Protein AF-0000000077084601 (afdb_homodimer)

Foldseek 3Di:
DPPPPPPDPPDDPVPPFDEFDAFPPLAAEAEEEEAEFAAPDPQFHGQVQCVLLSVLVVVLVVVLSYHYHYHYQFALVRVLVVLLCCLQPVTALNHQEYEYEYEAAFFLQAGGGSHRDGDALQSSLPSNPDPSNVSCVVHAYEYEYNHHHGPPPPDPDPVDPGRVRRVVNSPPHPPDARYKYKYQAFPVPDQPPPSHNHHLLSVLLSVCSHCVNLVPDFPVVSVVSSQDRQQDPPPVVVDPSPRRTGMDMDHRYRGTYGSHD/DPPPPPPDPPDDPVPPFDEFDAFPPLEAEAEEEEAEFAAPDPQFHGQVQCVLLSVLVVVLVVVLSYHYHYHYQDALVRVLVVLLCCLQPVTALNHQEYEYEYEAAFFLAAGGGSHRDGDALQSSLPSNPDPSNVSCVPHAYEYEYNHHHGPPPDDPDPVDPGRVRRVVNSPPHPPDARYKYKYQAQPVPPQPPPSHNHHLLSVLLSVCSHCVNLVPDFPVVSVVSSQDRQQDPVVPPPDPSPRRTGMDMDHRYRGTYGSHD

Structure (mmCIF, N/CA/C/O backbone):
data_AF-0000000077084601-model_v1
#
loop_
_entity.id
_entity.type
_entity.pdbx_description
1 polymer 'Caspase family p20 domain-containing protein'
#
loop_
_atom_site.group_PDB
_atom_site.id
_atom_site.type_symbol
_atom_site.label_atom_id
_atom_site.label_alt_id
_atom_site.label_comp_id
_atom_site.label_asym_id
_atom_site.label_entity_id
_atom_site.label_seq_id
_atom_site.pdbx_PDB_ins_code
_atom_site.Cartn_x
_atom_site.Cartn_y
_atom_site.Cartn_z
_atom_site.occupancy
_atom_site.B_iso_or_equiv
_atom_site.auth_seq_id
_atom_site.auth_comp_id
_atom_site.auth_asym_id
_atom_site.auth_atom_id
_atom_site.pdbx_PDB_model_num
ATOM 1 N N . MET A 1 1 ? 31.344 13.945 12.047 1 20.34 1 MET A N 1
ATOM 2 C CA . MET A 1 1 ? 31.266 12.672 12.766 1 20.34 1 MET A CA 1
ATOM 3 C C . MET A 1 1 ? 30.188 11.781 12.156 1 20.34 1 MET A C 1
ATOM 5 O O . MET A 1 1 ? 29 12.148 12.148 1 20.34 1 MET A O 1
ATOM 9 N N . THR A 1 2 ? 30.469 11.023 11.109 1 23.34 2 THR A N 1
ATOM 10 C CA . THR A 1 2 ? 29.703 10.297 10.102 1 23.34 2 THR A CA 1
ATOM 11 C C . THR A 1 2 ? 29 9.094 10.734 1 23.34 2 THR A C 1
ATOM 13 O O . THR A 1 2 ? 29.656 8.172 11.227 1 23.34 2 THR A O 1
ATOM 16 N N . GLY A 1 3 ? 28 9.281 11.562 1 23.94 3 GLY A N 1
ATOM 17 C CA . GLY A 1 3 ? 27.453 8.156 12.312 1 23.94 3 GLY A CA 1
ATOM 18 C C . GLY A 1 3 ? 27.203 6.934 11.445 1 23.94 3 GLY A C 1
ATOM 19 O O . GLY A 1 3 ? 26.422 6.992 10.5 1 23.94 3 GLY A O 1
ATOM 20 N N . THR A 1 4 ? 28.156 6.148 11.219 1 26.44 4 THR A N 1
ATOM 21 C CA . THR A 1 4 ? 28.109 4.789 10.695 1 26.44 4 THR A CA 1
ATOM 22 C C . THR A 1 4 ? 27.016 3.982 11.383 1 26.44 4 THR A C 1
ATOM 24 O O . THR A 1 4 ? 27.062 3.785 12.602 1 26.44 4 THR A O 1
ATOM 27 N N . LEU A 1 5 ? 25.797 4.043 10.906 1 28.33 5 LEU A N 1
ATOM 28 C CA . LEU A 1 5 ? 24.812 3.125 11.469 1 28.33 5 LEU A CA 1
ATOM 29 C C . LEU A 1 5 ? 25.375 1.708 11.539 1 28.33 5 LEU A C 1
ATOM 31 O O . LEU A 1 5 ? 25.547 1.054 10.508 1 28.33 5 LEU A O 1
ATOM 35 N N . GLU A 1 6 ? 26.281 1.531 12.43 1 28.08 6 GLU A N 1
ATOM 36 C CA . GLU A 1 6 ? 26.766 0.198 12.789 1 28.08 6 GLU A CA 1
ATOM 37 C C . GLU A 1 6 ? 25.594 -0.75 13.055 1 28.08 6 GLU A C 1
ATOM 39 O O . GLU A 1 6 ? 24.766 -0.495 13.93 1 28.08 6 GLU A O 1
ATOM 44 N N . PHE A 1 7 ? 25.156 -1.474 12.031 1 29.62 7 PHE A N 1
ATOM 45 C CA . PHE A 1 7 ? 24.359 -2.67 12.281 1 29.62 7 PHE A CA 1
ATOM 46 C C . PHE A 1 7 ? 24.953 -3.482 13.43 1 29.62 7 PHE A C 1
ATOM 48 O O . PHE A 1 7 ? 26.062 -3.992 13.32 1 29.62 7 PHE A O 1
ATOM 55 N N . SER A 1 8 ? 24.828 -3.107 14.594 1 28.55 8 SER A N 1
ATOM 56 C CA . SER A 1 8 ? 25.312 -3.924 15.695 1 28.55 8 SER A CA 1
ATOM 57 C C . SER A 1 8 ? 24.922 -5.387 15.523 1 28.55 8 SER A C 1
ATOM 59 O O . SER A 1 8 ? 23.781 -5.695 15.219 1 28.55 8 SER A O 1
ATOM 61 N N . LYS A 1 9 ? 25.781 -6.434 15.414 1 32.25 9 LYS A N 1
ATOM 62 C CA . LYS A 1 9 ? 25.812 -7.895 15.336 1 32.25 9 LYS A CA 1
ATOM 63 C C . LYS A 1 9 ? 24.891 -8.516 16.375 1 32.25 9 LYS A C 1
ATOM 65 O O . LYS A 1 9 ? 24.688 -9.734 16.391 1 32.25 9 LYS A O 1
ATOM 70 N N . LYS A 1 10 ? 24.859 -8.148 17.609 1 32.31 10 LYS A N 1
ATOM 71 C CA . LYS A 1 10 ? 24.344 -8.992 18.672 1 32.31 10 LYS A CA 1
ATOM 72 C C . LYS A 1 10 ? 22.812 -9.078 18.625 1 32.31 10 LYS A C 1
ATOM 74 O O . LYS A 1 10 ? 22.188 -9.555 19.578 1 32.31 10 LYS A O 1
ATOM 79 N N . LYS A 1 11 ? 22.047 -8.031 18.047 1 37.94 11 LYS A N 1
ATOM 80 C CA . LYS A 1 11 ? 20.656 -8.07 18.438 1 37.94 11 LYS A CA 1
ATOM 81 C C . LYS A 1 11 ? 19.938 -9.266 17.828 1 37.94 11 LYS A C 1
ATOM 83 O O . LYS A 1 11 ? 20.234 -9.656 16.688 1 37.94 11 LYS A O 1
ATOM 88 N N . GLY A 1 12 ? 19.172 -9.984 18.484 1 37.84 12 GLY A N 1
ATOM 89 C CA . GLY A 1 12 ? 18.391 -11.164 18.172 1 37.84 12 GLY A CA 1
ATOM 90 C C . GLY A 1 12 ? 17.656 -11.07 16.859 1 37.84 12 GLY A C 1
ATOM 91 O O . GLY A 1 12 ? 17.578 -9.992 16.25 1 37.84 12 GLY A O 1
ATOM 92 N N . THR A 1 13 ? 17.234 -12.156 16.047 1 42 13 THR A N 1
ATOM 93 C CA . THR A 1 13 ? 16.562 -12.312 14.766 1 42 13 THR A CA 1
ATOM 94 C C . THR A 1 13 ? 15.492 -11.234 14.586 1 42 13 THR A C 1
ATOM 96 O O . THR A 1 13 ? 15.07 -10.953 13.469 1 42 13 THR A O 1
ATOM 99 N N . GLU A 1 14 ? 14.797 -10.805 15.625 1 49.91 14 GLU A N 1
ATOM 100 C CA . GLU A 1 14 ? 13.648 -9.906 15.523 1 49.91 14 GLU A CA 1
ATOM 101 C C . GLU A 1 14 ? 14.078 -8.508 15.078 1 49.91 14 GLU A C 1
ATOM 103 O O . GLU A 1 14 ? 13.258 -7.723 14.602 1 49.91 14 GLU A O 1
ATOM 108 N N . ASP A 1 15 ? 15.336 -8.211 15.148 1 63.66 15 ASP A N 1
ATOM 109 C CA . ASP A 1 15 ? 15.891 -6.867 15.008 1 63.66 15 ASP A CA 1
ATOM 110 C C . ASP A 1 15 ? 16.359 -6.613 13.57 1 63.66 15 ASP A C 1
ATOM 112 O O . ASP A 1 15 ? 17.25 -5.797 13.336 1 63.66 15 ASP A O 1
ATOM 116 N N . VAL A 1 16 ? 15.625 -7.316 12.664 1 81.5 16 VAL A N 1
ATOM 117 C CA . VAL A 1 16 ? 16.219 -7.195 11.336 1 81.5 16 VAL A CA 1
ATOM 118 C C . VAL A 1 16 ? 15.5 -6.105 10.547 1 81.5 16 VAL A C 1
ATOM 120 O O . VAL A 1 16 ? 16.062 -5.535 9.609 1 81.5 16 VAL A O 1
ATOM 123 N N . VAL A 1 17 ? 14.297 -5.746 10.961 1 90 17 VAL A N 1
ATOM 124 C CA . VAL A 1 17 ? 13.555 -4.723 10.219 1 90 17 VAL A CA 1
ATOM 125 C C . VAL A 1 17 ? 13.938 -3.338 10.734 1 90 17 VAL A C 1
ATOM 127 O O . VAL A 1 17 ? 13.906 -3.086 11.945 1 90 17 VAL A O 1
ATOM 130 N N . TYR A 1 18 ? 14.297 -2.508 9.82 1 89.69 18 TYR A N 1
ATOM 131 C CA . TYR A 1 18 ? 14.625 -1.122 10.141 1 89.69 18 TYR A CA 1
ATOM 132 C C . TYR A 1 18 ? 13.453 -0.431 10.828 1 89.69 18 TYR A C 1
ATOM 134 O O . TYR A 1 18 ? 12.297 -0.629 10.453 1 89.69 18 TYR A O 1
ATOM 142 N N . LYS A 1 19 ? 13.836 0.298 11.906 1 92.38 19 LYS A N 1
ATOM 143 C CA . LYS A 1 19 ? 12.852 1.133 12.586 1 92.38 19 LYS A CA 1
ATOM 144 C C . LYS A 1 19 ? 13.203 2.613 12.461 1 92.38 19 LYS A C 1
ATOM 146 O O . LYS A 1 19 ? 14.352 3.006 12.68 1 92.38 19 LYS A O 1
ATOM 151 N N . TYR A 1 20 ? 12.18 3.385 12.023 1 93.81 20 TYR A N 1
ATOM 152 C CA . TYR A 1 20 ? 12.398 4.828 12 1 93.81 20 TYR A CA 1
ATOM 153 C C . TYR A 1 20 ? 12.688 5.355 13.398 1 93.81 20 TYR A C 1
ATOM 155 O O . TYR A 1 20 ? 12.117 4.879 14.383 1 93.81 20 TYR A O 1
ATOM 163 N N . ASP A 1 21 ? 13.477 6.398 13.422 1 87.62 21 ASP A N 1
ATOM 164 C CA . ASP A 1 21 ? 13.805 7.016 14.695 1 87.62 21 ASP A CA 1
ATOM 165 C C . ASP A 1 21 ? 12.609 7.773 15.266 1 87.62 21 ASP A C 1
ATOM 167 O O . ASP A 1 21 ? 11.844 8.383 14.523 1 87.62 21 ASP A O 1
ATOM 171 N N . ILE A 1 22 ? 12.477 7.648 16.547 1 86.06 22 ILE A N 1
ATOM 172 C CA . ILE A 1 22 ? 11.477 8.438 17.25 1 86.06 22 ILE A CA 1
ATOM 173 C C . ILE A 1 22 ? 12.156 9.297 18.312 1 86.06 22 ILE A C 1
ATOM 175 O O . ILE A 1 22 ? 12.906 8.773 19.156 1 86.06 22 ILE A O 1
ATOM 179 N N . ASN A 1 23 ? 11.898 10.523 18.219 1 81.81 23 ASN A N 1
ATOM 180 C CA . ASN A 1 23 ? 12.5 11.484 19.141 1 81.81 23 ASN A CA 1
ATOM 181 C C . ASN A 1 23 ? 11.945 11.312 20.547 1 81.81 23 ASN A C 1
ATOM 183 O O . ASN A 1 23 ? 10.781 10.969 20.734 1 81.81 23 ASN A O 1
ATOM 187 N N . GLU A 1 24 ? 12.82 11.633 21.438 1 76.44 24 GLU A N 1
ATOM 188 C CA . GLU A 1 24 ? 12.492 11.453 22.844 1 76.44 24 GLU A CA 1
ATOM 189 C C . GLU A 1 24 ? 11.734 12.656 23.391 1 76.44 24 GLU A C 1
ATOM 191 O O . GLU A 1 24 ? 11.055 12.562 24.406 1 76.44 24 GLU A O 1
ATOM 196 N N . THR A 1 25 ? 11.812 13.867 22.812 1 72.19 25 THR A N 1
ATOM 197 C CA . THR A 1 25 ? 11.289 15.133 23.312 1 72.19 25 THR A CA 1
ATOM 198 C C . THR A 1 25 ? 9.781 15.211 23.094 1 72.19 25 THR A C 1
ATOM 200 O O . THR A 1 25 ? 9.156 16.234 23.375 1 72.19 25 THR A O 1
ATOM 203 N N . ARG A 1 26 ? 9.07 14.258 22.922 1 78.31 26 ARG A N 1
ATOM 204 C CA . ARG A 1 26 ? 7.625 14.195 22.719 1 78.31 26 ARG A CA 1
ATOM 205 C C . ARG A 1 26 ? 7.188 15.188 21.641 1 78.31 26 ARG A C 1
ATOM 207 O O . ARG A 1 26 ? 6.141 15.828 21.766 1 78.31 26 ARG A O 1
ATOM 214 N N . GLU A 1 27 ? 7.883 15.68 20.844 1 88.88 27 GLU A N 1
ATOM 215 C CA . GLU A 1 27 ? 7.539 16.406 19.641 1 88.88 27 GLU A CA 1
ATOM 216 C C . GLU A 1 27 ? 7.758 15.555 18.391 1 88.88 27 GLU A C 1
ATOM 218 O O . GLU A 1 27 ? 8.75 15.727 17.688 1 88.88 27 GLU A O 1
ATOM 223 N N . HIS A 1 28 ? 6.785 14.828 18.141 1 93.25 28 HIS A N 1
ATOM 224 C CA . HIS A 1 28 ? 6.977 13.742 17.203 1 93.25 28 HIS A CA 1
ATOM 225 C C . HIS A 1 28 ? 6.82 14.219 15.758 1 93.25 28 HIS A C 1
ATOM 227 O O . HIS A 1 28 ? 7.395 13.633 14.836 1 93.25 28 HIS A O 1
ATOM 233 N N . GLY A 1 29 ? 6.039 15.281 15.562 1 96.12 29 GLY A N 1
ATOM 234 C CA . GLY A 1 29 ? 5.887 15.75 14.195 1 96.12 29 GLY A CA 1
ATOM 235 C C . GLY A 1 29 ? 4.762 16.75 14.039 1 96.12 29 GLY A C 1
ATOM 236 O O . GLY A 1 29 ? 4.281 17.328 15.023 1 96.12 29 GLY A O 1
ATOM 237 N N . VAL A 1 30 ? 4.523 17.047 12.859 1 98.06 30 VAL A N 1
ATOM 238 C CA . VAL A 1 30 ? 3.469 18 12.508 1 98.06 30 VAL A CA 1
ATOM 239 C C . VAL A 1 30 ? 2.375 17.281 11.719 1 98.06 30 VAL A C 1
ATOM 241 O O . VAL A 1 30 ? 2.668 16.453 10.844 1 98.06 30 VAL A O 1
ATOM 244 N N . VAL A 1 31 ? 1.119 17.562 12.133 1 98.69 31 VAL A N 1
ATOM 245 C CA . VAL A 1 31 ? -0.04 17.062 11.406 1 98.69 31 VAL A CA 1
ATOM 246 C C . VAL A 1 31 ? -0.812 18.234 10.797 1 98.69 31 VAL A C 1
ATOM 248 O O . VAL A 1 31 ? -1.187 19.172 11.5 1 98.69 31 VAL A O 1
ATOM 251 N N . LEU A 1 32 ? -0.976 18.172 9.508 1 98.88 32 LEU A N 1
ATOM 252 C CA . LEU A 1 32 ? -1.863 19.094 8.805 1 98.88 32 LEU A CA 1
ATOM 253 C C . LEU A 1 32 ? -3.197 18.438 8.484 1 98.88 32 LEU A C 1
ATOM 255 O O . LEU A 1 32 ? -3.232 17.391 7.816 1 98.88 32 LEU A O 1
ATOM 259 N N . ILE A 1 33 ? -4.266 18.984 9.023 1 98.81 33 ILE A N 1
ATOM 260 C CA . ILE A 1 33 ? -5.613 18.531 8.695 1 98.81 33 ILE A CA 1
ATOM 261 C C . ILE A 1 33 ? -6.305 19.562 7.805 1 98.81 33 ILE A C 1
ATOM 263 O O . ILE A 1 33 ? -6.438 20.734 8.188 1 98.81 33 ILE A O 1
ATOM 267 N N . ILE A 1 34 ? -6.648 19.172 6.633 1 98.69 34 ILE A N 1
ATOM 268 C CA . ILE A 1 34 ? -7.434 20 5.727 1 98.69 34 ILE A CA 1
ATOM 269 C C . ILE A 1 34 ? -8.859 19.469 5.637 1 98.69 34 ILE A C 1
ATOM 271 O O . ILE A 1 34 ? -9.086 18.359 5.141 1 98.69 34 ILE A O 1
ATOM 275 N N . ASN A 1 35 ? -9.844 20.203 6.121 1 98 35 ASN A N 1
ATOM 276 C CA . ASN A 1 35 ? -11.25 19.812 6.125 1 98 35 ASN A CA 1
ATOM 277 C C . ASN A 1 35 ? -12.078 20.703 5.195 1 98 35 ASN A C 1
ATOM 279 O O . ASN A 1 35 ? -12.492 21.797 5.582 1 98 35 ASN A O 1
ATOM 283 N N . ASN A 1 36 ? -12.32 20.188 3.996 1 96.88 36 ASN A N 1
ATOM 284 C CA . ASN A 1 36 ? -13.156 20.906 3.041 1 96.88 36 ASN A CA 1
ATOM 285 C C . ASN A 1 36 ? -14.633 20.531 3.201 1 96.88 36 ASN A C 1
ATOM 287 O O . ASN A 1 36 ? -15.023 19.406 2.912 1 96.88 36 ASN A O 1
ATOM 291 N N . VAL A 1 37 ? -15.469 21.469 3.604 1 94.75 37 VAL A N 1
ATOM 292 C CA . VAL A 1 37 ? -16.859 21.203 3.951 1 94.75 37 VAL A CA 1
ATOM 293 C C . VAL A 1 37 ? -17.781 21.875 2.936 1 94.75 37 VAL A C 1
ATOM 295 O O . VAL A 1 37 ? -18.719 21.234 2.428 1 94.75 37 VAL A O 1
ATOM 298 N N . TYR A 1 38 ? -17.531 23.109 2.643 1 95.31 38 TYR A N 1
ATOM 299 C CA . TYR A 1 38 ? -18.438 23.891 1.805 1 95.31 38 TYR A CA 1
ATOM 300 C C . TYR A 1 38 ? -17.812 24.172 0.44 1 95.31 38 TYR A C 1
ATOM 302 O O . TYR A 1 38 ? -16.969 25.047 0.302 1 95.31 38 TYR A O 1
ATOM 310 N N . PHE A 1 39 ? -18.328 23.484 -0.563 1 94.12 39 PHE A N 1
ATOM 311 C CA . PHE A 1 39 ? -17.812 23.609 -1.924 1 94.12 39 PHE A CA 1
ATOM 312 C C . PHE A 1 39 ? -18.562 24.703 -2.688 1 94.12 39 PHE A C 1
ATOM 314 O O . PHE A 1 39 ? -19.75 24.938 -2.434 1 94.12 39 PHE A O 1
ATOM 321 N N . THR A 1 40 ? -17.828 25.328 -3.607 1 92.75 40 THR A N 1
ATOM 322 C CA . THR A 1 40 ? -18.406 26.438 -4.355 1 92.75 40 THR A CA 1
ATOM 323 C C . THR A 1 40 ? -19.297 25.938 -5.477 1 92.75 40 THR A C 1
ATOM 325 O O . THR A 1 40 ? -20.219 26.641 -5.914 1 92.75 40 THR A O 1
ATOM 328 N N . GLU A 1 41 ? -18.953 24.781 -5.949 1 86.56 41 GLU A N 1
ATOM 329 C CA . GLU A 1 41 ? -19.781 24.203 -7 1 86.56 41 GLU A CA 1
ATOM 330 C C . GLU A 1 41 ? -21.125 23.734 -6.449 1 86.56 41 GLU A C 1
ATOM 332 O O . GLU A 1 41 ? -21.172 23 -5.457 1 86.56 41 GLU A O 1
ATOM 337 N N . LYS A 1 42 ? -22.156 24.078 -7.102 1 77.94 42 LYS A N 1
ATOM 338 C CA . LYS A 1 42 ? -23.516 23.812 -6.629 1 77.94 42 LYS A CA 1
ATOM 339 C C . LYS A 1 42 ? -23.812 22.328 -6.645 1 77.94 42 LYS A C 1
ATOM 341 O O . LYS A 1 42 ? -24.656 21.844 -5.883 1 77.94 42 LYS A O 1
ATOM 346 N N . ASP A 1 43 ? -23.109 21.594 -7.441 1 80.5 43 ASP A N 1
ATOM 347 C CA . ASP A 1 43 ? -23.453 20.188 -7.602 1 80.5 43 ASP A CA 1
ATOM 348 C C . ASP A 1 43 ? -22.719 19.328 -6.57 1 80.5 43 ASP A C 1
ATOM 350 O O . ASP A 1 43 ? -22.922 18.125 -6.504 1 80.5 43 ASP A O 1
ATOM 354 N N . LYS A 1 44 ? -22 20.016 -5.754 1 83.38 44 LYS A N 1
ATOM 355 C CA . LYS A 1 44 ? -21.297 19.25 -4.738 1 83.38 44 LYS A CA 1
ATOM 356 C C . LYS A 1 44 ? -21.953 19.391 -3.373 1 83.38 44 LYS A C 1
ATOM 358 O O . LYS A 1 44 ? -22.281 20.516 -2.951 1 83.38 44 LYS A O 1
ATOM 363 N N . ALA A 1 45 ? -22.188 18.25 -2.771 1 81.06 45 ALA A N 1
ATOM 364 C CA . ALA A 1 45 ? -22.844 18.234 -1.468 1 81.06 45 ALA A CA 1
ATOM 365 C C . ALA A 1 45 ? -21.906 18.75 -0.375 1 81.06 45 ALA A C 1
ATOM 367 O O . ALA A 1 45 ? -20.703 18.469 -0.399 1 81.06 45 ALA A O 1
ATOM 368 N N . ASP A 1 46 ? -22.547 19.484 0.55 1 87.06 46 ASP A N 1
ATOM 369 C CA . ASP A 1 46 ? -21.797 19.875 1.74 1 87.06 46 ASP A CA 1
ATOM 370 C C . ASP A 1 46 ? -21.391 18.641 2.562 1 87.06 46 ASP A C 1
ATOM 372 O O . ASP A 1 46 ? -22.109 17.641 2.578 1 87.06 46 ASP A O 1
ATOM 376 N N . ARG A 1 47 ? -20.266 18.797 3.236 1 88.69 47 ARG A N 1
ATOM 377 C CA . ARG A 1 47 ? -19.734 17.672 3.996 1 88.69 47 ARG A CA 1
ATOM 378 C C . ARG A 1 47 ? -19.656 18 5.484 1 88.69 47 ARG A C 1
ATOM 380 O O . ARG A 1 47 ? -18.609 17.812 6.109 1 88.69 47 ARG A O 1
ATOM 387 N N . GLU A 1 48 ? -20.719 18.391 6.086 1 88.38 48 GLU A N 1
ATOM 388 C CA . GLU A 1 48 ? -20.734 18.891 7.457 1 88.38 48 GLU A CA 1
ATOM 389 C C . GLU A 1 48 ? -20.312 17.797 8.445 1 88.38 48 GLU A C 1
ATOM 391 O O . GLU A 1 48 ? -19.703 18.078 9.477 1 88.38 48 GLU A O 1
ATOM 396 N N . SER A 1 49 ? -20.609 16.562 8.109 1 85.69 49 SER A N 1
ATOM 397 C CA . SER A 1 49 ? -20.25 15.461 8.992 1 85.69 49 SER A CA 1
ATOM 398 C C . SER A 1 49 ? -18.75 15.328 9.125 1 85.69 49 SER A C 1
ATOM 400 O O . SER A 1 49 ? -18.25 14.727 10.086 1 85.69 49 SER A O 1
ATOM 402 N N . SER A 1 50 ? -18.016 15.922 8.188 1 92.62 50 SER A N 1
ATOM 403 C CA . SER A 1 50 ? -16.562 15.836 8.203 1 92.62 50 SER A CA 1
ATOM 404 C C . SER A 1 50 ? -15.969 16.672 9.336 1 92.62 50 SER A C 1
ATOM 406 O O . SER A 1 50 ? -14.82 16.453 9.734 1 92.62 50 SER A O 1
ATOM 408 N N . ASN A 1 51 ? -16.75 17.578 9.852 1 94.75 51 ASN A N 1
ATOM 409 C CA . ASN A 1 51 ? -16.312 18.359 11 1 94.75 51 ASN A CA 1
ATOM 410 C C . ASN A 1 51 ? -16.031 17.469 12.211 1 94.75 51 ASN A C 1
ATOM 412 O O . ASN A 1 51 ? -15.07 17.719 12.953 1 94.75 51 ASN A O 1
ATOM 416 N N . GLU A 1 52 ? -16.859 16.516 12.352 1 93.94 52 GLU A N 1
ATOM 417 C CA . GLU A 1 52 ? -16.641 15.578 13.445 1 93.94 52 GLU A CA 1
ATOM 418 C C . GLU A 1 52 ? -15.359 14.773 13.227 1 93.94 52 GLU A C 1
ATOM 420 O O . GLU A 1 52 ? -14.633 14.492 14.18 1 93.94 52 GLU A O 1
ATOM 425 N N . ASP A 1 53 ? -15.125 14.43 12.023 1 94.5 53 ASP A N 1
ATOM 426 C CA . ASP A 1 53 ? -13.906 13.711 11.68 1 94.5 53 ASP A CA 1
ATOM 427 C C . ASP A 1 53 ? -12.672 14.547 11.984 1 94.5 53 ASP A C 1
ATOM 429 O O . ASP A 1 53 ? -11.703 14.055 12.57 1 94.5 53 ASP A O 1
ATOM 433 N N . ALA A 1 54 ? -12.727 15.797 11.586 1 97.56 54 ALA A N 1
ATOM 434 C CA . ALA A 1 54 ? -11.594 16.688 11.82 1 97.56 54 ALA A CA 1
ATOM 435 C C . ALA A 1 54 ? -11.312 16.844 13.312 1 97.56 54 ALA A C 1
ATOM 437 O O . ALA A 1 54 ? -10.156 16.828 13.734 1 97.56 54 ALA A O 1
ATOM 438 N N . LYS A 1 55 ? -12.336 16.953 14.062 1 97.5 55 LYS A N 1
ATOM 439 C CA . LYS A 1 55 ? -12.195 17.062 15.508 1 97.5 55 LYS A CA 1
ATOM 440 C C . LYS A 1 55 ? -11.562 15.82 16.109 1 97.5 55 LYS A C 1
ATOM 442 O O . LYS A 1 55 ? -10.68 15.906 16.969 1 97.5 55 LYS A O 1
ATOM 447 N N . ARG A 1 56 ? -12 14.695 15.648 1 96.75 56 ARG A N 1
ATOM 448 C CA . ARG A 1 56 ? -11.469 13.43 16.141 1 96.75 56 ARG A CA 1
ATOM 449 C C . ARG A 1 56 ? -9.984 13.305 15.812 1 96.75 56 ARG A C 1
ATOM 451 O O . ARG A 1 56 ? -9.188 12.898 16.656 1 96.75 56 ARG A O 1
ATOM 458 N N . LEU A 1 57 ? -9.688 13.656 14.609 1 98.19 57 LEU A N 1
ATOM 459 C CA . LEU A 1 57 ? -8.297 13.578 14.172 1 98.19 57 LEU A CA 1
ATOM 460 C C . LEU A 1 57 ? -7.414 14.508 15 1 98.19 57 LEU A C 1
ATOM 462 O O . LEU A 1 57 ? -6.328 14.117 15.438 1 98.19 57 LEU A O 1
ATOM 466 N N . LYS A 1 58 ? -7.914 15.695 15.172 1 98.62 58 LYS A N 1
ATOM 467 C CA . LYS A 1 58 ? -7.16 16.656 15.977 1 98.62 58 LYS A CA 1
ATOM 468 C C . LYS A 1 58 ? -6.883 16.109 17.375 1 98.62 58 LYS A C 1
ATOM 470 O O . LYS A 1 58 ? -5.742 16.141 17.844 1 98.62 58 LYS A O 1
ATOM 475 N N . LYS A 1 59 ? -7.855 15.578 17.953 1 98.12 59 LYS A N 1
ATOM 476 C CA . LYS A 1 59 ? -7.742 15.07 19.312 1 98.12 59 LYS A CA 1
ATOM 477 C C . LYS A 1 59 ? -6.734 13.922 19.391 1 98.12 59 LYS A C 1
ATOM 479 O O . LYS A 1 59 ? -5.859 13.922 20.266 1 98.12 59 LYS A O 1
ATOM 484 N N . VAL A 1 60 ? -6.852 12.977 18.516 1 97.88 60 VAL A N 1
ATOM 485 C CA . VAL A 1 60 ? -6.016 11.781 18.594 1 97.88 60 VAL A CA 1
ATOM 486 C C . VAL A 1 60 ? -4.555 12.148 18.344 1 97.88 60 VAL A C 1
ATOM 488 O O . VAL A 1 60 ? -3.66 11.68 19.062 1 97.88 60 VAL A O 1
ATOM 491 N N . PHE A 1 61 ? -4.25 13.031 17.406 1 97.88 61 PHE A N 1
ATOM 492 C CA . PHE A 1 61 ? -2.865 13.352 17.078 1 97.88 61 PHE A CA 1
ATOM 493 C C . PHE A 1 61 ? -2.25 14.25 18.141 1 97.88 61 PHE A C 1
ATOM 495 O O . PHE A 1 61 ? -1.051 14.172 18.406 1 97.88 61 PHE A O 1
ATOM 502 N N . GLU A 1 62 ? -3.045 15.117 18.703 1 97.12 62 GLU A N 1
ATOM 503 C CA . GLU A 1 62 ? -2.543 15.867 19.844 1 97.12 62 GLU A CA 1
ATOM 504 C C . GLU A 1 62 ? -2.154 14.938 20.984 1 97.12 62 GLU A C 1
ATOM 506 O O . GLU A 1 62 ? -1.133 15.148 21.656 1 97.12 62 GLU A O 1
ATOM 511 N N . GLY A 1 63 ? -2.971 13.906 21.156 1 94.75 63 GLY A N 1
ATOM 512 C CA . GLY A 1 63 ? -2.658 12.906 22.156 1 94.75 63 GLY A CA 1
ATOM 513 C C . GLY A 1 63 ? -1.378 12.148 21.859 1 94.75 63 GLY A C 1
ATOM 514 O O . GLY A 1 63 ? -0.743 11.609 22.781 1 94.75 63 GLY A O 1
ATOM 515 N N . LEU A 1 64 ? -1.011 12.117 20.672 1 95.5 64 LEU A N 1
ATOM 516 C CA . LEU A 1 64 ? 0.214 11.453 20.234 1 95.5 64 LEU A CA 1
ATOM 517 C C . LEU A 1 64 ? 1.384 12.43 20.203 1 95.5 64 LEU A C 1
ATOM 519 O O . LEU A 1 64 ? 2.443 12.117 19.656 1 95.5 64 LEU A O 1
ATOM 523 N N . HIS A 1 65 ? 1.152 13.633 20.672 1 94.75 65 HIS A N 1
ATOM 524 C CA . HIS A 1 65 ? 2.17 14.664 20.844 1 94.75 65 HIS A CA 1
ATOM 525 C C . HIS A 1 65 ? 2.611 15.227 19.5 1 94.75 65 HIS A C 1
ATOM 527 O O . HIS A 1 65 ? 3.801 15.477 19.281 1 94.75 65 HIS A O 1
ATOM 533 N N . TYR A 1 66 ? 1.702 15.367 18.594 1 96.88 66 TYR A N 1
ATOM 534 C CA . TYR A 1 66 ? 1.927 16.094 17.344 1 96.88 66 TYR A CA 1
ATOM 535 C C . TYR A 1 66 ? 1.425 17.531 17.453 1 96.88 66 TYR A C 1
ATOM 537 O O . TYR A 1 66 ? 0.461 17.797 18.172 1 96.88 66 TYR A O 1
ATOM 545 N N . GLN A 1 67 ? 2.186 18.391 16.812 1 97.81 67 GLN A N 1
ATOM 546 C CA . GLN A 1 67 ? 1.604 19.703 16.531 1 97.81 67 GLN A CA 1
ATOM 547 C C . GLN A 1 67 ? 0.561 19.625 15.422 1 97.81 67 GLN A C 1
ATOM 549 O O . GLN A 1 67 ? 0.879 19.25 14.289 1 97.81 67 GLN A O 1
ATOM 554 N N . VAL A 1 68 ? -0.692 20.016 15.805 1 98.62 68 VAL A N 1
ATOM 555 C CA . VAL A 1 68 ? -1.773 19.844 14.844 1 98.62 68 VAL A CA 1
ATOM 556 C C . VAL A 1 68 ? -2.195 21.203 14.289 1 98.62 68 VAL A C 1
ATOM 558 O O . VAL A 1 68 ? -2.484 22.125 15.047 1 98.62 68 VAL A O 1
ATOM 561 N N . ILE A 1 69 ? -2.174 21.312 12.961 1 98.75 69 ILE A N 1
ATOM 562 C CA . ILE A 1 69 ? -2.635 22.484 12.234 1 98.75 69 ILE A CA 1
ATOM 563 C C . ILE A 1 69 ? -3.867 22.125 11.398 1 98.75 69 ILE A C 1
ATOM 565 O O . ILE A 1 69 ? -3.842 21.188 10.617 1 98.75 69 ILE A O 1
ATOM 569 N N . VAL A 1 70 ? -4.969 22.906 11.641 1 98.75 70 VAL A N 1
ATOM 570 C CA . VAL A 1 70 ? -6.219 22.609 10.938 1 98.75 70 VAL A CA 1
ATOM 571 C C . VAL A 1 70 ? -6.566 23.781 10.016 1 98.75 70 VAL A C 1
ATOM 573 O O . VAL A 1 70 ? -6.551 24.938 10.43 1 98.75 70 VAL A O 1
ATOM 576 N N . HIS A 1 71 ? -6.777 23.516 8.75 1 98.75 71 HIS A N 1
ATOM 577 C CA . HIS A 1 71 ? -7.301 24.469 7.781 1 98.75 71 HIS A CA 1
ATOM 578 C C . HIS A 1 71 ? -8.633 23.984 7.207 1 98.75 71 HIS A C 1
ATOM 580 O O . HIS A 1 71 ? -8.852 22.781 7.043 1 98.75 71 HIS A O 1
ATOM 586 N N . GLU A 1 72 ? -9.523 24.922 6.926 1 98.38 72 GLU A N 1
ATOM 587 C CA . GLU A 1 72 ? -10.852 24.578 6.426 1 98.38 72 GLU A CA 1
ATOM 588 C C . GLU A 1 72 ? -11.117 25.25 5.078 1 98.38 72 GLU A C 1
ATOM 590 O O . GLU A 1 72 ? -10.711 26.391 4.855 1 98.38 72 GLU A O 1
ATOM 595 N N . ASP A 1 73 ? -11.773 24.5 4.242 1 98.19 73 ASP A N 1
ATOM 596 C CA . ASP A 1 73 ? -12.352 25 3 1 98.19 73 ASP A CA 1
ATOM 597 C C . ASP A 1 73 ? -11.297 25.703 2.15 1 98.19 73 ASP A C 1
ATOM 599 O O . ASP A 1 73 ? -11.453 26.875 1.786 1 98.19 73 ASP A O 1
ATOM 603 N N . LEU A 1 74 ? -10.297 24.906 1.791 1 98.62 74 LEU A N 1
ATOM 604 C CA . LEU A 1 74 ? -9.188 25.406 0.98 1 98.62 74 LEU A CA 1
ATOM 605 C C . LEU A 1 74 ? -9.453 25.172 -0.504 1 98.62 74 LEU A C 1
ATOM 607 O O . LEU A 1 74 ? -9.984 24.125 -0.888 1 98.62 74 LEU A O 1
ATOM 611 N N . LEU A 1 75 ? -9.102 26.156 -1.319 1 98.31 75 LEU A N 1
ATOM 612 C CA . LEU A 1 75 ? -9.008 25.953 -2.762 1 98.31 75 LEU A CA 1
ATOM 613 C C . LEU A 1 75 ? -7.887 24.984 -3.104 1 98.31 75 LEU A C 1
ATOM 615 O O . LEU A 1 75 ? -6.996 24.734 -2.285 1 98.31 75 LEU A O 1
ATOM 619 N N . ALA A 1 76 ? -7.934 24.422 -4.305 1 97.88 76 ALA A N 1
ATOM 620 C CA . ALA A 1 76 ? -6.891 23.484 -4.723 1 97.88 76 ALA A CA 1
ATOM 621 C C . ALA A 1 76 ? -5.504 24.109 -4.57 1 97.88 76 ALA A C 1
ATOM 623 O O . ALA A 1 76 ? -4.598 23.484 -4.02 1 97.88 76 ALA A O 1
ATOM 624 N N . GLU A 1 77 ? -5.379 25.344 -5.039 1 98.38 77 GLU A N 1
ATOM 625 C CA . GLU A 1 77 ? -4.09 26.016 -4.941 1 98.38 77 GLU A CA 1
ATOM 626 C C . GLU A 1 77 ? -3.689 26.234 -3.488 1 98.38 77 GLU A C 1
ATOM 628 O O . GLU A 1 77 ? -2.508 26.172 -3.146 1 98.38 77 GLU A O 1
ATOM 633 N N . GLU A 1 78 ? -4.621 26.5 -2.674 1 98.62 78 GLU A N 1
ATOM 634 C CA . GLU A 1 78 ? -4.336 26.703 -1.257 1 98.62 78 GLU A CA 1
ATOM 635 C C . GLU A 1 78 ? -3.904 25.406 -0.584 1 98.62 78 GLU A C 1
ATOM 637 O O . GLU A 1 78 ? -3.104 25.422 0.352 1 98.62 78 GLU A O 1
ATOM 642 N N . ILE A 1 79 ? -4.461 24.312 -1.021 1 98.5 79 ILE A N 1
ATOM 643 C CA . ILE A 1 79 ? -4.004 23.016 -0.514 1 98.5 79 ILE A CA 1
ATOM 644 C C . ILE A 1 79 ? -2.512 22.859 -0.793 1 98.5 79 ILE A C 1
ATOM 646 O O . ILE A 1 79 ? -1.73 22.578 0.118 1 98.5 79 ILE A O 1
ATOM 650 N N . ARG A 1 80 ? -2.121 23.125 -2.029 1 97.94 80 ARG A N 1
ATOM 651 C CA . ARG A 1 80 ? -0.725 23 -2.43 1 97.94 80 ARG A CA 1
ATOM 652 C C . ARG A 1 80 ? 0.168 23.906 -1.598 1 97.94 80 ARG A C 1
ATOM 654 O O . ARG A 1 80 ? 1.188 23.469 -1.062 1 97.94 80 ARG A O 1
ATOM 661 N N . THR A 1 81 ? -0.244 25.125 -1.461 1 98.19 81 THR A N 1
ATOM 662 C CA . THR A 1 81 ? 0.578 26.125 -0.8 1 98.19 81 THR A CA 1
ATOM 663 C C . THR A 1 81 ? 0.694 25.844 0.693 1 98.19 81 THR A C 1
ATOM 665 O O . THR A 1 81 ? 1.763 26.016 1.283 1 98.19 81 THR A O 1
ATOM 668 N N . ASN A 1 82 ? -0.387 25.438 1.287 1 98.38 82 ASN A N 1
ATOM 669 C CA . ASN A 1 82 ? -0.346 25.141 2.717 1 98.38 82 ASN A CA 1
ATOM 670 C C . ASN A 1 82 ? 0.479 23.891 3.018 1 98.38 82 ASN A C 1
ATOM 672 O O . ASN A 1 82 ? 1.236 23.859 3.988 1 98.38 82 ASN A O 1
ATOM 676 N N . VAL A 1 83 ? 0.323 22.844 2.195 1 98.38 83 VAL A N 1
ATOM 677 C CA . VAL A 1 83 ? 1.157 21.656 2.367 1 98.38 83 VAL A CA 1
ATOM 678 C C . VAL A 1 83 ? 2.631 22.047 2.268 1 98.38 83 VAL A C 1
ATOM 680 O O . VAL A 1 83 ? 3.441 21.656 3.107 1 98.38 83 VAL A O 1
ATOM 683 N N . SER A 1 84 ? 2.957 22.859 1.292 1 97.94 84 SER A N 1
ATOM 684 C CA . SER A 1 84 ? 4.332 23.297 1.093 1 97.94 84 SER A CA 1
ATOM 685 C C . SER A 1 84 ? 4.828 24.125 2.277 1 97.94 84 SER A C 1
ATOM 687 O O . SER A 1 84 ? 5.91 23.859 2.811 1 97.94 84 SER A O 1
ATOM 689 N N . ALA A 1 85 ? 4.043 25.094 2.686 1 98.12 85 ALA A N 1
ATOM 690 C CA . ALA A 1 85 ? 4.43 26.016 3.752 1 98.12 85 ALA A CA 1
ATOM 691 C C . ALA A 1 85 ? 4.66 25.266 5.062 1 98.12 85 ALA A C 1
ATOM 693 O O . ALA A 1 85 ? 5.625 25.547 5.781 1 98.12 85 ALA A O 1
ATOM 694 N N . ILE A 1 86 ? 3.854 24.328 5.336 1 98 86 ILE A N 1
ATOM 695 C CA . ILE A 1 86 ? 3.953 23.609 6.602 1 98 86 ILE A CA 1
ATOM 696 C C . ILE A 1 86 ? 5.102 22.609 6.543 1 98 86 ILE A C 1
ATOM 698 O O . ILE A 1 86 ? 5.914 22.531 7.465 1 98 86 ILE A O 1
ATOM 702 N N . ALA A 1 87 ? 5.168 21.828 5.453 1 97.31 87 ALA A N 1
ATOM 703 C CA . ALA A 1 87 ? 6.215 20.828 5.301 1 97.31 87 ALA A CA 1
ATOM 704 C C . ALA A 1 87 ? 7.598 21.484 5.277 1 97.31 87 ALA A C 1
ATOM 706 O O . ALA A 1 87 ? 8.562 20.922 5.805 1 97.31 87 ALA A O 1
ATOM 707 N N . ALA A 1 88 ? 7.715 22.672 4.711 1 96.44 88 ALA A N 1
ATOM 708 C CA . ALA A 1 88 ? 9.008 23.328 4.555 1 96.44 88 ALA A CA 1
ATOM 709 C C . ALA A 1 88 ? 9.289 24.266 5.727 1 96.44 88 ALA A C 1
ATOM 711 O O . ALA A 1 88 ? 10.445 24.469 6.105 1 96.44 88 ALA A O 1
ATOM 712 N N . GLY A 1 89 ? 8.281 24.828 6.25 1 96.38 89 GLY A N 1
ATOM 713 C CA . GLY A 1 89 ? 8.5 25.938 7.172 1 96.38 89 GLY A CA 1
ATOM 714 C C . GLY A 1 89 ? 8.297 25.562 8.625 1 96.38 89 GLY A C 1
ATOM 715 O O . GLY A 1 89 ? 8.906 26.141 9.516 1 96.38 89 GLY A O 1
ATOM 716 N N . VAL A 1 90 ? 7.453 24.656 8.891 1 96.69 90 VAL A N 1
ATOM 717 C CA . VAL A 1 90 ? 7.105 24.328 10.266 1 96.69 90 VAL A CA 1
ATOM 718 C C . VAL A 1 90 ? 7.844 23.062 10.695 1 96.69 90 VAL A C 1
ATOM 720 O O . VAL A 1 90 ? 8.328 22.969 11.828 1 96.69 90 VAL A O 1
ATOM 723 N N . VAL A 1 91 ? 7.926 22.109 9.812 1 96 91 VAL A N 1
ATOM 724 C CA . VAL A 1 91 ? 8.625 20.859 10.109 1 96 91 VAL A CA 1
ATOM 725 C C . VAL A 1 91 ? 10.117 21.141 10.25 1 96 91 VAL A C 1
ATOM 727 O O . VAL A 1 91 ? 10.711 21.859 9.445 1 96 91 VAL A O 1
ATOM 730 N N . THR A 1 92 ? 10.68 20.531 11.266 1 94.56 92 THR A N 1
ATOM 731 C CA . THR A 1 92 ? 12.117 20.641 11.484 1 94.56 92 THR A CA 1
ATOM 732 C C . THR A 1 92 ? 12.758 19.266 11.562 1 94.56 92 THR A C 1
ATOM 734 O O . THR A 1 92 ? 12.062 18.234 11.555 1 94.56 92 THR A O 1
ATOM 737 N N . LYS A 1 93 ? 14.078 19.25 11.656 1 91.81 93 LYS A N 1
ATOM 738 C CA . LYS A 1 93 ? 14.836 18.016 11.711 1 91.81 93 LYS A CA 1
ATOM 739 C C . LYS A 1 93 ? 14.547 17.234 12.992 1 91.81 93 LYS A C 1
ATOM 741 O O . LYS A 1 93 ? 14.82 16.047 13.078 1 91.81 93 LYS A O 1
ATOM 746 N N . LYS A 1 94 ? 14.016 17.938 13.922 1 92.69 94 LYS A N 1
ATOM 747 C CA . LYS A 1 94 ? 13.703 17.281 15.195 1 92.69 94 LYS A CA 1
ATOM 748 C C . LYS A 1 94 ? 12.438 16.453 15.094 1 92.69 94 LYS A C 1
ATOM 750 O O . LYS A 1 94 ? 12.164 15.617 15.969 1 92.69 94 LYS A O 1
ATOM 755 N N . HIS A 1 95 ? 11.672 16.688 14.141 1 94.94 95 HIS A N 1
ATOM 756 C CA . HIS A 1 95 ? 10.414 15.977 13.977 1 94.94 95 HIS A CA 1
ATOM 757 C C . HIS A 1 95 ? 10.641 14.586 13.383 1 94.94 95 HIS A C 1
ATOM 759 O O . HIS A 1 95 ? 11.523 14.406 12.547 1 94.94 95 HIS A O 1
ATOM 765 N N . ASP A 1 96 ? 9.781 13.664 13.781 1 94.94 96 ASP A N 1
ATOM 766 C CA . ASP A 1 96 ? 9.93 12.273 13.375 1 94.94 96 ASP A CA 1
ATOM 767 C C . ASP A 1 96 ? 9.172 11.992 12.078 1 94.94 96 ASP A C 1
ATOM 769 O O . ASP A 1 96 ? 9.508 11.062 11.344 1 94.94 96 ASP A O 1
ATOM 773 N N . SER A 1 97 ? 8.156 12.727 11.891 1 96.38 97 SER A N 1
ATOM 774 C CA . SER A 1 97 ? 7.289 12.438 10.75 1 96.38 97 SER A CA 1
ATOM 775 C C . SER A 1 97 ? 6.402 13.633 10.414 1 96.38 97 SER A C 1
ATOM 777 O O . SER A 1 97 ? 6.332 14.602 11.18 1 96.38 97 SER A O 1
ATOM 779 N N . PHE A 1 98 ? 5.902 13.656 9.25 1 97.75 98 PHE A N 1
ATOM 780 C CA . PHE A 1 98 ? 4.891 14.586 8.773 1 97.75 98 PHE A CA 1
ATOM 781 C C . PHE A 1 98 ? 3.633 13.844 8.336 1 97.75 98 PHE A C 1
ATOM 783 O O . PHE A 1 98 ? 3.713 12.867 7.586 1 97.75 98 PHE A O 1
ATOM 790 N N . ILE A 1 99 ? 2.459 14.297 8.844 1 98.5 99 ILE A N 1
ATOM 791 C CA . ILE A 1 99 ? 1.188 13.664 8.508 1 98.5 99 ILE A CA 1
ATOM 792 C C . ILE A 1 99 ? 0.229 14.703 7.938 1 98.5 99 ILE A C 1
ATOM 794 O O . ILE A 1 99 ? 0.097 15.805 8.484 1 98.5 99 ILE A O 1
ATOM 798 N N . CYS A 1 100 ? -0.347 14.406 6.824 1 98.5 100 CYS A N 1
ATOM 799 C CA . CYS A 1 100 ? -1.345 15.266 6.203 1 98.5 100 CYS A CA 1
ATOM 800 C C . CYS A 1 100 ? -2.654 14.523 5.984 1 98.5 100 CYS A C 1
ATOM 802 O O . CYS A 1 100 ? -2.691 13.523 5.262 1 98.5 100 CYS A O 1
ATOM 804 N N . CYS A 1 101 ? -3.727 14.953 6.641 1 98.06 101 CYS A N 1
ATOM 805 C CA . CYS A 1 101 ? -5.07 14.422 6.469 1 98.06 101 CYS A CA 1
ATOM 806 C C . CYS A 1 101 ? -5.938 15.367 5.645 1 98.06 101 CYS A C 1
ATOM 808 O O . CYS A 1 101 ? -6.094 16.531 5.996 1 98.06 101 CYS A O 1
ATOM 810 N N . ILE A 1 102 ? -6.469 14.836 4.586 1 96.88 102 ILE A N 1
ATOM 811 C CA . ILE A 1 102 ? -7.316 15.672 3.742 1 96.88 102 ILE A CA 1
ATOM 812 C C . ILE A 1 102 ? -8.711 15.062 3.65 1 96.88 102 ILE A C 1
ATOM 814 O O . ILE A 1 102 ? -8.883 13.961 3.129 1 96.88 102 ILE A O 1
ATOM 818 N N . LEU A 1 103 ? -9.68 15.727 4.191 1 95.12 103 LEU A N 1
ATOM 819 C CA . LEU A 1 103 ? -11.102 15.398 4.121 1 95.12 103 LEU A CA 1
ATOM 820 C C . LEU A 1 103 ? -11.812 16.266 3.09 1 95.12 103 LEU A C 1
ATOM 822 O O . LEU A 1 103 ? -11.961 17.484 3.285 1 95.12 103 LEU A O 1
ATOM 826 N N . SER A 1 104 ? -12.156 15.711 1.953 1 93.62 104 SER A N 1
ATOM 827 C CA . SER A 1 104 ? -12.719 16.484 0.851 1 93.62 104 SER A CA 1
ATOM 828 C C . SER A 1 104 ? -13.484 15.586 -0.121 1 93.62 104 SER A C 1
ATOM 830 O O . SER A 1 104 ? -13.727 14.414 0.168 1 93.62 104 SER A O 1
ATOM 832 N N . HIS A 1 105 ? -14.07 16.188 -1.144 1 88.75 105 HIS A N 1
ATOM 833 C CA . HIS A 1 105 ? -14.477 15.414 -2.309 1 88.75 105 HIS A CA 1
ATOM 834 C C . HIS A 1 105 ? -13.266 15.008 -3.145 1 88.75 105 HIS A C 1
ATOM 836 O O . HIS A 1 105 ? -12.188 15.594 -3.004 1 88.75 105 HIS A O 1
ATOM 842 N N . GLY A 1 106 ? -13.477 13.984 -3.842 1 85.38 106 GLY A N 1
ATOM 843 C CA . GLY A 1 106 ? -12.414 13.5 -4.707 1 85.38 106 GLY A CA 1
ATOM 844 C C . GLY A 1 106 ? -12.922 12.961 -6.035 1 85.38 106 GLY A C 1
ATOM 845 O O . GLY A 1 106 ? -14.133 12.867 -6.246 1 85.38 106 GLY A O 1
ATOM 846 N N . ASN A 1 107 ? -12 12.812 -6.855 1 77.44 107 ASN A N 1
ATOM 847 C CA . ASN A 1 107 ? -12.242 12.172 -8.141 1 77.44 107 ASN A CA 1
ATOM 848 C C . ASN A 1 107 ? -11.156 11.148 -8.477 1 77.44 107 ASN A C 1
ATOM 850 O O . ASN A 1 107 ? -10.234 10.938 -7.684 1 77.44 107 ASN A O 1
ATOM 854 N N . PRO A 1 108 ? -11.258 10.523 -9.539 1 67.81 108 PRO A N 1
ATOM 855 C CA . PRO A 1 108 ? -10.328 9.43 -9.82 1 67.81 108 PRO A CA 1
ATOM 856 C C . PRO A 1 108 ? -8.875 9.898 -9.883 1 67.81 108 PRO A C 1
ATOM 858 O O . PRO A 1 108 ? -7.957 9.094 -9.695 1 67.81 108 PRO A O 1
ATOM 861 N N . VAL A 1 109 ? -8.672 11.172 -10.062 1 71 109 VAL A N 1
ATOM 862 C CA . VAL A 1 109 ? -7.305 11.617 -10.328 1 71 109 VAL A CA 1
ATOM 863 C C . VAL A 1 109 ? -6.73 12.281 -9.078 1 71 109 VAL A C 1
ATOM 865 O O . VAL A 1 109 ? -5.52 12.5 -8.984 1 71 109 VAL A O 1
ATOM 868 N N . GLY A 1 110 ? -7.629 12.562 -8.172 1 84.31 110 GLY A N 1
ATOM 869 C CA . GLY A 1 110 ? -7.094 13.219 -6.988 1 84.31 110 GLY A CA 1
ATOM 870 C C . GLY A 1 110 ? -8.172 13.805 -6.09 1 84.31 110 GLY A C 1
ATOM 871 O O . GLY A 1 110 ? -9.336 13.414 -6.176 1 84.31 110 GLY A O 1
ATOM 872 N N . ILE A 1 111 ? -7.691 14.688 -5.203 1 90.56 111 ILE A N 1
ATOM 873 C CA . ILE A 1 111 ? -8.547 15.344 -4.219 1 90.56 111 ILE A CA 1
ATOM 874 C C . ILE A 1 111 ? -8.93 16.734 -4.711 1 90.56 111 ILE A C 1
ATOM 876 O O . ILE A 1 111 ? -8.125 17.422 -5.344 1 90.56 111 ILE A O 1
ATOM 880 N N . GLU A 1 112 ? -10.125 17.109 -4.348 1 92.62 112 GLU A N 1
ATOM 881 C CA . GLU A 1 112 ? -10.617 18.391 -4.855 1 92.62 112 GLU A CA 1
ATOM 882 C C . GLU A 1 112 ? -10.57 19.469 -3.777 1 92.62 112 GLU A C 1
ATOM 884 O O . GLU A 1 112 ? -10.883 19.203 -2.613 1 92.62 112 GLU A O 1
ATOM 889 N N . GLY A 1 113 ? -10.125 20.672 -4.23 1 96.44 113 GLY A N 1
ATOM 890 C CA . GLY A 1 113 ? -10.406 21.844 -3.41 1 96.44 113 GLY A CA 1
ATOM 891 C C . GLY A 1 113 ? -11.867 22.25 -3.445 1 96.44 113 GLY A C 1
ATOM 892 O O . GLY A 1 113 ? -12.656 21.703 -4.219 1 96.44 113 GLY A O 1
ATOM 893 N N . VAL A 1 114 ? -12.219 23.219 -2.596 1 97.12 114 VAL A N 1
ATOM 894 C CA . VAL A 1 114 ? -13.625 23.625 -2.529 1 97.12 114 VAL A CA 1
ATOM 895 C C . VAL A 1 114 ? -14.039 24.266 -3.848 1 97.12 114 VAL A C 1
ATOM 897 O O . VAL A 1 114 ? -15.234 24.438 -4.113 1 97.12 114 VAL A O 1
ATOM 900 N N . ASP A 1 115 ? -13.102 24.641 -4.695 1 96.38 115 ASP A N 1
ATOM 901 C CA . ASP A 1 115 ? -13.383 25.203 -6.016 1 96.38 115 ASP A CA 1
ATOM 902 C C . ASP A 1 115 ? -13.602 24.094 -7.047 1 96.38 115 ASP A C 1
ATOM 904 O O . ASP A 1 115 ? -13.781 24.375 -8.234 1 96.38 115 ASP A O 1
ATOM 908 N N . GLY A 1 116 ? -13.453 22.906 -6.703 1 92.25 116 GLY A N 1
ATOM 909 C CA . GLY A 1 116 ? -13.68 21.781 -7.605 1 92.25 116 GLY A CA 1
ATOM 910 C C . GLY A 1 116 ? -12.445 21.406 -8.406 1 92.25 116 GLY A C 1
ATOM 911 O O . GLY A 1 116 ? -12.461 20.406 -9.148 1 92.25 116 GLY A O 1
ATOM 912 N N . LYS A 1 117 ? -11.453 22.156 -8.219 1 94.94 117 LYS A N 1
ATOM 913 C CA . LYS A 1 117 ? -10.211 21.828 -8.914 1 94.94 117 LYS A CA 1
ATOM 914 C C . LYS A 1 117 ? -9.453 20.719 -8.18 1 94.94 117 LYS A C 1
ATOM 916 O O . LYS A 1 117 ? -9.57 20.578 -6.961 1 94.94 117 LYS A O 1
ATOM 921 N N . THR A 1 118 ? -8.664 19.969 -8.938 1 92.38 118 THR A N 1
ATOM 922 C CA . THR A 1 118 ? -8.102 18.734 -8.422 1 92.38 118 THR A CA 1
ATOM 923 C C . THR A 1 118 ? -6.641 18.922 -8.031 1 92.38 118 THR A C 1
ATOM 925 O O . THR A 1 118 ? -5.891 19.609 -8.727 1 92.38 118 THR A O 1
ATOM 928 N N . VAL A 1 119 ? -6.219 18.375 -6.926 1 93.5 119 VAL A N 1
ATOM 929 C CA . VAL A 1 119 ? -4.836 18.172 -6.5 1 93.5 119 VAL A CA 1
ATOM 930 C C . VAL A 1 119 ? -4.512 16.672 -6.496 1 93.5 119 VAL A C 1
ATOM 932 O O . VAL A 1 119 ? -5.207 15.883 -5.859 1 93.5 119 VAL A O 1
ATOM 935 N N . THR A 1 120 ? -3.443 16.297 -7.172 1 87.5 120 THR A N 1
ATOM 936 C CA . THR A 1 120 ? -3.117 14.883 -7.258 1 87.5 120 THR A CA 1
ATOM 937 C C . THR A 1 120 ? -2.209 14.469 -6.105 1 87.5 120 THR A C 1
ATOM 939 O O . THR A 1 120 ? -1.518 15.305 -5.52 1 87.5 120 THR A O 1
ATOM 942 N N . VAL A 1 121 ? -2.24 13.219 -5.836 1 86.5 121 VAL A N 1
ATOM 943 C CA . VAL A 1 121 ? -1.373 12.648 -4.809 1 86.5 121 VAL A CA 1
ATOM 944 C C . VAL A 1 121 ? 0.09 12.859 -5.195 1 86.5 121 VAL A C 1
ATOM 946 O O . VAL A 1 121 ? 0.925 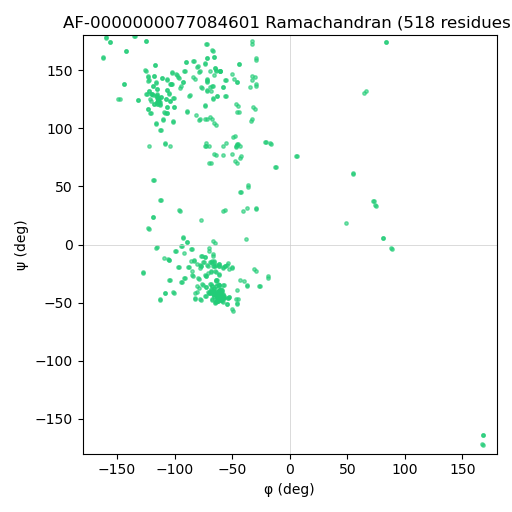13.172 -4.34 1 86.5 121 VAL A O 1
ATOM 949 N N . ALA A 1 122 ? 0.353 12.695 -6.465 1 84.25 122 ALA A N 1
ATOM 950 C CA . ALA A 1 122 ? 1.711 12.867 -6.977 1 84.25 122 ALA A CA 1
ATOM 951 C C . ALA A 1 122 ? 2.215 14.281 -6.719 1 84.25 122 ALA A C 1
ATOM 953 O O . ALA A 1 122 ? 3.375 14.477 -6.348 1 84.25 122 ALA A O 1
ATOM 954 N N . GLU A 1 123 ? 1.376 15.266 -6.895 1 88.81 123 GLU A N 1
ATOM 955 C CA . GLU A 1 123 ? 1.756 16.656 -6.637 1 88.81 123 GLU A CA 1
ATOM 956 C C . GLU A 1 123 ? 2.105 16.859 -5.164 1 88.81 123 GLU A C 1
ATOM 958 O O . GLU A 1 123 ? 3.086 17.531 -4.844 1 88.81 123 GLU A O 1
ATOM 963 N N . LEU A 1 124 ? 1.304 16.297 -4.348 1 92.62 124 LEU A N 1
ATOM 964 C CA . LEU A 1 124 ? 1.531 16.453 -2.916 1 92.62 124 LEU A CA 1
ATOM 965 C C . LEU A 1 124 ? 2.836 15.789 -2.498 1 92.62 124 LEU A C 1
ATOM 967 O O . LEU A 1 124 ? 3.602 16.344 -1.711 1 92.62 124 LEU A O 1
ATOM 971 N N . ALA A 1 125 ? 3.072 14.609 -3.037 1 89.38 125 ALA A N 1
ATOM 972 C CA . ALA A 1 125 ? 4.32 13.898 -2.762 1 89.38 125 ALA A CA 1
ATOM 973 C C . ALA A 1 125 ? 5.523 14.711 -3.229 1 89.38 125 ALA A C 1
ATOM 975 O O . ALA A 1 125 ? 6.527 14.82 -2.516 1 89.38 125 ALA A O 1
ATOM 976 N N . ASP A 1 126 ? 5.379 15.297 -4.387 1 88.38 126 ASP A N 1
ATOM 977 C CA . ASP A 1 126 ? 6.457 16.109 -4.938 1 88.38 126 ASP A CA 1
ATOM 978 C C . ASP A 1 126 ? 6.754 17.312 -4.047 1 88.38 126 ASP A C 1
ATOM 980 O O . ASP A 1 126 ? 7.918 17.656 -3.84 1 88.38 126 ASP A O 1
ATOM 984 N N . ILE A 1 127 ? 5.77 17.859 -3.588 1 93.75 127 ILE A N 1
ATOM 985 C CA . ILE A 1 127 ? 5.918 19.047 -2.74 1 93.75 127 ILE A CA 1
ATOM 986 C C . ILE A 1 127 ? 6.723 18.688 -1.493 1 93.75 127 ILE A C 1
ATOM 988 O O . ILE A 1 127 ? 7.695 19.359 -1.157 1 93.75 127 ILE A O 1
ATOM 992 N N . VAL A 1 128 ? 6.414 17.594 -0.851 1 94.88 128 VAL A N 1
ATOM 993 C CA . VAL A 1 128 ? 7.008 17.281 0.447 1 94.88 128 VAL A CA 1
ATOM 994 C C . VAL A 1 128 ? 8.367 16.625 0.25 1 94.88 128 VAL A C 1
ATOM 996 O O . VAL A 1 128 ? 9.156 16.516 1.196 1 94.88 128 VAL A O 1
ATOM 999 N N . ASN A 1 129 ? 8.609 16.219 -0.958 1 88.38 129 ASN A N 1
ATOM 1000 C CA . ASN A 1 129 ? 9.898 15.617 -1.267 1 88.38 129 ASN A CA 1
ATOM 1001 C C . ASN A 1 129 ? 10.891 16.641 -1.811 1 88.38 129 ASN A C 1
ATOM 1003 O O . ASN A 1 129 ? 12.039 16.312 -2.109 1 88.38 129 ASN A O 1
ATOM 1007 N N . SER A 1 130 ? 10.5 17.844 -1.962 1 86.5 130 SER A N 1
ATOM 1008 C CA . SER A 1 130 ? 11.336 18.891 -2.535 1 86.5 130 SER A CA 1
ATOM 1009 C C . SER A 1 130 ? 12.508 19.219 -1.616 1 86.5 130 SER A C 1
ATOM 1011 O O . SER A 1 130 ? 12.523 18.828 -0.45 1 86.5 130 SER A O 1
ATOM 1013 N N . LYS A 1 131 ? 13.398 19.938 -2.191 1 88.12 131 LYS A N 1
ATOM 1014 C CA . LYS A 1 131 ? 14.594 20.344 -1.451 1 88.12 131 LYS A CA 1
ATOM 1015 C C . LYS A 1 131 ? 14.227 21.25 -0.284 1 88.12 131 LYS A C 1
ATOM 1017 O O . LYS A 1 131 ? 14.898 21.25 0.749 1 88.12 131 LYS A O 1
ATOM 1022 N N . GLU A 1 132 ? 13.188 21.969 -0.464 1 91.69 132 GLU A N 1
ATOM 1023 C CA . GLU A 1 132 ? 12.75 22.891 0.577 1 91.69 132 GLU A CA 1
ATOM 1024 C C . GLU A 1 132 ? 12.25 22.125 1.809 1 91.69 132 GLU A C 1
ATOM 1026 O O . GLU A 1 132 ? 12.133 22.719 2.891 1 91.69 132 GLU A O 1
ATOM 1031 N N . CYS A 1 133 ? 12 20.828 1.668 1 94.19 133 CYS A N 1
ATOM 1032 C CA . CYS A 1 133 ? 11.492 20 2.758 1 94.19 133 CYS A CA 1
ATOM 1033 C C . CYS A 1 133 ? 12.539 18.969 3.191 1 94.19 133 CYS A C 1
ATOM 1035 O O . CYS A 1 133 ? 12.203 17.812 3.449 1 94.19 133 CYS A O 1
ATOM 1037 N N . SER A 1 134 ? 13.766 19.344 3.217 1 91.88 134 SER A N 1
ATOM 1038 C CA . SER A 1 134 ? 14.883 18.438 3.484 1 91.88 134 SER A CA 1
ATOM 1039 C C . SER A 1 134 ? 14.773 17.812 4.871 1 91.88 134 SER A C 1
ATOM 1041 O O . SER A 1 134 ? 15.297 16.734 5.113 1 91.88 134 SER A O 1
ATOM 1043 N N . ALA A 1 135 ? 14.078 18.516 5.793 1 93.69 135 ALA A N 1
ATOM 1044 C CA . ALA A 1 135 ? 13.891 18 7.145 1 93.69 135 ALA A CA 1
ATOM 1045 C C . ALA A 1 135 ? 13.117 16.672 7.117 1 93.69 135 ALA A C 1
ATOM 1047 O O . ALA A 1 135 ? 13.141 15.914 8.086 1 93.69 135 ALA A O 1
ATOM 1048 N N . LEU A 1 136 ? 12.469 16.406 6 1 93.5 136 LEU A N 1
ATOM 1049 C CA . LEU A 1 136 ? 11.609 15.227 5.891 1 93.5 136 LEU A CA 1
ATOM 1050 C C . LEU A 1 136 ? 12.336 14.102 5.164 1 93.5 136 LEU A C 1
ATOM 1052 O O . LEU A 1 136 ? 11.812 12.984 5.062 1 93.5 136 LEU A O 1
ATOM 1056 N N . HIS A 1 137 ? 13.492 14.375 4.676 1 88.19 137 HIS A N 1
ATOM 1057 C CA . HIS A 1 137 ? 14.227 13.328 3.971 1 88.19 137 HIS A CA 1
ATOM 1058 C C . HIS A 1 137 ? 14.57 12.172 4.902 1 88.19 137 HIS A C 1
ATOM 1060 O O . HIS A 1 137 ? 15.117 12.375 5.984 1 88.19 137 HIS A O 1
ATOM 1066 N N . GLY A 1 138 ? 14.203 10.961 4.465 1 88.38 138 GLY A N 1
ATOM 1067 C CA . GLY A 1 138 ? 14.477 9.773 5.254 1 88.38 138 GLY A CA 1
ATOM 1068 C C . GLY A 1 138 ? 13.477 9.547 6.371 1 88.38 138 GLY A C 1
ATOM 1069 O O . GLY A 1 138 ? 13.648 8.656 7.199 1 88.38 138 GLY A O 1
ATOM 1070 N N . LYS A 1 139 ? 12.469 10.406 6.344 1 93.44 139 LYS A N 1
ATOM 1071 C CA . LYS A 1 139 ? 11.445 10.305 7.379 1 93.44 139 LYS A CA 1
ATOM 1072 C C . LYS A 1 139 ? 10.086 9.969 6.777 1 93.44 139 LYS A C 1
ATOM 1074 O O . LYS A 1 139 ? 9.805 10.32 5.629 1 93.44 139 LYS A O 1
ATOM 1079 N N . PRO A 1 140 ? 9.219 9.336 7.621 1 96.06 140 PRO A N 1
ATOM 1080 C CA . PRO A 1 140 ? 7.895 8.977 7.109 1 96.06 140 PRO A CA 1
ATOM 1081 C C . PRO A 1 140 ? 7.035 10.203 6.793 1 96.06 140 PRO A C 1
ATOM 1083 O O . PRO A 1 140 ? 6.914 11.109 7.621 1 96.06 140 PRO A O 1
ATOM 1086 N N . LYS A 1 141 ? 6.59 10.234 5.625 1 96.81 141 LYS A N 1
ATOM 1087 C CA . LYS A 1 141 ? 5.562 11.172 5.172 1 96.81 141 LYS A CA 1
ATOM 1088 C C . LYS A 1 141 ? 4.238 10.453 4.926 1 96.81 141 LYS A C 1
ATOM 1090 O O . LYS A 1 141 ? 4.121 9.664 3.986 1 96.81 141 LYS A O 1
ATOM 1095 N N . ILE A 1 142 ? 3.215 10.75 5.734 1 97.38 142 ILE A N 1
ATOM 1096 C CA . ILE A 1 142 ? 1.966 9.992 5.742 1 97.38 142 ILE A CA 1
ATOM 1097 C C . ILE A 1 142 ? 0.82 10.883 5.273 1 97.38 142 ILE A C 1
ATOM 1099 O O . ILE A 1 142 ? 0.605 11.969 5.82 1 97.38 142 ILE A O 1
ATOM 1103 N N . PHE A 1 143 ? 0.161 10.438 4.23 1 95.69 143 PHE A N 1
ATOM 1104 C CA . PHE A 1 143 ? -1.034 11.109 3.74 1 95.69 143 PHE A CA 1
ATOM 1105 C C . PHE A 1 143 ? -2.266 10.227 3.916 1 95.69 143 PHE A C 1
ATOM 1107 O O . PHE A 1 143 ? -2.273 9.07 3.492 1 95.69 143 PHE A O 1
ATOM 1114 N N . LEU A 1 144 ? -3.289 10.742 4.57 1 95.69 144 LEU A N 1
ATOM 1115 C CA . LEU A 1 144 ? -4.555 10.039 4.773 1 95.69 144 LEU A CA 1
ATOM 1116 C C . LEU A 1 144 ? -5.703 10.797 4.109 1 95.69 144 LEU A C 1
ATOM 1118 O O . LEU A 1 144 ? -5.945 11.961 4.414 1 95.69 144 LEU A O 1
ATOM 1122 N N . PHE A 1 145 ? -6.348 10.109 3.213 1 92.12 145 PHE A N 1
ATOM 1123 C CA . PHE A 1 145 ? -7.383 10.773 2.426 1 92.12 145 PHE A CA 1
ATOM 1124 C C . PHE A 1 145 ? -8.758 10.203 2.758 1 92.12 145 PHE A C 1
ATOM 1126 O O . PHE A 1 145 ? -8.9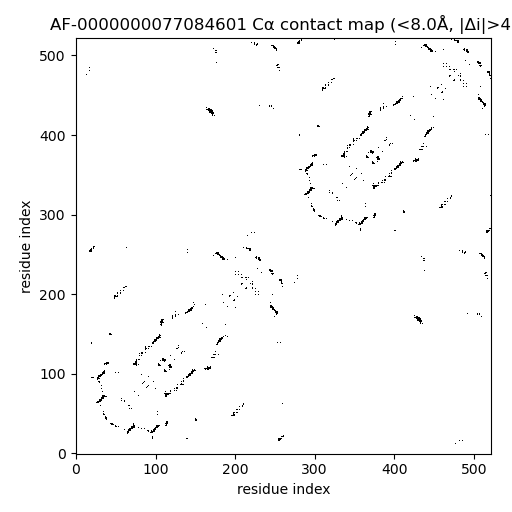69 8.992 2.689 1 92.12 145 PHE A O 1
ATOM 1133 N N . GLN A 1 146 ? -9.633 11.016 3.152 1 88.62 146 GLN A N 1
ATOM 1134 C CA . GLN A 1 146 ? -11.062 10.75 3.184 1 88.62 146 GLN A CA 1
ATOM 1135 C C . GLN A 1 146 ? -11.797 11.547 2.111 1 88.62 146 GLN A C 1
ATOM 1137 O O . GLN A 1 146 ? -12.172 12.703 2.336 1 88.62 146 GLN A O 1
ATOM 1142 N N . ALA A 1 147 ? -11.852 10.961 0.954 1 81.75 147 ALA A N 1
ATOM 1143 C CA . ALA A 1 147 ? -12.453 11.664 -0.179 1 81.75 147 ALA A CA 1
ATOM 1144 C C . ALA A 1 147 ? -13.727 10.953 -0.651 1 81.75 147 ALA A C 1
ATOM 1146 O O . ALA A 1 147 ? -13.719 9.742 -0.886 1 81.75 147 ALA A O 1
ATOM 1147 N N . THR A 1 148 ? -14.812 11.617 -0.638 1 67.25 148 THR A N 1
ATOM 1148 C CA . THR A 1 148 ? -16.078 11.07 -1.121 1 67.25 148 THR A CA 1
ATOM 1149 C C . THR A 1 148 ? -16.312 11.469 -2.574 1 67.25 148 THR A C 1
ATOM 1151 O O . THR A 1 148 ? -15.953 12.57 -2.99 1 67.25 148 THR A O 1
ATOM 1154 N N . ARG A 1 149 ? -16.75 10.445 -3.4 1 58.22 149 ARG A N 1
ATOM 1155 C CA . ARG A 1 149 ? -17.094 10.781 -4.781 1 58.22 149 ARG A CA 1
ATOM 1156 C C . ARG A 1 149 ? -18.406 11.57 -4.848 1 58.22 149 ARG A C 1
ATOM 1158 O O . ARG A 1 149 ? -19.297 11.367 -4.02 1 58.22 149 ARG A O 1
ATOM 1165 N N . GLY A 1 150 ? -18.453 12.758 -5.105 1 46.94 150 GLY A N 1
ATOM 1166 C CA . GLY A 1 150 ? -19.641 13.586 -5.184 1 46.94 150 GLY A CA 1
ATOM 1167 C C . GLY A 1 150 ? -20.875 12.812 -5.613 1 46.94 150 GLY A C 1
ATOM 1168 O O . GLY A 1 150 ? -20.766 11.75 -6.227 1 46.94 150 GLY A O 1
ATOM 1169 N N . SER A 1 151 ? -22.016 13.062 -4.98 1 40.56 151 SER A N 1
ATOM 1170 C CA . SER A 1 151 ? -23.344 12.484 -5.031 1 40.56 151 SER A CA 1
ATOM 1171 C C . SER A 1 151 ? -23.812 12.289 -6.469 1 40.56 151 SER A C 1
ATOM 1173 O O . SER A 1 151 ? -24.688 11.461 -6.742 1 40.56 151 SER A O 1
ATOM 1175 N N . ASN A 1 152 ? -23.75 13.336 -7.422 1 37.97 152 ASN A N 1
ATOM 1176 C CA . ASN A 1 152 ? -24.688 13.273 -8.547 1 37.97 152 ASN A CA 1
ATOM 1177 C C . ASN A 1 152 ? -24.375 12.094 -9.461 1 37.97 152 ASN A C 1
ATOM 1179 O O . ASN A 1 152 ? -24.734 12.109 -10.641 1 37.97 152 ASN A O 1
ATOM 1183 N N . ILE A 1 153 ? -23.516 11.344 -9.211 1 34.91 153 ILE A N 1
ATOM 1184 C CA . ILE A 1 153 ? -23.469 10.227 -10.148 1 34.91 153 ILE A CA 1
ATOM 1185 C C . ILE A 1 153 ? -24.547 9.219 -9.797 1 34.91 153 ILE A C 1
ATOM 1187 O O . ILE A 1 153 ? -24.625 8.742 -8.656 1 34.91 153 ILE A O 1
ATOM 1191 N N . PRO A 1 154 ? -25.641 9.133 -10.617 1 34.69 154 PRO A N 1
ATOM 1192 C CA . PRO A 1 154 ? -26.719 8.164 -10.422 1 34.69 154 PRO A CA 1
ATOM 1193 C C . PRO A 1 154 ? -26.25 6.875 -9.758 1 34.69 154 PRO A C 1
ATOM 1195 O O . PRO A 1 154 ? -25.062 6.551 -9.812 1 34.69 154 PRO A O 1
ATOM 1198 N N . GLU A 1 155 ? -27.219 6.141 -9.156 1 32.56 155 GLU A N 1
ATOM 1199 C CA . GLU A 1 155 ? -27.141 4.824 -8.531 1 32.56 155 GLU A CA 1
ATOM 1200 C C . GLU A 1 155 ? -26.062 3.959 -9.195 1 32.56 155 GLU A C 1
ATOM 1202 O O . GLU A 1 155 ? -25.781 4.117 -10.383 1 32.56 155 GLU A O 1
ATOM 1207 N N . PRO A 1 156 ? -25.391 3.166 -8.43 1 32.62 156 PRO A N 1
ATOM 1208 C CA . PRO A 1 156 ? -24.469 2.209 -9.047 1 32.62 156 PRO A CA 1
ATOM 1209 C C . PRO A 1 156 ? -25.062 1.539 -10.289 1 32.62 156 PRO A C 1
ATOM 1211 O O . PRO A 1 156 ? -25.969 0.711 -10.172 1 32.62 156 PRO A O 1
ATOM 1214 N N . ALA A 1 157 ? -25.766 2.221 -11.328 1 28.91 157 ALA A N 1
ATOM 1215 C CA . ALA A 1 157 ? -25.797 1.332 -12.492 1 28.91 157 ALA A CA 1
ATOM 1216 C C . ALA A 1 157 ? -24.531 0.475 -12.547 1 28.91 157 ALA A C 1
ATOM 1218 O O . ALA A 1 157 ? -23.516 0.806 -11.93 1 28.91 157 ALA A O 1
ATOM 1219 N N . VAL A 1 158 ? -24.391 -0.49 -13.484 1 30.52 158 VAL A N 1
ATOM 1220 C CA . VAL A 1 158 ? -23.234 -1.314 -13.789 1 30.52 158 VAL A CA 1
ATOM 1221 C C . VAL A 1 158 ? -21.953 -0.505 -13.562 1 30.52 158 VAL A C 1
ATOM 1223 O O . VAL A 1 158 ? -21.875 0.667 -13.945 1 30.52 158 VAL A O 1
ATOM 1226 N N . ALA A 1 159 ? -21.219 -0.762 -12.523 1 33.69 159 ALA A N 1
ATOM 1227 C CA . ALA A 1 159 ? -19.906 -0.195 -12.219 1 33.69 159 ALA A CA 1
ATOM 1228 C C . ALA A 1 159 ? -19.328 0.533 -13.43 1 33.69 159 ALA A C 1
ATOM 1230 O O . ALA A 1 159 ? -18.969 -0.098 -14.422 1 33.69 159 ALA A O 1
ATOM 1231 N N . ASP A 1 160 ? -19.922 1.626 -13.859 1 31.09 160 ASP A N 1
ATOM 1232 C CA . ASP A 1 160 ? -19.422 2.336 -15.039 1 31.09 160 ASP A CA 1
ATOM 1233 C C . ASP A 1 160 ? -17.922 2.549 -14.961 1 31.09 160 ASP A C 1
ATOM 1235 O O . ASP A 1 160 ? -17.359 2.67 -13.875 1 31.09 160 ASP A O 1
ATOM 1239 N N . GLU A 1 161 ? -17.188 2.449 -16.094 1 33.75 161 GLU A N 1
ATOM 1240 C CA . GLU A 1 161 ? -15.797 2.545 -16.516 1 33.75 161 GLU A CA 1
ATOM 1241 C C . GLU A 1 161 ? -15.078 3.68 -15.797 1 33.75 161 GLU A C 1
ATOM 1243 O O . GLU A 1 161 ? -13.875 3.592 -15.539 1 33.75 161 GLU A O 1
ATOM 1248 N N . GLU A 1 162 ? -15.867 4.715 -15.484 1 33.06 162 GLU A N 1
ATOM 1249 C CA . GLU A 1 162 ? -15.195 5.953 -15.094 1 33.06 162 GLU A CA 1
ATOM 1250 C C . GLU A 1 162 ? -14.781 5.918 -13.625 1 33.06 162 GLU A C 1
ATOM 1252 O O . GLU A 1 162 ? -13.719 6.434 -13.266 1 33.06 162 GLU A O 1
ATOM 1257 N N . GLU A 1 163 ? -15.633 5.512 -12.773 1 36.12 163 GLU A N 1
ATOM 1258 C CA . GLU A 1 163 ? -15.32 5.539 -11.344 1 36.12 163 GLU A CA 1
ATOM 1259 C C . GLU A 1 163 ? -14.141 4.625 -11.023 1 36.12 163 GLU A C 1
ATOM 1261 O O . GLU A 1 163 ? -13.312 4.953 -10.172 1 36.12 163 GLU A O 1
ATOM 1266 N N . GLN A 1 164 ? -14.148 3.473 -11.594 1 37.78 164 GLN A N 1
ATOM 1267 C CA . GLN A 1 164 ? -13.016 2.561 -11.508 1 37.78 164 GLN A CA 1
ATOM 1268 C C . GLN A 1 164 ? -11.727 3.238 -11.969 1 37.78 164 GLN A C 1
ATOM 1270 O O . GLN A 1 164 ? -10.633 2.85 -11.562 1 37.78 164 GLN A O 1
ATOM 1275 N N . ARG A 1 165 ? -11.961 4.348 -12.688 1 35.94 165 ARG A N 1
ATOM 1276 C CA . ARG A 1 165 ? -10.859 5.121 -13.258 1 35.94 165 ARG A CA 1
ATOM 1277 C C . ARG A 1 165 ? -10.227 6.023 -12.203 1 35.94 165 ARG A C 1
ATOM 1279 O O . ARG A 1 165 ? -9.07 6.434 -12.344 1 35.94 165 ARG A O 1
ATOM 1286 N N . VAL A 1 166 ? -11.133 6.617 -11.398 1 35.88 166 VAL A N 1
ATOM 1287 C CA . VAL A 1 166 ? -10.578 7.617 -10.484 1 35.88 166 VAL A CA 1
ATOM 1288 C C . VAL A 1 166 ? -9.508 6.977 -9.609 1 35.88 166 VAL A C 1
ATOM 1290 O O . VAL A 1 166 ? -8.477 7.594 -9.328 1 35.88 166 VAL A O 1
ATOM 1293 N N . SER A 1 167 ? -9.781 5.777 -9.055 1 39.34 167 SER A N 1
ATOM 1294 C CA . SER A 1 167 ? -8.773 5.145 -8.211 1 39.34 167 SER A CA 1
ATOM 1295 C C . SER A 1 167 ? -7.473 4.934 -8.977 1 39.34 167 SER A C 1
ATOM 1297 O O . SER A 1 167 ? -6.398 4.852 -8.375 1 39.34 167 SER A O 1
ATOM 1299 N N . ALA A 1 168 ? -7.645 4.965 -10.273 1 37.09 168 ALA A N 1
ATOM 1300 C CA . ALA A 1 168 ? -6.531 4.602 -11.148 1 37.09 168 ALA A CA 1
ATOM 1301 C C . ALA A 1 168 ? -5.465 5.691 -11.156 1 37.09 168 ALA A C 1
ATOM 1303 O O . ALA A 1 168 ? -4.266 5.398 -11.18 1 37.09 168 ALA A O 1
ATOM 1304 N N . SER A 1 169 ? -5.941 6.898 -11.258 1 36.47 169 SER A N 1
ATOM 1305 C CA . SER A 1 169 ? -4.957 7.938 -11.531 1 36.47 169 SER A CA 1
ATOM 1306 C C . SER A 1 169 ? -4.199 8.336 -10.273 1 36.47 169 SER A C 1
ATOM 1308 O O . SER A 1 169 ? -3.213 9.07 -10.336 1 36.47 169 SER A O 1
ATOM 1310 N N . LEU A 1 170 ? -4.879 8.375 -9.102 1 38.31 170 LEU A N 1
ATOM 1311 C CA . LEU A 1 170 ? -4.148 8.836 -7.93 1 38.31 170 LEU A CA 1
ATOM 1312 C C . LEU A 1 170 ? -2.822 8.102 -7.785 1 38.31 170 LEU A C 1
ATOM 1314 O O . LEU A 1 170 ? -2.049 8.383 -6.867 1 38.31 170 LEU A O 1
ATOM 1318 N N . ARG A 1 171 ? -2.664 6.984 -8.375 1 43.12 171 ARG A N 1
ATOM 1319 C CA . ARG A 1 171 ? -1.867 5.859 -7.895 1 43.12 171 ARG A CA 1
ATOM 1320 C C . ARG A 1 171 ? -0.407 6.004 -8.312 1 43.12 171 ARG A C 1
ATOM 1322 O O . ARG A 1 171 ? 0.399 5.098 -8.094 1 43.12 171 ARG A O 1
ATOM 1329 N N . ALA A 1 172 ? -0.019 6.906 -9.273 1 42.97 172 ALA A N 1
ATOM 1330 C CA . ALA A 1 172 ? 1.414 6.727 -9.492 1 42.97 172 ALA A CA 1
ATOM 1331 C C . ALA A 1 172 ? 2.219 7.297 -8.328 1 42.97 172 ALA A C 1
ATOM 1333 O O . ALA A 1 172 ? 2.127 8.492 -8.023 1 42.97 172 ALA A O 1
ATOM 1334 N N . LEU A 1 173 ? 2.43 6.535 -7.25 1 49.88 173 LEU A N 1
ATOM 1335 C CA . LEU A 1 173 ? 3.281 7.137 -6.23 1 49.88 173 LEU A CA 1
ATOM 1336 C C . LEU A 1 173 ? 4.617 7.566 -6.824 1 49.88 173 LEU A C 1
ATOM 1338 O O . LEU A 1 173 ? 5.117 6.941 -7.762 1 49.88 173 LEU A O 1
ATOM 1342 N N . PRO A 1 174 ? 4.977 8.82 -6.586 1 51.59 174 PRO A N 1
ATOM 1343 C CA . PRO A 1 174 ? 6.352 9.227 -6.898 1 51.59 174 PRO A CA 1
ATOM 1344 C C . PRO A 1 174 ? 7.387 8.219 -6.414 1 51.59 174 PRO A C 1
ATOM 1346 O O . PRO A 1 174 ? 7.152 7.508 -5.434 1 51.59 174 PRO A O 1
ATOM 1349 N N . PRO A 1 175 ? 8.391 7.996 -7.234 1 60.41 175 PRO A N 1
ATOM 1350 C CA . PRO A 1 175 ? 9.516 7.109 -6.934 1 60.41 175 PRO A CA 1
ATOM 1351 C C . PRO A 1 175 ? 10.242 7.492 -5.648 1 60.41 175 PRO A C 1
ATOM 1353 O O . PRO A 1 175 ? 11.398 7.117 -5.457 1 60.41 175 PRO A O 1
ATOM 1356 N N . GLU A 1 176 ? 9.43 8.086 -4.734 1 74.81 176 GLU A N 1
ATOM 1357 C CA . GLU A 1 176 ? 10.133 8.547 -3.535 1 74.81 176 GLU A CA 1
ATOM 1358 C C . GLU A 1 176 ? 9.914 7.59 -2.367 1 74.81 176 GLU A C 1
ATOM 1360 O O . GLU A 1 176 ? 8.883 6.922 -2.289 1 74.81 176 GLU A O 1
ATOM 1365 N N . ALA A 1 177 ? 10.914 7.574 -1.609 1 87.62 177 ALA A N 1
ATOM 1366 C CA . ALA A 1 177 ? 10.922 6.664 -0.468 1 87.62 177 ALA A CA 1
ATOM 1367 C C . ALA A 1 177 ? 10.203 7.277 0.728 1 87.62 177 ALA A C 1
ATOM 1369 O O . ALA A 1 177 ? 10.016 8.492 0.791 1 87.62 177 ALA A O 1
ATOM 1370 N N . ASP A 1 178 ? 9.719 6.484 1.682 1 93.31 178 ASP A N 1
ATOM 1371 C CA . ASP A 1 178 ? 9.266 6.836 3.023 1 93.31 178 ASP A CA 1
ATOM 1372 C C . ASP A 1 178 ? 7.902 7.523 2.98 1 93.31 178 ASP A C 1
ATOM 1374 O O . ASP A 1 178 ? 7.648 8.453 3.746 1 93.31 178 ASP A O 1
ATOM 1378 N N . PHE A 1 179 ? 7.109 7.094 2.014 1 93.81 179 PHE A N 1
ATOM 1379 C CA . PHE A 1 179 ? 5.742 7.598 1.919 1 93.81 179 PHE A CA 1
ATOM 1380 C C . PHE A 1 179 ? 4.738 6.508 2.264 1 93.81 179 PHE A C 1
ATOM 1382 O O . PHE A 1 179 ? 4.949 5.336 1.944 1 93.81 179 PHE A O 1
ATOM 1389 N N . LEU A 1 180 ? 3.672 6.906 2.932 1 95.44 180 LEU A N 1
ATOM 1390 C CA . LEU A 1 180 ? 2.477 6.082 3.076 1 95.44 180 LEU A CA 1
ATOM 1391 C C . LEU A 1 180 ? 1.22 6.887 2.762 1 95.44 180 LEU A C 1
ATOM 1393 O O . LEU A 1 180 ? 1.006 7.961 3.33 1 95.44 180 LEU A O 1
ATOM 1397 N N . PHE A 1 181 ? 0.472 6.363 1.833 1 92.56 181 PHE A N 1
ATOM 1398 C CA . PHE A 1 181 ? -0.813 6.949 1.473 1 92.56 181 PHE A CA 1
ATOM 1399 C C . PHE A 1 181 ? -1.96 6.027 1.87 1 92.56 181 PHE A C 1
ATOM 1401 O O . PHE A 1 181 ? -1.986 4.859 1.481 1 92.56 181 PHE A O 1
ATOM 1408 N N . GLY A 1 182 ? -2.82 6.504 2.695 1 92.19 182 GLY A N 1
ATOM 1409 C CA . GLY A 1 182 ? -4.035 5.789 3.053 1 92.19 182 GLY A CA 1
ATOM 1410 C C . GLY A 1 182 ? -5.285 6.391 2.432 1 92.19 182 GLY A C 1
ATOM 1411 O O . GLY A 1 182 ? -5.492 7.602 2.492 1 92.19 182 GLY A O 1
ATOM 1412 N N . PHE A 1 183 ? -6.098 5.492 1.868 1 88 183 PHE A N 1
ATOM 1413 C CA . PHE A 1 183 ? -7.312 5.922 1.188 1 88 183 PHE A CA 1
ATOM 1414 C C . PHE A 1 183 ? -8.539 5.258 1.802 1 88 183 PHE A C 1
ATOM 1416 O O . PHE A 1 183 ? -8.547 4.043 2.018 1 88 183 PHE A O 1
ATOM 1423 N N . SER A 1 184 ? -9.562 5.965 2.104 1 82.12 184 SER A N 1
ATOM 1424 C CA . SER A 1 184 ? -10.805 5.422 2.643 1 82.12 184 SER A CA 1
ATOM 1425 C C . SER A 1 184 ? -11.562 4.613 1.591 1 82.12 184 SER A C 1
ATOM 1427 O O . SER A 1 184 ? -12.289 3.676 1.926 1 82.12 184 SER A O 1
ATOM 1429 N N . THR A 1 185 ? -11.148 4.539 0.305 1 63.34 185 THR A N 1
ATOM 1430 C CA . THR A 1 185 ? -11.758 4.035 -0.92 1 63.34 185 THR A CA 1
ATOM 1431 C C . THR A 1 185 ? -13.203 3.617 -0.671 1 63.34 185 THR A C 1
ATOM 1433 O O . THR A 1 185 ? -13.5 2.939 0.314 1 63.34 185 THR A O 1
ATOM 1436 N N . SER A 1 186 ? -14.25 4.516 -0.539 1 47.66 186 SER A N 1
ATOM 1437 C CA . SER A 1 186 ? -15.672 4.176 -0.496 1 47.66 186 SER A CA 1
ATOM 1438 C C . SER A 1 186 ? -16.141 3.588 -1.823 1 47.66 186 SER A C 1
ATOM 1440 O O . SER A 1 186 ? -15.648 3.975 -2.887 1 47.66 186 SER A O 1
ATOM 1442 N N . ASP A 1 187 ? -16.344 2.213 -1.846 1 42.16 187 ASP A N 1
ATOM 1443 C CA . ASP A 1 187 ? -17.172 1.825 -2.986 1 42.16 187 ASP A CA 1
ATOM 1444 C C . ASP A 1 187 ? -18.188 2.908 -3.316 1 42.16 187 ASP A C 1
ATOM 1446 O O . ASP A 1 187 ? -18.5 3.754 -2.475 1 42.16 187 ASP A O 1
ATOM 1450 N N . GLY A 1 188 ? -18.406 3.098 -4.66 1 36.91 188 GLY A N 1
ATOM 1451 C CA . GLY A 1 188 ? -19.641 3.691 -5.168 1 36.91 188 GLY A CA 1
ATOM 1452 C C . GLY A 1 188 ? -20.781 3.652 -4.168 1 36.91 188 GLY A C 1
ATOM 1453 O O . GLY A 1 188 ? -21.906 4.039 -4.484 1 36.91 188 GLY A O 1
ATOM 1454 N N . ASN A 1 189 ? -20.672 2.721 -3.389 1 35.06 189 ASN A N 1
ATOM 1455 C CA . ASN A 1 189 ? -21.875 2.691 -2.566 1 35.06 189 ASN A CA 1
ATOM 1456 C C . ASN A 1 189 ? -21.938 3.877 -1.605 1 35.06 189 ASN A C 1
ATOM 1458 O O . ASN A 1 189 ? -20.906 4.32 -1.104 1 35.06 189 ASN A O 1
ATOM 1462 N N . VAL A 1 190 ? -22.797 4.691 -1.888 1 33.28 190 VAL A N 1
ATOM 1463 C CA . VAL A 1 190 ? -23.125 5.832 -1.032 1 33.28 190 VAL A CA 1
ATOM 1464 C C . VAL A 1 190 ? -22.656 5.551 0.396 1 33.28 190 VAL A C 1
ATOM 1466 O O . VAL A 1 190 ? -23 4.52 0.975 1 33.28 190 VAL A O 1
ATOM 1469 N N . ALA A 1 191 ? -21.422 5.926 0.6 1 36 191 ALA A N 1
ATOM 1470 C CA . ALA A 1 191 ? -21.016 5.977 2.006 1 36 191 ALA A CA 1
ATOM 1471 C C . ALA A 1 191 ? -22.25 5.965 2.918 1 36 191 ALA A C 1
ATOM 1473 O O . ALA A 1 191 ? -23.141 6.805 2.781 1 36 191 ALA A O 1
ATOM 1474 N N . ALA A 1 192 ? -22.766 4.812 3.277 1 35.12 192 ALA A N 1
ATOM 1475 C CA . ALA A 1 192 ? -23.781 4.93 4.312 1 35.12 192 ALA A CA 1
ATOM 1476 C C . ALA A 1 192 ? -23.438 6.031 5.309 1 35.12 192 ALA A C 1
ATOM 1478 O O . ALA A 1 192 ? -22.609 5.828 6.203 1 35.12 192 ALA A O 1
ATOM 1479 N N . ARG A 1 193 ? -23.125 7.164 4.809 1 35.72 193 ARG A N 1
ATOM 1480 C CA . ARG A 1 193 ? -22.906 8.312 5.684 1 35.72 193 ARG A CA 1
ATOM 1481 C C . ARG A 1 193 ? -24 8.422 6.734 1 35.72 193 ARG A C 1
ATOM 1483 O O . ARG A 1 193 ? -25.188 8.469 6.398 1 35.72 193 ARG A O 1
ATOM 1490 N N . ASP A 1 194 ? -23.797 7.766 7.715 1 39.59 194 ASP A N 1
ATOM 1491 C CA . ASP A 1 194 ? -24.578 8.383 8.773 1 39.59 194 ASP A CA 1
ATOM 1492 C C . ASP A 1 194 ? -24.234 9.859 8.93 1 39.59 194 ASP A C 1
ATOM 1494 O O . ASP A 1 194 ? -23.109 10.203 9.281 1 39.59 194 ASP A O 1
ATOM 1498 N N . VAL A 1 195 ? -24.812 10.773 8.242 1 43.84 195 VAL A N 1
ATOM 1499 C CA . VAL A 1 195 ? -24.672 12.227 8.125 1 43.84 195 VAL A CA 1
ATOM 1500 C C . VAL A 1 195 ? -24.219 12.812 9.453 1 43.84 195 VAL A C 1
ATOM 1502 O O . VAL A 1 195 ? -23.625 13.898 9.492 1 43.84 195 VAL A O 1
ATOM 1505 N N . TYR A 1 196 ? -24.438 12.062 10.617 1 46.97 196 TYR A N 1
ATOM 1506 C CA . TYR A 1 196 ? -24.234 12.766 11.875 1 46.97 196 TYR A CA 1
ATOM 1507 C C . TYR A 1 196 ? -22.969 12.258 12.578 1 46.97 196 TYR A C 1
ATOM 1509 O O . TYR A 1 196 ? -22.422 12.953 13.43 1 46.97 196 TYR A O 1
ATOM 1517 N N . THR A 1 197 ? -22.375 11.125 12.102 1 59.31 197 THR A N 1
ATOM 1518 C CA . THR A 1 197 ? -21.406 10.633 13.07 1 59.31 197 THR A CA 1
ATOM 1519 C C . THR A 1 197 ? -20.016 10.508 12.438 1 59.31 197 THR A C 1
ATOM 1521 O O . THR A 1 197 ? -19.062 10.109 13.102 1 59.31 197 THR A O 1
ATOM 1524 N N . GLY A 1 198 ? -19.828 11.117 11.258 1 65.81 198 GLY A N 1
ATOM 1525 C CA . GLY A 1 198 ? -18.5 11.031 10.664 1 65.81 198 GLY A CA 1
ATOM 1526 C C . GLY A 1 198 ? -18.281 9.75 9.883 1 65.81 198 GLY A C 1
ATOM 1527 O O . GLY A 1 198 ? -19.188 8.914 9.789 1 65.81 198 GLY A O 1
ATOM 1528 N N . SER A 1 199 ? -17.156 9.656 9.234 1 83.5 199 SER A N 1
ATOM 1529 C CA . SER A 1 199 ? -16.844 8.531 8.352 1 83.5 199 SER A CA 1
ATOM 1530 C C . SER A 1 199 ? -16.297 7.348 9.141 1 83.5 199 SER A C 1
ATOM 1532 O O . SER A 1 199 ? -15.594 7.527 10.141 1 83.5 199 SER A O 1
ATOM 1534 N N . GLN A 1 200 ? -16.641 6.172 8.727 1 84.81 200 GLN A N 1
ATOM 1535 C CA . GLN A 1 200 ? -16.172 4.945 9.367 1 84.81 200 GLN A CA 1
ATOM 1536 C C . GLN A 1 200 ? -14.656 4.832 9.297 1 84.81 200 GLN A C 1
ATOM 1538 O O . GLN A 1 200 ? -14.023 4.344 10.234 1 84.81 200 GLN A O 1
ATOM 1543 N N . TYR A 1 201 ? -14.117 5.289 8.266 1 89.94 201 TYR A N 1
ATOM 1544 C CA . TYR A 1 201 ? -12.672 5.215 8.07 1 89.94 201 TYR A CA 1
ATOM 1545 C C . TYR A 1 201 ? -11.945 6.059 9.109 1 89.94 201 TYR A C 1
ATOM 1547 O O . TYR A 1 201 ? -11.039 5.57 9.789 1 89.94 201 TYR A O 1
ATOM 1555 N N . ILE A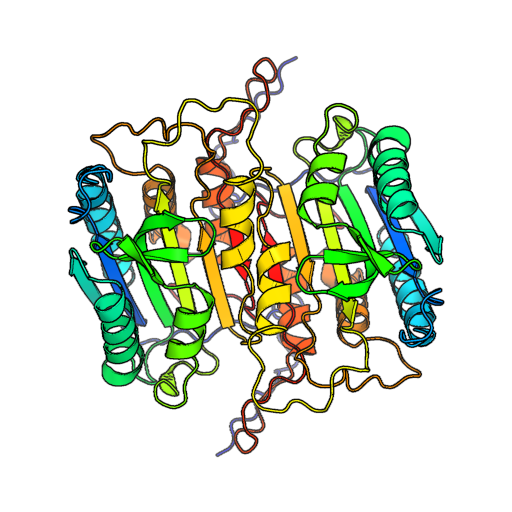 1 202 ? -12.344 7.312 9.297 1 93.38 202 ILE A N 1
ATOM 1556 C CA . ILE A 1 202 ? -11.688 8.211 10.234 1 93.38 202 ILE A CA 1
ATOM 1557 C C . ILE A 1 202 ? -11.93 7.738 11.664 1 93.38 202 ILE A C 1
ATOM 1559 O O . ILE A 1 202 ? -11.031 7.801 12.508 1 93.38 202 ILE A O 1
ATOM 1563 N N . LYS A 1 203 ? -13.148 7.25 11.922 1 92.25 203 LYS A N 1
ATOM 1564 C CA . LYS A 1 203 ? -13.422 6.707 13.25 1 92.25 203 LYS A CA 1
ATOM 1565 C C . LYS A 1 203 ? -12.492 5.543 13.57 1 92.25 203 LYS A C 1
ATOM 1567 O O . LYS A 1 203 ? -11.938 5.473 14.672 1 92.25 203 LYS A O 1
ATOM 1572 N N . ALA A 1 204 ? -12.312 4.688 12.625 1 92.94 204 ALA A N 1
ATOM 1573 C CA . ALA A 1 204 ? -11.438 3.537 12.828 1 92.94 204 ALA A CA 1
ATOM 1574 C C . ALA A 1 204 ? -9.984 3.977 13.008 1 92.94 204 ALA A C 1
ATOM 1576 O O . ALA A 1 204 ? -9.289 3.482 13.898 1 92.94 204 ALA A O 1
ATOM 1577 N N . LEU A 1 205 ? -9.531 4.902 12.18 1 96.31 205 LEU A N 1
ATOM 1578 C CA . LEU A 1 205 ? -8.18 5.434 12.32 1 96.31 205 LEU A CA 1
ATOM 1579 C C . LEU A 1 205 ? -7.945 5.973 13.727 1 96.31 205 LEU A C 1
ATOM 1581 O O . LEU A 1 205 ? -6.965 5.613 14.383 1 96.31 205 LEU A O 1
ATOM 1585 N N . CYS A 1 206 ? -8.852 6.801 14.156 1 96.94 206 CYS A N 1
ATOM 1586 C CA . CYS A 1 206 ? -8.68 7.469 15.445 1 96.94 206 CYS A CA 1
ATOM 1587 C C . CYS A 1 206 ? -8.758 6.465 16.594 1 96.94 206 CYS A C 1
ATOM 1589 O O . CYS A 1 206 ? -8.055 6.609 17.594 1 96.94 206 CYS A O 1
ATOM 1591 N N . GLU A 1 207 ? -9.609 5.473 16.422 1 95.38 207 GLU A N 1
ATOM 1592 C CA . GLU A 1 207 ? -9.688 4.418 17.422 1 95.38 207 GLU A CA 1
ATOM 1593 C C . GLU A 1 207 ? -8.344 3.703 17.578 1 95.38 207 GLU A C 1
ATOM 1595 O O . GLU A 1 207 ? -7.836 3.564 18.688 1 95.38 207 GLU A O 1
ATOM 1600 N N . TYR A 1 208 ? -7.766 3.338 16.516 1 96.38 208 TYR A N 1
ATOM 1601 C CA . TYR A 1 208 ? -6.59 2.48 16.609 1 96.38 208 TYR A CA 1
ATOM 1602 C C . TYR A 1 208 ? -5.32 3.311 16.75 1 96.38 208 TYR A C 1
ATOM 1604 O O . TYR A 1 208 ? -4.281 2.799 17.172 1 96.38 208 TYR A O 1
ATOM 1612 N N . PHE A 1 209 ? -5.371 4.605 16.375 1 97.62 209 PHE A N 1
ATOM 1613 C CA . PHE A 1 209 ? -4.23 5.484 16.625 1 97.62 209 PHE A CA 1
ATOM 1614 C C . PHE A 1 209 ? -4.172 5.891 18.094 1 97.62 209 PHE A C 1
ATOM 1616 O O . PHE A 1 209 ? -3.164 6.43 18.547 1 97.62 209 PHE A O 1
ATOM 1623 N N . ASP A 1 210 ? -5.223 5.57 18.797 1 95.94 210 ASP A N 1
ATOM 1624 C CA . ASP A 1 210 ? -5.199 5.812 20.234 1 95.94 210 ASP A CA 1
ATOM 1625 C C . ASP A 1 210 ? -4.012 5.109 20.891 1 95.94 210 ASP A C 1
ATOM 1627 O O . ASP A 1 210 ? -3.689 3.971 20.547 1 95.94 210 ASP A O 1
ATOM 1631 N N . PRO A 1 211 ? -3.393 5.742 21.859 1 93.31 211 PRO A N 1
ATOM 1632 C CA . PRO A 1 211 ? -2.201 5.191 22.516 1 93.31 211 PRO A CA 1
ATOM 1633 C C . PRO A 1 211 ? -2.441 3.801 23.094 1 93.31 211 PRO A C 1
ATOM 1635 O O . PRO A 1 211 ? -1.489 3.047 23.312 1 93.31 211 PRO A O 1
ATOM 1638 N N . LYS A 1 212 ? -3.711 3.467 23.266 1 92.81 212 LYS A N 1
ATOM 1639 C CA . LYS A 1 212 ? -4.039 2.115 23.703 1 92.81 212 LYS A CA 1
ATOM 1640 C C . LYS A 1 212 ? -3.484 1.071 22.734 1 92.81 212 LYS A C 1
ATOM 1642 O O . LYS A 1 212 ? -3.055 -0.005 23.156 1 92.81 212 LYS A O 1
ATOM 1647 N N . TYR A 1 213 ? -3.486 1.404 21.516 1 93.88 213 TYR A N 1
ATOM 1648 C CA . TYR A 1 213 ? -2.98 0.493 20.5 1 93.88 213 TYR A CA 1
ATOM 1649 C C . TYR A 1 213 ? -1.645 0.979 19.953 1 93.88 213 TYR A C 1
ATOM 1651 O O . TYR A 1 213 ? -0.701 0.198 19.812 1 93.88 213 TYR A O 1
ATOM 1659 N N . SER A 1 214 ? -1.519 2.262 19.719 1 93.25 214 SER A N 1
ATOM 1660 C CA . SER A 1 214 ? -0.391 2.83 18.984 1 93.25 214 SER A CA 1
ATOM 1661 C C . SER A 1 214 ? 0.876 2.83 19.828 1 93.25 214 SER A C 1
ATOM 1663 O O . SER A 1 214 ? 1.974 3.055 19.312 1 93.25 214 SER A O 1
ATOM 1665 N N . SER A 1 215 ? 0.829 2.564 21.125 1 90.56 215 SER A N 1
ATOM 1666 C CA . SER A 1 215 ? 2.006 2.463 21.984 1 90.56 215 SER A CA 1
ATOM 1667 C C . SER A 1 215 ? 2.754 1.155 21.734 1 90.56 215 SER A C 1
ATOM 1669 O O . SER A 1 215 ? 3.922 1.025 22.109 1 90.56 215 SER A O 1
ATOM 1671 N N . ARG A 1 216 ? 2.082 0.228 21.062 1 92.06 216 ARG A N 1
ATOM 1672 C CA . ARG A 1 216 ? 2.689 -1.094 20.938 1 92.06 216 ARG A CA 1
ATOM 1673 C C . ARG A 1 216 ? 2.75 -1.538 19.484 1 92.06 216 ARG A C 1
ATOM 1675 O O . ARG A 1 216 ? 3.529 -2.426 19.125 1 92.06 216 ARG A O 1
ATOM 1682 N N . LEU A 1 217 ? 1.906 -0.979 18.734 1 94.5 217 LEU A N 1
ATOM 1683 C CA . LEU A 1 217 ? 1.8 -1.438 17.359 1 94.5 217 LEU A CA 1
ATOM 1684 C C . LEU A 1 217 ? 2.408 -0.421 16.391 1 94.5 217 LEU A C 1
ATOM 1686 O O . LEU A 1 217 ? 2.287 0.788 16.609 1 94.5 217 LEU A O 1
ATOM 1690 N N . SER A 1 218 ? 3.07 -0.935 15.391 1 94.88 218 SER A N 1
ATOM 1691 C CA . SER A 1 218 ? 3.584 -0.088 14.32 1 94.88 218 SER A CA 1
ATOM 1692 C C . SER A 1 218 ? 2.453 0.436 13.438 1 94.88 218 SER A C 1
ATOM 1694 O O . SER A 1 218 ? 1.339 -0.09 13.469 1 94.88 218 SER A O 1
ATOM 1696 N N . LEU A 1 219 ? 2.697 1.497 12.695 1 96.62 219 LEU A N 1
ATOM 1697 C CA . LEU A 1 219 ? 1.705 2.107 11.82 1 96.62 219 LEU A CA 1
ATOM 1698 C C . LEU A 1 219 ? 1.091 1.069 10.883 1 96.62 219 LEU A C 1
ATOM 1700 O O . LEU A 1 219 ? -0.127 1.046 10.695 1 96.62 219 LEU A O 1
ATOM 1704 N N . ASP A 1 220 ? 1.944 0.224 10.281 1 94.88 220 ASP A N 1
ATOM 1705 C CA . ASP A 1 220 ? 1.437 -0.786 9.359 1 94.88 220 ASP A CA 1
ATOM 1706 C C . ASP A 1 220 ? 0.45 -1.721 10.055 1 94.88 220 ASP A C 1
ATOM 1708 O O . ASP A 1 220 ? -0.583 -2.078 9.484 1 94.88 220 ASP A O 1
ATOM 1712 N N . GLU A 1 221 ? 0.735 -2.105 11.242 1 95.5 221 GLU A N 1
ATOM 1713 C CA . GLU A 1 221 ? -0.154 -2.973 12.008 1 95.5 221 GLU A CA 1
ATOM 1714 C C . GLU A 1 221 ? -1.459 -2.262 12.352 1 95.5 221 GLU A C 1
ATOM 1716 O O . GLU A 1 221 ? -2.535 -2.861 12.297 1 95.5 221 GLU A O 1
ATOM 1721 N N . LEU A 1 222 ? -1.329 -1.035 12.734 1 97 222 LEU A N 1
ATOM 1722 C CA . LEU A 1 222 ? -2.518 -0.245 13.039 1 97 222 LEU A CA 1
ATOM 1723 C C . LEU A 1 222 ? -3.438 -0.159 11.828 1 97 222 LEU A C 1
ATOM 1725 O O . LEU A 1 222 ? -4.66 -0.247 11.969 1 97 222 LEU A O 1
ATOM 1729 N N . LEU A 1 223 ? -2.848 -0.012 10.695 1 96.31 223 LEU A N 1
ATOM 1730 C CA . LEU A 1 223 ? -3.643 0.137 9.477 1 96.31 223 LEU A CA 1
ATOM 1731 C C . LEU A 1 223 ? -4.289 -1.187 9.086 1 96.31 223 LEU A C 1
ATOM 1733 O O . LEU A 1 223 ? -5.348 -1.202 8.453 1 96.31 223 LEU A O 1
ATOM 1737 N N . LEU A 1 224 ? -3.695 -2.32 9.445 1 95.31 224 LEU A N 1
ATOM 1738 C CA . LEU A 1 224 ? -4.363 -3.605 9.273 1 95.31 224 LEU A CA 1
ATOM 1739 C C . LEU A 1 224 ? -5.645 -3.668 10.102 1 95.31 224 LEU A C 1
ATOM 1741 O O . LEU A 1 224 ? -6.672 -4.156 9.625 1 95.31 224 LEU A O 1
ATOM 1745 N N . LEU A 1 225 ? -5.527 -3.162 11.328 1 94.56 225 LEU A N 1
ATOM 1746 C CA . LEU A 1 225 ? -6.695 -3.119 12.195 1 94.56 225 LEU A CA 1
ATOM 1747 C C . LEU A 1 225 ? -7.789 -2.238 11.594 1 94.56 225 LEU A C 1
ATOM 1749 O O . LEU A 1 225 ? -8.969 -2.592 11.633 1 94.56 225 LEU A O 1
ATOM 1753 N N . VAL A 1 226 ? -7.395 -1.156 11.062 1 93.81 226 VAL A N 1
ATOM 1754 C CA . VAL A 1 226 ? -8.336 -0.236 10.438 1 93.81 226 VAL A CA 1
ATOM 1755 C C . VAL A 1 226 ? -9.023 -0.921 9.258 1 93.81 226 VAL A C 1
ATOM 1757 O O . VAL A 1 226 ? -10.25 -0.887 9.141 1 93.81 226 VAL A O 1
ATOM 1760 N N . ASN A 1 227 ? -8.266 -1.562 8.375 1 91.38 227 ASN A N 1
ATOM 1761 C CA . ASN A 1 227 ? -8.82 -2.277 7.234 1 91.38 227 ASN A CA 1
ATOM 1762 C C . ASN A 1 227 ? -9.805 -3.361 7.672 1 91.38 227 ASN A C 1
ATOM 1764 O O . ASN A 1 227 ? -10.859 -3.525 7.066 1 91.38 227 ASN A O 1
ATOM 1768 N N . TYR A 1 228 ? -9.422 -4.047 8.664 1 91.06 228 TYR A N 1
ATOM 1769 C CA . TYR A 1 228 ? -10.258 -5.121 9.172 1 91.06 228 TYR A CA 1
ATOM 1770 C C . TYR A 1 228 ? -11.586 -4.578 9.688 1 91.06 228 TYR A C 1
ATOM 1772 O O . TYR A 1 228 ? -12.656 -5.094 9.336 1 91.06 228 TYR A O 1
ATOM 1780 N N . LYS A 1 229 ? -11.523 -3.539 10.438 1 88.38 229 LYS A N 1
ATOM 1781 C CA . LYS A 1 229 ? -12.719 -2.963 11.055 1 88.38 229 LYS A CA 1
ATOM 1782 C C . LYS A 1 229 ? -13.641 -2.355 9.992 1 88.38 229 LYS A C 1
ATOM 1784 O O . LYS A 1 229 ? -14.844 -2.602 10 1 88.38 229 LYS A O 1
ATOM 1789 N N . VAL A 1 230 ? -13.109 -1.592 9.102 1 87.5 230 VAL A N 1
ATOM 1790 C CA . VAL A 1 230 ? -13.898 -0.841 8.133 1 87.5 230 VAL A CA 1
ATOM 1791 C C . VAL A 1 230 ? -14.523 -1.801 7.121 1 87.5 230 VAL A C 1
ATOM 1793 O O . VAL A 1 230 ? -15.648 -1.591 6.668 1 87.5 230 VAL A O 1
ATOM 1796 N N . SER A 1 231 ? -13.773 -2.789 6.68 1 81.06 231 SER A N 1
ATOM 1797 C CA . SER A 1 231 ? -14.273 -3.717 5.672 1 81.06 231 SER A CA 1
ATOM 1798 C C . SER A 1 231 ? -15.414 -4.57 6.215 1 81.06 231 SER A C 1
ATOM 1800 O O . SER A 1 231 ? -16.234 -5.078 5.453 1 81.06 231 SER A O 1
ATOM 1802 N N . GLY A 1 232 ? -15.695 -4.52 7.402 1 70.5 232 GLY A N 1
ATOM 1803 C CA . GLY A 1 232 ? -16.75 -5.297 8.031 1 70.5 232 GLY A CA 1
ATOM 1804 C C . GLY A 1 232 ? -16.5 -6.789 7.992 1 70.5 232 GLY A C 1
ATOM 1805 O O . GLY A 1 232 ? -15.633 -7.258 7.254 1 70.5 232 GLY A O 1
ATOM 1806 N N . ASN A 1 233 ? -16.609 -7.531 9.125 1 51.78 233 ASN A N 1
ATOM 1807 C CA . ASN A 1 233 ? -16.625 -8.992 9.156 1 51.78 233 ASN A CA 1
ATOM 1808 C C . ASN A 1 233 ? -17.625 -9.57 8.172 1 51.78 233 ASN A C 1
ATOM 1810 O O . ASN A 1 233 ? -18.844 -9.352 8.32 1 51.78 233 ASN A O 1
ATOM 1814 N N . PRO A 1 234 ? -17.219 -9.57 6.941 1 45.91 234 PRO A N 1
ATOM 1815 C CA . PRO A 1 234 ? -18.25 -10.211 6.125 1 45.91 234 PRO A CA 1
ATOM 1816 C C . PRO A 1 234 ? -18.906 -11.391 6.828 1 45.91 234 PRO A C 1
ATOM 1818 O O . PRO A 1 234 ? -19.578 -12.203 6.184 1 45.91 234 PRO A O 1
ATOM 1821 N N . ILE A 1 235 ? -18.625 -11.711 8.062 1 38.22 235 ILE A N 1
ATOM 1822 C CA . ILE A 1 235 ? -18.906 -13.117 8.289 1 38.22 235 ILE A CA 1
ATOM 1823 C C . ILE A 1 235 ? -20.344 -13.43 7.859 1 38.22 235 ILE A C 1
ATOM 1825 O O . ILE A 1 235 ? -20.828 -14.539 8.07 1 38.22 235 ILE A O 1
ATOM 1829 N N . ASP A 1 236 ? -21.188 -12.469 7.785 1 37.12 236 ASP A N 1
ATOM 1830 C CA . ASP A 1 236 ? -22.406 -13.219 7.492 1 37.12 236 ASP A CA 1
ATOM 1831 C C . ASP A 1 236 ? -22.359 -13.797 6.078 1 37.12 236 ASP A C 1
ATOM 1833 O O . ASP A 1 236 ? -22.375 -13.055 5.098 1 37.12 236 ASP A O 1
ATOM 1837 N N . TYR A 1 237 ? -21.75 -14.945 5.965 1 37.69 237 TYR A N 1
ATOM 1838 C CA . TYR A 1 237 ? -21.641 -15.836 4.816 1 37.69 237 TYR A CA 1
ATOM 1839 C C . TYR A 1 237 ? -22.812 -15.664 3.863 1 37.69 237 TYR A C 1
ATOM 1841 O O . TYR A 1 237 ? -22.75 -16.078 2.701 1 37.69 237 TYR A O 1
ATOM 1849 N N . ASN A 1 238 ? -23.922 -15.422 4.414 1 38.34 238 ASN A N 1
ATOM 1850 C CA . ASN A 1 238 ? -25.125 -15.484 3.596 1 38.34 238 ASN A CA 1
ATOM 1851 C C . ASN A 1 238 ? -25.281 -14.227 2.742 1 38.34 238 ASN A C 1
ATOM 1853 O O . ASN A 1 238 ? -26.203 -14.148 1.914 1 38.34 238 ASN A O 1
ATOM 1857 N N . LEU A 1 239 ? -24.625 -13.172 3.125 1 39.31 239 LEU A N 1
ATOM 1858 C CA . LEU A 1 239 ? -24.828 -11.984 2.303 1 39.31 239 LEU A CA 1
ATOM 1859 C C . LEU A 1 239 ? -23.656 -11.766 1.359 1 39.31 239 LEU A C 1
ATOM 1861 O O . LEU A 1 239 ? -22.531 -12.156 1.665 1 39.31 239 LEU A O 1
ATOM 1865 N N . PRO A 1 240 ? -23.969 -11.641 0.086 1 40.81 240 PRO A N 1
ATOM 1866 C CA . PRO A 1 240 ? -22.891 -11.305 -0.849 1 40.81 240 PRO A CA 1
ATOM 1867 C C . PRO A 1 240 ? -21.812 -10.438 -0.212 1 40.81 240 PRO A C 1
ATOM 1869 O O . PRO A 1 240 ? -22.094 -9.648 0.694 1 40.81 240 PRO A O 1
ATOM 1872 N N . TYR A 1 241 ? -20.609 -10.883 -0.126 1 42.41 241 TYR A N 1
ATOM 1873 C CA . TYR A 1 241 ? -19.375 -10.242 0.294 1 42.41 241 TYR A CA 1
ATOM 1874 C C . TYR A 1 241 ? -19.406 -8.742 0.003 1 42.41 241 TYR A C 1
ATOM 1876 O O . TYR A 1 241 ? -19.016 -8.312 -1.086 1 42.41 241 TYR A O 1
ATOM 1884 N N . LYS A 1 242 ? -20.562 -8.086 0.035 1 45.81 242 LYS A N 1
ATOM 1885 C CA . LYS A 1 242 ? -20.5 -6.66 -0.273 1 45.81 242 LYS A CA 1
ATOM 1886 C C . LYS A 1 242 ? -19.688 -5.902 0.766 1 45.81 242 LYS A C 1
ATOM 1888 O O . LYS A 1 242 ? -20.078 -5.809 1.929 1 45.81 242 LYS A O 1
ATOM 1893 N N . TYR A 1 243 ? -18.391 -6.035 0.635 1 48.12 243 TYR A N 1
ATOM 1894 C CA . TYR A 1 243 ? -17.641 -5.113 1.48 1 48.12 243 TYR A CA 1
ATOM 1895 C C . TYR A 1 243 ? -18.219 -3.705 1.401 1 48.12 243 TYR A C 1
ATOM 1897 O O . TYR A 1 243 ? -18.562 -3.232 0.319 1 48.12 243 TYR A O 1
ATOM 1905 N N . HIS A 1 244 ? -18.797 -3.16 2.523 1 56.06 244 HIS A N 1
ATOM 1906 C CA . HIS A 1 244 ? -19.281 -1.786 2.555 1 56.06 244 HIS A CA 1
ATOM 1907 C C . HIS A 1 244 ? -18.234 -0.817 2.029 1 56.06 244 HIS A C 1
ATOM 1909 O O . HIS A 1 244 ? -18.484 -0.054 1.096 1 56.06 244 HIS A O 1
ATOM 1915 N N . GLN A 1 245 ? -16.969 -0.789 2.656 1 70.31 245 GLN A N 1
ATOM 1916 C CA . GLN A 1 245 ? -15.836 0.079 2.35 1 70.31 245 GLN A CA 1
ATOM 1917 C C . GLN A 1 245 ? -14.516 -0.633 2.605 1 70.31 245 GLN A C 1
ATOM 1919 O O . GLN A 1 245 ? -14.383 -1.374 3.582 1 70.31 245 GLN A O 1
ATOM 1924 N N . MET A 1 246 ? -13.664 -0.669 1.593 1 82.56 246 MET A N 1
ATOM 1925 C CA . MET A 1 246 ? -12.352 -1.267 1.779 1 82.56 246 MET A CA 1
ATOM 1926 C C . MET A 1 246 ? -11.25 -0.223 1.607 1 82.56 246 MET A C 1
ATOM 1928 O O . MET A 1 246 ? -10.914 0.155 0.483 1 82.56 246 MET A O 1
ATOM 1932 N N . PRO A 1 247 ? -10.688 0.207 2.793 1 88.56 247 PRO A N 1
ATOM 1933 C CA . PRO A 1 247 ? -9.578 1.147 2.658 1 88.56 247 PRO A CA 1
ATOM 1934 C C . PRO A 1 247 ? -8.359 0.531 1.965 1 88.56 247 PRO A C 1
ATOM 1936 O O . PRO A 1 247 ? -8.195 -0.691 1.98 1 88.56 247 PRO A O 1
ATOM 1939 N N . GLU A 1 248 ? -7.609 1.371 1.32 1 88.88 248 GLU A N 1
ATOM 1940 C CA . GLU A 1 248 ? -6.395 0.95 0.632 1 88.88 248 GLU A CA 1
ATOM 1941 C C . GLU A 1 248 ? -5.18 1.726 1.133 1 88.88 248 GLU A C 1
ATOM 1943 O O . GLU A 1 248 ? -5.277 2.918 1.433 1 88.88 248 GLU A O 1
ATOM 1948 N N . ILE A 1 249 ? -4.039 1 1.172 1 92.19 249 ILE A N 1
ATOM 1949 C CA . ILE A 1 249 ? -2.777 1.636 1.538 1 92.19 249 ILE A CA 1
ATOM 1950 C C . ILE A 1 249 ? -1.788 1.525 0.381 1 92.19 249 ILE A C 1
ATOM 1952 O O . ILE A 1 249 ? -1.688 0.476 -0.259 1 92.19 249 ILE A O 1
ATOM 1956 N N . ARG A 1 250 ? -1.121 2.59 0.136 1 90.94 250 ARG A N 1
ATOM 1957 C CA . ARG A 1 250 ? 0.037 2.615 -0.752 1 90.94 250 ARG A CA 1
ATOM 1958 C C . ARG A 1 250 ? 1.289 3.066 -0.007 1 90.94 250 ARG A C 1
ATOM 1960 O O . ARG A 1 250 ? 1.285 4.113 0.646 1 90.94 250 ARG A O 1
ATOM 1967 N N . SER A 1 251 ? 2.373 2.266 -0.144 1 93.38 251 SER A N 1
ATOM 1968 C CA . SER A 1 251 ? 3.484 2.562 0.754 1 93.38 251 SER A CA 1
ATOM 1969 C C . SER A 1 251 ? 4.828 2.336 0.067 1 93.38 251 SER A C 1
ATOM 1971 O O . SER A 1 251 ? 4.992 1.365 -0.675 1 93.38 251 SER A O 1
ATOM 1973 N N . THR A 1 252 ? 5.754 3.25 0.299 1 92.62 252 THR A N 1
ATOM 1974 C CA . THR A 1 252 ? 7.168 3.094 -0.027 1 92.62 252 THR A CA 1
ATOM 1975 C C . THR A 1 252 ? 8.023 3.168 1.233 1 92.62 252 THR A C 1
ATOM 1977 O O . THR A 1 252 ? 9.195 3.553 1.174 1 92.62 252 THR A O 1
ATOM 1980 N N . LEU A 1 253 ? 7.402 2.869 2.375 1 94.38 253 LEU A N 1
ATOM 1981 C CA . LEU A 1 253 ? 8.148 2.852 3.627 1 94.38 253 LEU A CA 1
ATOM 1982 C C . LEU A 1 253 ? 9.266 1.813 3.58 1 94.38 253 LEU A C 1
ATOM 1984 O O . LEU A 1 253 ? 9.102 0.747 2.984 1 94.38 253 LEU A O 1
ATOM 1988 N N . ARG A 1 254 ? 10.273 2.133 4.293 1 93 254 ARG A N 1
ATOM 1989 C CA . ARG A 1 254 ? 11.438 1.246 4.285 1 93 254 ARG A CA 1
ATOM 1990 C C . ARG A 1 254 ? 11.672 0.645 5.668 1 93 254 ARG A C 1
ATOM 1992 O O . ARG A 1 254 ? 12.578 -0.168 5.852 1 93 254 ARG A O 1
ATOM 1999 N N . GLY A 1 255 ? 10.867 1.045 6.605 1 94.25 255 GLY A N 1
ATOM 2000 C CA . GLY A 1 255 ? 10.977 0.57 7.977 1 94.25 255 GLY A CA 1
ATOM 2001 C C . GLY A 1 255 ? 9.68 0.68 8.75 1 94.25 255 GLY A C 1
ATOM 2002 O O . GLY A 1 255 ? 8.688 1.211 8.242 1 94.25 255 GLY A O 1
ATOM 2003 N N . LYS A 1 256 ? 9.758 0.139 9.961 1 94.88 256 LYS A N 1
ATOM 2004 C CA . LYS A 1 256 ? 8.625 0.252 10.867 1 94.88 256 LYS A CA 1
ATOM 2005 C C . LYS A 1 256 ? 8.539 1.648 11.477 1 94.88 256 LYS A C 1
ATOM 2007 O O . LYS A 1 256 ? 9.555 2.211 11.883 1 94.88 256 LYS A O 1
ATOM 2012 N N . PHE A 1 257 ? 7.359 2.141 11.477 1 96.06 257 PHE A N 1
ATOM 2013 C CA . PHE A 1 257 ? 7.113 3.43 12.109 1 96.06 257 PHE A CA 1
ATOM 2014 C C . PHE A 1 257 ? 6.176 3.275 13.297 1 96.06 257 PHE A C 1
ATOM 2016 O O . PHE A 1 257 ? 5.105 2.68 13.18 1 96.06 257 PHE A O 1
ATOM 2023 N N . TYR A 1 258 ? 6.645 3.818 14.391 1 94.25 258 TYR A N 1
ATOM 2024 C CA . TYR A 1 258 ? 5.855 3.873 15.617 1 94.25 258 TYR A CA 1
ATOM 2025 C C . TYR A 1 258 ? 5.555 5.316 16 1 94.25 258 TYR A C 1
ATOM 2027 O O . TYR A 1 258 ? 6.426 6.184 15.922 1 94.25 258 TYR A O 1
ATOM 2035 N N . PHE A 1 259 ? 4.324 5.527 16.469 1 94.06 259 PHE A N 1
ATOM 2036 C CA . PHE A 1 259 ? 3.965 6.879 16.891 1 94.06 259 PHE A CA 1
ATOM 2037 C C . PHE A 1 259 ? 4.641 7.234 18.203 1 94.06 259 PHE A C 1
ATOM 2039 O O . PHE A 1 259 ? 4.934 8.406 18.453 1 94.06 259 PHE A O 1
ATOM 2046 N N . LEU A 1 260 ? 4.73 6.246 19 1 86.62 260 LEU A N 1
ATOM 2047 C CA . LEU A 1 260 ? 5.281 6.469 20.344 1 86.62 260 LEU A CA 1
ATOM 2048 C C . LEU A 1 260 ? 6.441 5.516 20.609 1 86.62 260 LEU A C 1
ATOM 2050 O O . LEU A 1 260 ? 6.527 4.445 20 1 86.62 260 LEU A O 1
ATOM 2054 N N . LYS A 1 261 ? 7.438 5.898 21.438 1 75.12 261 LYS A N 1
ATOM 2055 C CA . LYS A 1 261 ? 8.578 5.074 21.812 1 75.12 261 LYS A CA 1
ATOM 2056 C C . LYS A 1 261 ? 8.156 3.949 22.75 1 75.12 261 LYS A C 1
ATOM 2058 O O . LYS A 1 261 ? 7.297 4.145 23.609 1 75.12 261 LYS A O 1
ATOM 2063 N N . MET B 1 1 ? -22.641 -25.594 11.5 1 20.19 1 MET B N 1
ATOM 2064 C CA . MET B 1 1 ? -21.875 -25.25 12.695 1 20.19 1 MET B CA 1
ATOM 2065 C C . MET B 1 1 ? -21.047 -24 12.469 1 20.19 1 MET B C 1
ATOM 2067 O O . MET B 1 1 ? -20.172 -23.969 11.602 1 20.19 1 MET B O 1
ATOM 2071 N N . THR B 1 2 ? -21.609 -22.812 12.602 1 23.44 2 THR B N 1
ATOM 2072 C CA . THR B 1 2 ? -21.266 -21.438 12.242 1 23.44 2 THR B CA 1
ATOM 2073 C C . THR B 1 2 ? -20.078 -20.938 13.062 1 23.44 2 THR B C 1
ATOM 2075 O O . THR B 1 2 ? -20.156 -20.844 14.281 1 23.44 2 THR B O 1
ATOM 2078 N N . GLY B 1 3 ? -18.875 -21.438 12.836 1 24.23 3 GLY B N 1
ATOM 2079 C CA . GLY B 1 3 ? -17.781 -21.109 13.734 1 24.23 3 GLY B CA 1
ATOM 2080 C C . GLY B 1 3 ? -17.688 -19.641 14.047 1 24.23 3 GLY B C 1
ATOM 2081 O O . GLY B 1 3 ? -17.516 -18.812 13.148 1 24.23 3 GLY B O 1
ATOM 2082 N N . THR B 1 4 ? -18.406 -19.203 14.977 1 27.08 4 THR B N 1
ATOM 2083 C CA . THR B 1 4 ? -18.281 -17.922 15.664 1 27.08 4 THR B CA 1
ATOM 2084 C C . THR B 1 4 ? -16.828 -17.641 16.031 1 27.08 4 THR B C 1
ATOM 2086 O O . THR B 1 4 ? -16.219 -18.391 16.781 1 27.08 4 THR B O 1
ATOM 2089 N N . LEU B 1 5 ? -16.062 -17.062 15.148 1 28.56 5 LEU B N 1
ATOM 2090 C CA . LEU B 1 5 ? -14.734 -16.641 15.578 1 28.56 5 LEU B CA 1
ATOM 2091 C C . LEU B 1 5 ? -14.797 -15.914 16.922 1 28.56 5 LEU B C 1
ATOM 2093 O O . LEU B 1 5 ? -15.305 -14.789 16.984 1 28.56 5 LEU B O 1
ATOM 2097 N N . GLU B 1 6 ? -15.07 -16.656 17.938 1 28.36 6 GLU B N 1
ATOM 2098 C CA . GLU B 1 6 ? -14.93 -16.172 19.297 1 28.36 6 GLU B CA 1
ATOM 2099 C C . GLU B 1 6 ? -13.594 -15.477 19.5 1 28.36 6 GLU B C 1
ATOM 2101 O O . GLU B 1 6 ? -12.531 -16.078 19.297 1 28.36 6 GLU B O 1
ATOM 2106 N N . PHE B 1 7 ? -13.57 -14.164 19.328 1 30.25 7 PHE B N 1
ATOM 2107 C CA . PHE B 1 7 ? -12.484 -13.383 19.922 1 30.25 7 PHE B CA 1
ATOM 2108 C C . PHE B 1 7 ? -12.18 -13.852 21.328 1 30.25 7 PHE B C 1
ATOM 2110 O O . PHE B 1 7 ? -13.023 -13.75 22.219 1 30.25 7 PHE B O 1
ATOM 2117 N N . SER B 1 8 ? -11.555 -14.875 21.562 1 28.83 8 SER B N 1
ATOM 2118 C CA . SER B 1 8 ? -11.18 -15.281 22.906 1 28.83 8 SER B CA 1
ATOM 2119 C C . SER B 1 8 ? -10.586 -14.117 23.703 1 28.83 8 SER B C 1
ATOM 2121 O O . SER B 1 8 ? -9.734 -13.391 23.188 1 28.83 8 SER B O 1
ATOM 2123 N N . LYS B 1 9 ? -11.055 -13.602 24.875 1 32.94 9 LYS B N 1
ATOM 2124 C CA . LYS B 1 9 ? -10.734 -12.617 25.906 1 32.94 9 LYS B CA 1
ATOM 2125 C C . LYS B 1 9 ? -9.273 -12.734 26.344 1 32.94 9 LYS B C 1
ATOM 2127 O O . LYS B 1 9 ? -8.789 -11.914 27.125 1 32.94 9 LYS B O 1
ATOM 2132 N N . LYS B 1 10 ? -8.727 -13.844 26.625 1 33.59 10 LYS B N 1
ATOM 2133 C CA . LYS B 1 10 ? -7.516 -13.945 27.438 1 33.59 10 LYS B CA 1
ATOM 2134 C C . LYS B 1 10 ? -6.297 -13.438 26.672 1 33.59 10 LYS B C 1
ATOM 2136 O O . LYS B 1 10 ? -5.156 -13.672 27.078 1 33.59 10 LYS B O 1
ATOM 2141 N N . LYS B 1 11 ? -6.305 -13.445 25.25 1 38.59 11 LYS B N 1
ATOM 2142 C CA . LYS B 1 11 ? -4.965 -13.32 24.688 1 38.59 11 LYS B CA 1
ATOM 2143 C C . LYS B 1 11 ? -4.387 -11.93 24.953 1 38.59 11 LYS B C 1
ATOM 2145 O O . LYS B 1 11 ? -5.105 -10.93 24.891 1 38.59 11 LYS B O 1
ATOM 2150 N N . GLY B 1 12 ? -3.295 -11.781 25.375 1 38.16 12 GLY B N 1
ATOM 2151 C CA . GLY B 1 12 ? -2.498 -10.609 25.703 1 38.16 12 GLY B CA 1
ATOM 2152 C C . GLY B 1 12 ? -2.576 -9.523 24.656 1 38.16 12 GLY B C 1
ATOM 2153 O O . GLY B 1 12 ? -3.084 -9.742 23.547 1 38.16 12 GLY B O 1
ATOM 2154 N N . THR B 1 13 ? -2.359 -8.141 24.859 1 42.12 13 THR B N 1
ATOM 2155 C CA . THR B 1 13 ? -2.41 -6.941 24.031 1 42.12 13 THR B CA 1
ATOM 2156 C C . THR B 1 13 ? -1.884 -7.227 22.625 1 42.12 13 THR B C 1
ATOM 2158 O O . THR B 1 13 ? -2.201 -6.504 21.688 1 42.12 13 THR B O 1
ATOM 2161 N N . GLU B 1 14 ? -0.877 -8.07 22.438 1 49.81 14 GLU B N 1
ATOM 2162 C CA . GLU B 1 14 ? -0.195 -8.289 21.156 1 49.81 14 GLU B CA 1
ATOM 2163 C C . GLU B 1 14 ? -1.102 -9 20.172 1 49.81 14 GLU B C 1
ATOM 2165 O O . GLU B 1 14 ? -0.863 -8.953 18.953 1 49.81 14 GLU B O 1
ATOM 2170 N N . ASP B 1 15 ? -2.16 -9.57 20.625 1 63.53 15 ASP B N 1
ATOM 2171 C CA . ASP B 1 15 ? -3.025 -10.484 19.891 1 63.53 15 ASP B CA 1
ATOM 2172 C C . ASP B 1 15 ? -4.211 -9.75 19.266 1 63.53 15 ASP B C 1
ATOM 2174 O O . ASP B 1 15 ? -5.262 -10.344 19.031 1 63.53 15 ASP B O 1
ATOM 2178 N N . VAL B 1 16 ? -3.906 -8.461 18.984 1 81.75 16 VAL B N 1
ATOM 2179 C CA . VAL B 1 16 ? -5.105 -7.734 18.578 1 81.75 16 VAL B CA 1
ATOM 2180 C C . VAL B 1 16 ? -5.199 -7.699 17.047 1 81.75 16 VAL B C 1
ATOM 2182 O O . VAL B 1 16 ? -6.289 -7.551 16.484 1 81.75 16 VAL B O 1
ATOM 2185 N N . VAL B 1 17 ? -4.09 -7.922 16.359 1 90.12 17 VAL B N 1
ATOM 2186 C CA . VAL B 1 17 ? -4.121 -7.875 14.898 1 90.12 17 VAL B CA 1
ATOM 2187 C C . VAL B 1 17 ? -4.52 -9.242 14.344 1 90.12 17 VAL B C 1
ATOM 2189 O O . VAL B 1 17 ? -3.938 -10.266 14.719 1 90.12 17 VAL B O 1
ATOM 2192 N N . TYR B 1 18 ? -5.484 -9.211 13.508 1 89.75 18 TYR B N 1
ATOM 2193 C CA . TYR B 1 18 ? -5.938 -10.422 12.836 1 89.75 18 TYR B CA 1
ATOM 2194 C C . TYR B 1 18 ? -4.801 -11.07 12.062 1 89.75 18 TYR B C 1
ATOM 2196 O O . TYR B 1 18 ? -3.998 -10.383 11.422 1 89.75 18 TYR B O 1
ATOM 2204 N N . LYS B 1 19 ? -4.734 -12.422 12.234 1 92.56 19 LYS B N 1
ATOM 2205 C CA . LYS B 1 19 ? -3.787 -13.203 11.453 1 92.56 19 LYS B CA 1
ATOM 2206 C C . LYS B 1 19 ? -4.512 -14.172 10.516 1 92.56 19 LYS B C 1
ATOM 2208 O O . LYS B 1 19 ? -5.434 -14.875 10.938 1 92.56 19 LYS B O 1
ATOM 2213 N N . TYR B 1 20 ? -4.105 -14.094 9.234 1 93.94 20 TYR B N 1
ATOM 2214 C CA . TYR B 1 20 ? -4.664 -15.07 8.305 1 93.94 20 TYR B CA 1
ATOM 2215 C C . TYR B 1 20 ? -4.316 -16.484 8.734 1 93.94 20 TYR B C 1
ATOM 2217 O O . TYR B 1 20 ? -3.221 -16.734 9.25 1 93.94 20 TYR B O 1
ATOM 2225 N N . ASP B 1 21 ? -5.203 -17.391 8.406 1 87.81 21 ASP B N 1
ATOM 2226 C CA . ASP B 1 21 ? -4.969 -18.797 8.734 1 87.81 21 ASP B CA 1
ATOM 2227 C C . ASP B 1 21 ? -3.883 -19.391 7.844 1 87.81 21 ASP B C 1
ATOM 2229 O O . ASP B 1 21 ? -3.801 -19.062 6.656 1 87.81 21 ASP B O 1
ATOM 2233 N N . ILE B 1 22 ? -3.094 -20.172 8.469 1 86.25 22 ILE B N 1
ATOM 2234 C CA . ILE B 1 22 ? -2.111 -20.953 7.715 1 86.25 22 ILE B CA 1
ATOM 2235 C C . ILE B 1 22 ? -2.334 -22.438 7.957 1 86.25 22 ILE B C 1
ATOM 2237 O O . ILE B 1 22 ? -2.377 -22.891 9.109 1 86.25 22 ILE B O 1
ATOM 2241 N N . ASN B 1 23 ? -2.52 -23.078 6.895 1 82.19 23 ASN B N 1
ATOM 2242 C CA . ASN B 1 23 ? -2.775 -24.516 6.957 1 82.19 23 ASN B CA 1
ATOM 2243 C C . ASN B 1 23 ? -1.56 -25.266 7.469 1 82.19 23 ASN B C 1
ATOM 2245 O O . ASN B 1 23 ? -0.42 -24.891 7.207 1 82.19 23 ASN B O 1
ATOM 2249 N N . GLU B 1 24 ? -1.962 -26.25 8.148 1 76.69 24 GLU B N 1
ATOM 2250 C CA . GLU B 1 24 ? -0.918 -27.062 8.766 1 76.69 24 GLU B CA 1
ATOM 2251 C C . GLU B 1 24 ? -0.319 -28.031 7.754 1 76.69 24 GLU B C 1
ATOM 2253 O O . GLU B 1 24 ? 0.789 -28.531 7.953 1 76.69 24 GLU B O 1
ATOM 2258 N N . THR B 1 25 ? -1.117 -28.188 6.648 1 73.12 25 THR B N 1
ATOM 2259 C CA . THR B 1 25 ? -0.623 -29.078 5.602 1 73.12 25 THR B CA 1
ATOM 2260 C C . THR B 1 25 ? 0.381 -28.359 4.707 1 73.12 25 THR B C 1
ATOM 2262 O O . THR B 1 25 ? 0.331 -27.125 4.574 1 73.12 25 THR B O 1
ATOM 2265 N N . ARG B 1 26 ? 1.636 -28.688 4.727 1 79 26 ARG B N 1
ATOM 2266 C CA . ARG B 1 26 ? 2.719 -28.141 3.918 1 79 26 ARG B CA 1
ATOM 2267 C C . ARG B 1 26 ? 2.24 -27.828 2.504 1 79 26 ARG B C 1
ATOM 2269 O O . ARG B 1 26 ? 2.949 -28.094 1.53 1 79 26 ARG B O 1
ATOM 2276 N N . GLU B 1 27 ? 0.952 -27.438 2.285 1 88.81 27 GLU B N 1
ATOM 2277 C CA . GLU B 1 27 ? 0.409 -26.938 1.023 1 88.81 27 GLU B CA 1
ATOM 2278 C C . GLU B 1 27 ? -0.201 -25.547 1.19 1 88.81 27 GLU B C 1
ATOM 2280 O O . GLU B 1 27 ? -1.424 -25.406 1.26 1 88.81 27 GLU B O 1
ATOM 2285 N N . HIS B 1 28 ? 0.611 -24.625 1.094 1 93.5 28 HIS B N 1
ATOM 2286 C CA . HIS B 1 28 ? 0.237 -23.281 1.538 1 93.5 28 HIS B CA 1
ATOM 2287 C C . HIS B 1 28 ? -0.498 -22.516 0.439 1 93.5 28 HIS B C 1
ATOM 2289 O O . HIS B 1 28 ? -1.285 -21.609 0.725 1 93.5 28 HIS B O 1
ATOM 2295 N N . GLY B 1 29 ? -0.253 -22.859 -0.818 1 96.19 29 GLY B N 1
ATOM 2296 C CA . GLY B 1 29 ? -0.949 -22.141 -1.875 1 96.19 29 GLY B CA 1
ATOM 2297 C C . GLY B 1 29 ? -0.368 -22.406 -3.252 1 96.19 29 GLY B C 1
ATOM 2298 O O . GLY B 1 29 ? 0.389 -23.359 -3.445 1 96.19 29 GLY B O 1
ATOM 2299 N N . VAL B 1 30 ? -0.841 -21.688 -4.141 1 98.06 30 VAL B N 1
ATOM 2300 C CA . VAL B 1 30 ? -0.394 -21.781 -5.527 1 98.06 30 VAL B CA 1
ATOM 2301 C C . VAL B 1 30 ? 0.278 -20.469 -5.941 1 98.06 30 VAL B C 1
ATOM 2303 O O . VAL B 1 30 ? -0.206 -19.391 -5.613 1 98.06 30 VAL B O 1
ATOM 2306 N N . VAL B 1 31 ? 1.451 -20.641 -6.594 1 98.69 31 VAL B N 1
ATOM 2307 C CA . VAL B 1 31 ? 2.15 -19.5 -7.172 1 98.69 31 VAL B CA 1
ATOM 2308 C C . VAL B 1 31 ? 2.174 -19.625 -8.695 1 98.69 31 VAL B C 1
ATOM 2310 O O . VAL B 1 31 ? 2.604 -20.656 -9.234 1 98.69 31 VAL B O 1
ATOM 2313 N N . LEU B 1 32 ? 1.651 -18.625 -9.344 1 98.88 32 LEU B N 1
ATOM 2314 C CA . LEU B 1 32 ? 1.785 -18.5 -10.789 1 98.88 32 LEU B CA 1
ATOM 2315 C C . LEU B 1 32 ? 2.879 -17.5 -11.156 1 98.88 32 LEU B C 1
ATOM 2317 O O . LEU B 1 32 ? 2.826 -16.344 -10.742 1 98.88 32 LEU B O 1
ATOM 2321 N N . ILE B 1 33 ? 3.893 -17.969 -11.844 1 98.81 33 ILE B N 1
ATOM 2322 C CA . ILE B 1 33 ? 4.941 -17.109 -12.375 1 98.81 33 ILE B CA 1
ATOM 2323 C C . ILE B 1 33 ? 4.785 -16.969 -13.883 1 98.81 33 ILE B C 1
ATOM 2325 O O . ILE B 1 33 ? 4.801 -17.969 -14.609 1 98.81 33 ILE B O 1
ATOM 2329 N N . ILE B 1 34 ? 4.562 -15.781 -14.328 1 98.69 34 ILE B N 1
ATOM 2330 C CA . ILE B 1 34 ? 4.527 -15.477 -15.758 1 98.69 34 ILE B CA 1
ATOM 2331 C C . ILE B 1 34 ? 5.785 -14.711 -16.156 1 98.69 34 ILE B C 1
ATOM 2333 O O . ILE B 1 34 ? 5.988 -13.578 -15.703 1 98.69 34 ILE B O 1
ATOM 2337 N N . ASN B 1 35 ? 6.652 -15.289 -16.953 1 98 35 ASN B N 1
ATOM 2338 C CA . ASN B 1 35 ? 7.906 -14.68 -17.406 1 98 35 ASN B CA 1
ATOM 2339 C C . ASN B 1 35 ? 7.879 -1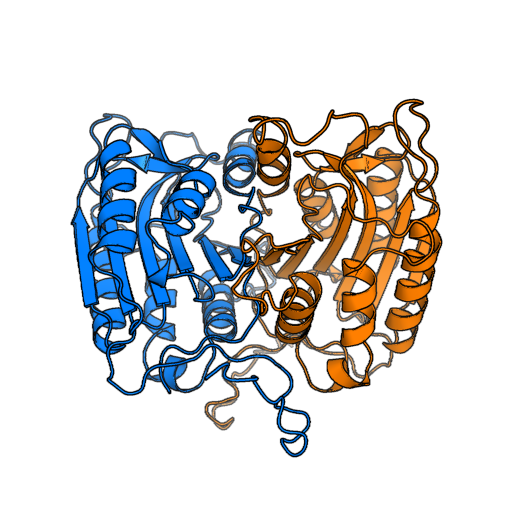4.383 -18.906 1 98 35 ASN B C 1
ATOM 2341 O O . ASN B 1 35 ? 8.133 -15.266 -19.719 1 98 35 ASN B O 1
ATOM 2345 N N . ASN B 1 36 ? 7.59 -13.125 -19.219 1 96.88 36 ASN B N 1
ATOM 2346 C CA . ASN B 1 36 ? 7.602 -12.695 -20.625 1 96.88 36 ASN B CA 1
ATOM 2347 C C . ASN B 1 36 ? 8.984 -12.203 -21.047 1 96.88 36 ASN B C 1
ATOM 2349 O O . ASN B 1 36 ? 9.445 -11.164 -20.562 1 96.88 36 ASN B O 1
ATOM 2353 N N . VAL B 1 37 ? 9.633 -12.891 -21.953 1 94.81 37 VAL B N 1
ATOM 2354 C CA . VAL B 1 37 ? 11.023 -12.609 -22.312 1 94.81 37 VAL B CA 1
ATOM 2355 C C . VAL B 1 37 ? 11.086 -12.086 -23.75 1 94.81 37 VAL B C 1
ATOM 2357 O O . VAL B 1 37 ? 11.742 -11.078 -24.016 1 94.81 37 VAL B O 1
ATOM 2360 N N . TYR B 1 38 ? 10.398 -12.75 -24.641 1 95.31 38 TYR B N 1
ATOM 2361 C CA . TYR B 1 38 ? 10.516 -12.43 -26.062 1 95.31 38 TYR B CA 1
ATOM 2362 C C . TYR B 1 38 ? 9.234 -11.789 -26.578 1 95.31 38 TYR B C 1
ATOM 2364 O O . TYR B 1 38 ? 8.25 -12.477 -26.859 1 95.31 38 TYR B O 1
ATOM 2372 N N . PHE B 1 39 ? 9.305 -10.5 -26.844 1 94.19 39 PHE B N 1
ATOM 2373 C CA . PHE B 1 39 ? 8.156 -9.734 -27.297 1 94.19 39 PHE B CA 1
ATOM 2374 C C . PHE B 1 39 ? 8.094 -9.711 -28.828 1 94.19 39 PHE B C 1
ATOM 2376 O O . PHE B 1 39 ? 9.133 -9.75 -29.484 1 94.19 39 PHE B O 1
ATOM 2383 N N . THR B 1 40 ? 6.859 -9.641 -29.312 1 92.75 40 THR B N 1
ATOM 2384 C CA . THR B 1 40 ? 6.652 -9.688 -30.766 1 92.75 40 THR B CA 1
ATOM 2385 C C . THR B 1 40 ? 6.945 -8.328 -31.391 1 92.75 40 THR B C 1
ATOM 2387 O O . THR B 1 40 ? 7.281 -8.25 -32.562 1 92.75 40 THR B O 1
ATOM 2390 N N . GLU B 1 41 ? 6.715 -7.332 -30.609 1 86.44 41 GLU B N 1
ATOM 2391 C CA . GLU B 1 41 ? 7 -5.992 -31.109 1 86.44 41 GLU B CA 1
ATOM 2392 C C . GLU B 1 41 ? 8.5 -5.746 -31.203 1 86.44 41 GLU B C 1
ATOM 2394 O O . GLU B 1 41 ? 9.242 -5.973 -30.234 1 86.44 41 GLU B O 1
ATOM 2399 N N . LYS B 1 42 ? 8.922 -5.25 -32.281 1 77.75 42 LYS B N 1
ATOM 2400 C CA . LYS B 1 42 ? 10.344 -5.082 -32.594 1 77.75 42 LYS B CA 1
ATOM 2401 C C . LYS B 1 42 ? 10.969 -4.02 -31.688 1 77.75 42 LYS B C 1
ATOM 2403 O O . LYS B 1 42 ? 12.172 -4.047 -31.438 1 77.75 42 LYS B O 1
ATOM 2408 N N . ASP B 1 43 ? 10.164 -3.145 -31.172 1 8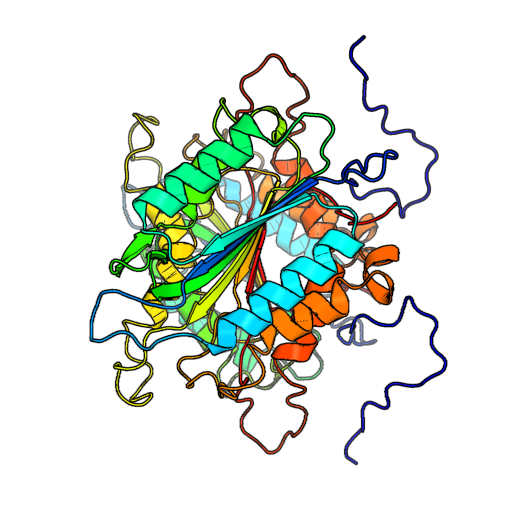0.31 43 ASP B N 1
ATOM 2409 C CA . ASP B 1 43 ? 10.719 -2.027 -30.422 1 80.31 43 ASP B CA 1
ATOM 2410 C C . ASP B 1 43 ? 10.875 -2.393 -28.938 1 80.31 43 ASP B C 1
ATOM 2412 O O . ASP B 1 43 ? 11.391 -1.601 -28.156 1 80.31 43 ASP B O 1
ATOM 2416 N N . LYS B 1 44 ? 10.531 -3.609 -28.688 1 83.25 44 LYS B N 1
ATOM 2417 C CA . LYS B 1 44 ? 10.664 -4.016 -27.297 1 83.25 44 LYS B CA 1
ATOM 2418 C C . LYS B 1 44 ? 11.883 -4.926 -27.094 1 83.25 44 LYS B C 1
ATOM 2420 O O . LYS B 1 44 ? 12.086 -5.863 -27.859 1 83.25 44 LYS B O 1
ATOM 2425 N N . ALA B 1 45 ? 12.656 -4.555 -26.109 1 81 45 ALA B N 1
ATOM 2426 C CA . ALA B 1 45 ? 13.875 -5.309 -25.812 1 81 45 ALA B CA 1
ATOM 2427 C C . ALA B 1 45 ? 13.547 -6.664 -25.188 1 81 45 ALA B C 1
ATOM 2429 O O . ALA B 1 45 ? 12.617 -6.773 -24.391 1 81 45 ALA B O 1
ATOM 2430 N N . ASP B 1 46 ? 14.359 -7.652 -25.609 1 87 46 ASP B N 1
ATOM 2431 C CA . ASP B 1 46 ? 14.258 -8.945 -24.953 1 87 46 ASP B CA 1
ATOM 2432 C C . ASP B 1 46 ? 14.664 -8.836 -23.484 1 87 46 ASP B C 1
ATOM 2434 O O . ASP B 1 46 ? 15.531 -8.039 -23.125 1 87 46 ASP B O 1
ATOM 2438 N N . ARG B 1 47 ? 14.047 -9.688 -22.688 1 88.75 47 ARG B N 1
ATOM 2439 C CA . ARG B 1 47 ? 14.281 -9.633 -21.25 1 88.75 47 ARG B CA 1
ATOM 2440 C C . ARG B 1 47 ? 14.898 -10.938 -20.75 1 88.75 47 ARG B C 1
ATOM 2442 O O . ARG B 1 47 ? 14.414 -11.531 -19.781 1 88.75 47 ARG B O 1
ATOM 2449 N N . GLU B 1 48 ? 15.984 -11.344 -21.297 1 88.25 48 GLU B N 1
ATOM 2450 C CA . GLU B 1 48 ? 16.578 -12.648 -21.016 1 88.25 48 GLU B CA 1
ATOM 2451 C C . GLU B 1 48 ? 17.016 -12.75 -19.562 1 88.25 48 GLU B C 1
ATOM 2453 O O . GLU B 1 48 ? 16.984 -13.836 -18.969 1 88.25 48 GLU B O 1
ATOM 2458 N N . SER B 1 49 ? 17.406 -11.633 -18.984 1 85.62 49 SER B N 1
ATOM 2459 C CA . SER B 1 49 ? 17.844 -11.641 -17.594 1 85.62 49 SER B CA 1
ATOM 2460 C C . SER B 1 49 ? 16.703 -12.031 -16.656 1 85.62 49 SER B C 1
ATOM 2462 O O . SER B 1 49 ? 16.938 -12.453 -15.523 1 85.62 49 SER B O 1
ATOM 2464 N N . SER B 1 50 ? 15.484 -11.93 -17.156 1 92.56 50 SER B N 1
ATOM 2465 C CA . SER B 1 50 ? 14.32 -12.25 -16.344 1 92.56 50 SER B CA 1
ATOM 2466 C C . SER B 1 50 ? 14.211 -13.75 -16.094 1 92.56 50 SER B C 1
ATOM 2468 O O . SER B 1 50 ? 13.523 -14.188 -15.164 1 92.56 50 SER B O 1
ATOM 2470 N N . ASN B 1 51 ? 14.891 -14.523 -16.906 1 94.75 51 ASN B N 1
ATOM 2471 C CA . ASN B 1 51 ? 14.922 -15.969 -16.703 1 94.75 51 ASN B CA 1
ATOM 2472 C C . ASN B 1 51 ? 15.531 -16.328 -15.344 1 94.75 51 ASN B C 1
ATOM 2474 O O . ASN B 1 51 ? 15.07 -17.25 -14.68 1 94.75 51 ASN B O 1
ATOM 2478 N N . GLU B 1 52 ? 16.531 -15.602 -15.016 1 93.88 52 GLU B N 1
ATOM 2479 C CA . GLU B 1 52 ? 17.156 -15.836 -13.711 1 93.88 52 GLU B CA 1
ATOM 2480 C C . GLU B 1 52 ? 16.188 -15.477 -12.578 1 93.88 52 GLU B C 1
ATOM 2482 O O . GLU B 1 52 ? 16.156 -16.156 -11.555 1 93.88 52 GLU B O 1
ATOM 2487 N N . ASP B 1 53 ? 15.469 -14.438 -12.789 1 94.44 53 ASP B N 1
ATOM 2488 C CA . ASP B 1 53 ? 14.469 -14.031 -11.805 1 94.44 53 ASP B CA 1
ATOM 2489 C C . ASP B 1 53 ? 13.406 -15.102 -11.625 1 94.44 53 ASP B C 1
ATOM 2491 O O . ASP B 1 53 ? 13.047 -15.445 -10.492 1 94.44 53 ASP B O 1
ATOM 2495 N N . ALA B 1 54 ? 12.938 -15.617 -12.727 1 97.56 54 ALA B N 1
ATOM 2496 C CA . ALA B 1 54 ? 11.906 -16.656 -12.68 1 97.56 54 ALA B CA 1
ATOM 2497 C C . ALA B 1 54 ? 12.406 -17.891 -11.938 1 97.56 54 ALA B C 1
ATOM 2499 O O . ALA B 1 54 ? 11.68 -18.469 -11.125 1 97.56 54 ALA B O 1
ATOM 2500 N N . LYS B 1 55 ? 13.602 -18.25 -12.195 1 97.5 55 LYS B N 1
ATOM 2501 C CA . LYS B 1 55 ? 14.203 -19.391 -11.531 1 97.5 55 LYS B CA 1
ATOM 2502 C C . LYS B 1 55 ? 14.305 -19.172 -10.023 1 97.5 55 LYS B C 1
ATOM 2504 O O . LYS B 1 55 ? 14.008 -20.062 -9.234 1 97.5 55 LYS B O 1
ATOM 2509 N N . ARG B 1 56 ? 14.711 -18 -9.664 1 96.69 56 ARG B N 1
ATOM 2510 C CA . ARG B 1 56 ? 14.852 -17.656 -8.25 1 96.69 56 ARG B CA 1
ATOM 2511 C C . ARG B 1 56 ? 13.5 -17.703 -7.543 1 96.69 56 ARG B C 1
ATOM 2513 O O . ARG B 1 56 ? 13.391 -18.266 -6.445 1 96.69 56 ARG B O 1
ATOM 2520 N N . LEU B 1 57 ? 12.547 -17.156 -8.203 1 98.19 57 LEU B N 1
ATOM 2521 C CA . LEU B 1 57 ? 11.203 -17.141 -7.641 1 98.19 57 LEU B CA 1
ATOM 2522 C C . LEU B 1 57 ? 10.68 -18.562 -7.461 1 98.19 57 LEU B C 1
ATOM 2524 O O . LEU B 1 57 ? 10.117 -18.891 -6.414 1 98.19 57 LEU B O 1
ATOM 2528 N N . LYS B 1 58 ? 10.875 -19.344 -8.484 1 98.62 58 LYS B N 1
ATOM 2529 C CA . LYS B 1 58 ? 10.43 -20.734 -8.406 1 98.62 58 LYS B CA 1
ATOM 2530 C C . LYS B 1 58 ? 11.062 -21.453 -7.215 1 98.62 58 LYS B C 1
ATOM 2532 O O . LYS B 1 58 ? 10.367 -22.094 -6.43 1 98.62 58 LYS B O 1
ATOM 2537 N N . LYS B 1 59 ? 12.297 -21.266 -7.07 1 98.12 59 LYS B N 1
ATOM 2538 C CA . LYS B 1 59 ? 13.031 -21.938 -6.008 1 98.12 59 LYS B CA 1
ATOM 2539 C C . LYS B 1 59 ? 12.531 -21.516 -4.629 1 98.12 59 LYS B C 1
ATOM 2541 O O . LYS B 1 59 ? 12.273 -22.359 -3.768 1 98.12 59 LYS B O 1
ATOM 2546 N N . VAL B 1 60 ? 12.414 -20.234 -4.426 1 97.88 60 VAL B N 1
ATOM 2547 C CA . VAL B 1 60 ? 12.07 -19.734 -3.098 1 97.88 60 VAL B CA 1
ATOM 2548 C C . VAL B 1 60 ? 10.656 -20.156 -2.729 1 97.88 60 VAL B C 1
ATOM 2550 O O . VAL B 1 60 ? 10.406 -20.578 -1.598 1 97.88 60 VAL B O 1
ATOM 2553 N N . PHE B 1 61 ? 9.703 -20.125 -3.643 1 97.88 61 PHE B N 1
ATOM 2554 C CA . PHE B 1 61 ? 8.32 -20.438 -3.309 1 97.88 61 PHE B CA 1
ATOM 2555 C C . PHE B 1 61 ? 8.133 -21.953 -3.143 1 97.88 61 PHE B C 1
ATOM 2557 O O . PHE B 1 61 ? 7.309 -22.391 -2.34 1 97.88 61 PHE B O 1
ATOM 2564 N N . GLU B 1 62 ? 8.859 -22.719 -3.912 1 97.12 62 GLU B N 1
ATOM 2565 C CA . GLU B 1 62 ? 8.852 -24.156 -3.654 1 97.12 62 GLU B CA 1
ATOM 2566 C C . GLU B 1 62 ? 9.352 -24.469 -2.248 1 97.12 62 GLU B C 1
ATOM 2568 O O . GLU B 1 62 ? 8.805 -25.328 -1.563 1 97.12 62 GLU B O 1
ATOM 2573 N N . GLY B 1 63 ? 10.359 -23.703 -1.857 1 94.75 63 GLY B N 1
ATOM 2574 C CA . GLY B 1 63 ? 10.875 -23.859 -0.506 1 94.75 63 GLY B CA 1
ATOM 2575 C C . GLY B 1 63 ? 9.867 -23.469 0.563 1 94.75 63 GLY B C 1
ATOM 2576 O O . GLY B 1 63 ? 9.953 -23.938 1.7 1 94.75 63 GLY B O 1
ATOM 2577 N N . LEU B 1 64 ? 8.953 -22.672 0.209 1 95.56 64 LEU B N 1
ATOM 2578 C CA . LEU B 1 64 ? 7.902 -22.25 1.121 1 95.56 64 LEU B CA 1
ATOM 2579 C C . LEU B 1 64 ? 6.684 -23.156 1.011 1 95.56 64 LEU B C 1
ATOM 2581 O O . LEU B 1 64 ? 5.609 -22.812 1.523 1 95.56 64 LEU B O 1
ATOM 2585 N N . HIS B 1 65 ? 6.809 -24.219 0.241 1 94.81 65 HIS B N 1
ATOM 2586 C CA . HIS B 1 65 ? 5.805 -25.266 0.109 1 94.81 65 HIS B CA 1
ATOM 2587 C C . HIS B 1 65 ? 4.605 -24.781 -0.698 1 94.81 65 HIS B C 1
ATOM 2589 O O . HIS B 1 65 ? 3.461 -25.078 -0.358 1 94.81 65 HIS B O 1
ATOM 2595 N N . TYR B 1 66 ? 4.844 -24 -1.688 1 96.88 66 TYR B N 1
ATOM 2596 C CA . TYR B 1 66 ? 3.832 -23.641 -2.674 1 96.88 66 TYR B CA 1
ATOM 2597 C C . TYR B 1 66 ? 3.936 -24.516 -3.91 1 96.88 66 TYR B C 1
ATOM 2599 O O . TYR B 1 66 ? 5.027 -24.969 -4.27 1 96.88 66 TYR B O 1
ATOM 2607 N N . GLN B 1 67 ? 2.77 -24.812 -4.457 1 97.81 67 GLN B N 1
ATOM 2608 C CA . GLN B 1 67 ? 2.771 -25.328 -5.824 1 97.81 67 GLN B CA 1
ATOM 2609 C C . GLN B 1 67 ? 3.074 -24.203 -6.824 1 97.81 67 GLN B C 1
ATOM 2611 O O . GLN B 1 67 ? 2.322 -23.234 -6.93 1 97.81 67 GLN B O 1
ATOM 2616 N N . VAL B 1 68 ? 4.195 -24.422 -7.566 1 98.62 68 VAL B N 1
ATOM 2617 C CA . VAL B 1 68 ? 4.633 -23.344 -8.453 1 98.62 68 VAL B CA 1
ATOM 2618 C C . VAL B 1 68 ? 4.348 -23.719 -9.898 1 98.62 68 VAL B C 1
ATOM 2620 O O . VAL B 1 68 ? 4.738 -24.797 -10.359 1 98.62 68 VAL B O 1
ATOM 2623 N N . ILE B 1 69 ? 3.621 -22.844 -10.594 1 98.75 69 ILE B N 1
ATOM 2624 C CA . ILE B 1 69 ? 3.326 -22.969 -12.016 1 98.75 69 ILE B CA 1
ATOM 2625 C C . ILE B 1 69 ? 3.998 -21.844 -12.789 1 98.75 69 ILE B C 1
ATOM 2627 O O . ILE B 1 69 ? 3.811 -20.672 -12.461 1 98.75 69 ILE B O 1
ATOM 2631 N N . VAL B 1 70 ? 4.824 -22.234 -13.797 1 98.75 70 VAL B N 1
ATOM 2632 C CA . VAL B 1 70 ? 5.555 -21.234 -14.562 1 98.75 70 VAL B CA 1
ATOM 2633 C C . VAL B 1 70 ? 5.07 -21.234 -16.016 1 98.75 70 VAL B C 1
ATOM 2635 O O . VAL B 1 70 ? 4.973 -22.297 -16.641 1 98.75 70 VAL B O 1
ATOM 2638 N N . HIS B 1 71 ? 4.66 -20.094 -16.516 1 98.75 71 HIS B N 1
ATOM 2639 C CA . HIS B 1 71 ? 4.348 -19.891 -17.922 1 98.75 71 HIS B CA 1
ATOM 2640 C C . HIS B 1 71 ? 5.262 -18.844 -18.547 1 98.75 71 HIS B C 1
ATOM 2642 O O . HIS B 1 71 ? 5.656 -17.875 -17.875 1 98.75 71 HIS B O 1
ATOM 2648 N N . GLU B 1 72 ? 5.609 -19.016 -19.797 1 98.38 72 GLU B N 1
ATOM 2649 C CA . GLU B 1 72 ? 6.523 -18.109 -20.469 1 98.38 72 GLU B CA 1
ATOM 2650 C C . GLU B 1 72 ? 5.883 -17.516 -21.719 1 98.38 72 GLU B C 1
ATOM 2652 O O . GLU B 1 72 ? 5.148 -18.203 -22.438 1 98.38 72 GLU B O 1
ATOM 2657 N N . ASP B 1 73 ? 6.172 -16.25 -21.906 1 98.19 73 ASP B N 1
ATOM 2658 C CA . ASP B 1 73 ? 5.871 -15.547 -23.141 1 98.19 73 ASP B CA 1
ATOM 2659 C C . ASP B 1 73 ? 4.391 -15.664 -23.5 1 98.19 73 ASP B C 1
ATOM 2661 O O . ASP B 1 73 ? 4.043 -16.125 -24.594 1 98.19 73 ASP B O 1
ATOM 2665 N N . LEU B 1 74 ? 3.592 -15.133 -22.578 1 98.62 74 LEU B N 1
ATOM 2666 C CA . LEU B 1 74 ? 2.143 -15.156 -22.75 1 98.62 74 LEU B CA 1
ATOM 2667 C C . LEU B 1 74 ? 1.654 -13.875 -23.422 1 98.62 74 LEU B C 1
ATOM 2669 O O . LEU B 1 74 ? 2.154 -12.781 -23.125 1 98.62 74 LEU B O 1
ATOM 2673 N N . LEU B 1 75 ? 0.693 -14.023 -24.328 1 98.31 75 LEU B N 1
ATOM 2674 C CA . LEU B 1 75 ? -0.075 -12.883 -24.812 1 98.31 75 LEU B CA 1
ATOM 2675 C C . LEU B 1 75 ? -0.923 -12.289 -23.703 1 98.31 75 LEU B C 1
ATOM 2677 O O . LEU B 1 75 ? -1.168 -12.938 -22.688 1 98.31 75 LEU B O 1
ATOM 2681 N N . ALA B 1 76 ? -1.362 -11.039 -23.891 1 97.88 76 ALA B N 1
ATOM 2682 C CA . ALA B 1 76 ? -2.193 -10.398 -22.875 1 97.88 76 ALA B CA 1
ATOM 2683 C C . ALA B 1 76 ? -3.406 -11.258 -22.531 1 97.88 76 ALA B C 1
ATOM 2685 O O . ALA B 1 76 ? -3.703 -11.477 -21.359 1 97.88 76 ALA B O 1
ATOM 2686 N N . GLU B 1 77 ? -4.055 -11.758 -23.562 1 98.38 77 GLU B N 1
ATOM 2687 C CA . GLU B 1 77 ? -5.23 -12.586 -23.344 1 98.38 77 GLU B CA 1
ATOM 2688 C C . GLU B 1 77 ? -4.863 -13.875 -22.609 1 98.38 77 GLU B C 1
ATOM 2690 O O . GLU B 1 77 ? -5.637 -14.375 -21.781 1 98.38 77 GLU B O 1
ATOM 2695 N N . GLU B 1 78 ? -3.754 -14.398 -22.891 1 98.62 78 GLU B N 1
ATOM 2696 C CA . GLU B 1 78 ? -3.309 -15.617 -22.234 1 98.62 78 GLU B CA 1
ATOM 2697 C C . GLU B 1 78 ? -2.986 -15.367 -20.766 1 98.62 78 GLU B C 1
ATOM 2699 O O . GLU B 1 78 ? -3.162 -16.25 -19.922 1 98.62 78 GLU B O 1
ATOM 2704 N N . ILE B 1 79 ? -2.479 -14.188 -20.469 1 98.5 79 ILE B N 1
ATOM 2705 C CA . ILE B 1 79 ? -2.268 -13.828 -19.078 1 98.5 79 ILE B CA 1
ATOM 2706 C C . ILE B 1 79 ? -3.592 -13.891 -18.312 1 98.5 79 ILE B C 1
ATOM 2708 O O . ILE B 1 79 ? -3.693 -14.562 -17.281 1 98.5 79 ILE B O 1
ATOM 2712 N N . ARG B 1 80 ? -4.609 -13.281 -18.891 1 97.94 80 ARG B N 1
ATOM 2713 C CA . ARG B 1 80 ? -5.93 -13.266 -18.266 1 97.94 80 ARG B CA 1
ATOM 2714 C C . ARG B 1 80 ? -6.469 -14.68 -18.062 1 97.94 80 ARG B C 1
ATOM 2716 O O . ARG B 1 80 ? -6.918 -15.031 -16.984 1 97.94 80 ARG B O 1
ATOM 2723 N N . THR B 1 81 ? -6.363 -15.453 -19.078 1 98.19 81 THR B N 1
ATOM 2724 C CA . THR B 1 81 ? -6.953 -16.781 -19.078 1 98.19 81 THR B CA 1
ATOM 2725 C C . THR B 1 81 ? -6.207 -17.703 -18.109 1 98.19 81 THR B C 1
ATOM 2727 O O . THR B 1 81 ? -6.824 -18.5 -17.391 1 98.19 81 THR B O 1
ATOM 2730 N N . ASN B 1 82 ? -4.91 -17.594 -18.094 1 98.38 82 ASN B N 1
ATOM 2731 C CA . ASN B 1 82 ? -4.133 -18.453 -17.203 1 98.38 82 ASN B CA 1
ATOM 2732 C C . ASN B 1 82 ? -4.34 -18.062 -15.734 1 98.38 82 ASN B C 1
ATOM 2734 O O . ASN B 1 82 ? -4.449 -18.922 -14.867 1 98.38 82 ASN B O 1
ATOM 2738 N N . VAL B 1 83 ? -4.367 -16.75 -15.445 1 98.38 83 VAL B N 1
ATOM 2739 C CA . VAL B 1 83 ? -4.66 -16.312 -14.086 1 98.38 83 VAL B CA 1
ATOM 2740 C C . VAL B 1 83 ? -6.016 -16.859 -13.648 1 98.38 83 VAL B C 1
ATOM 2742 O O . VAL B 1 83 ? -6.148 -17.406 -12.547 1 98.38 83 VAL B O 1
ATOM 2745 N N . SER B 1 84 ? -6.988 -16.766 -14.523 1 97.94 84 SER B N 1
ATOM 2746 C CA . SER B 1 84 ? -8.328 -17.25 -14.219 1 97.94 84 SER B CA 1
ATOM 2747 C C . SER B 1 84 ? -8.336 -18.766 -14 1 97.94 84 SER B C 1
ATOM 2749 O O . SER B 1 84 ? -8.875 -19.25 -13.008 1 97.94 84 SER B O 1
ATOM 2751 N N . ALA B 1 85 ? -7.734 -19.5 -14.906 1 98.12 85 ALA B N 1
ATOM 2752 C CA . ALA B 1 85 ? -7.734 -20.953 -14.867 1 98.12 85 ALA B CA 1
ATOM 2753 C C . ALA B 1 85 ? -7.062 -21.469 -13.594 1 98.12 85 ALA B C 1
ATOM 2755 O O . ALA B 1 85 ? -7.555 -22.406 -12.961 1 98.12 85 ALA B O 1
ATOM 2756 N N . ILE B 1 86 ? -6.016 -20.859 -13.211 1 98 86 ILE B N 1
ATOM 2757 C CA . ILE B 1 86 ? -5.262 -21.328 -12.055 1 98 86 ILE B CA 1
ATOM 2758 C C . ILE B 1 86 ? -5.98 -20.906 -10.773 1 98 86 ILE B C 1
ATOM 2760 O O . ILE B 1 86 ? -6.152 -21.734 -9.859 1 98 86 ILE B O 1
ATOM 2764 N N . ALA B 1 87 ? -6.398 -19.641 -10.695 1 97.25 87 ALA B N 1
ATOM 2765 C CA . ALA B 1 87 ? -7.086 -19.141 -9.5 1 97.25 87 ALA B CA 1
ATOM 2766 C C . ALA B 1 87 ? -8.391 -19.891 -9.266 1 97.25 87 ALA B C 1
ATOM 2768 O O . ALA B 1 87 ? -8.766 -20.156 -8.117 1 97.25 87 ALA B O 1
ATOM 2769 N N . ALA B 1 88 ? -9.078 -20.297 -10.336 1 96.44 88 ALA B N 1
ATOM 2770 C CA . ALA B 1 88 ? -10.383 -20.938 -10.211 1 96.44 88 ALA B CA 1
ATOM 2771 C C . ALA B 1 88 ? -10.242 -22.453 -10.188 1 96.44 88 ALA B C 1
ATOM 2773 O O . ALA B 1 88 ? -11.039 -23.156 -9.547 1 96.44 88 ALA B O 1
ATOM 2774 N N . GLY B 1 89 ? -9.297 -22.953 -10.867 1 96.31 89 GLY B N 1
ATOM 2775 C CA . GLY B 1 89 ? -9.281 -24.391 -11.109 1 96.31 89 GLY B CA 1
ATOM 2776 C C . GLY B 1 89 ? -8.266 -25.125 -10.258 1 96.31 89 GLY B C 1
ATOM 2777 O O . GLY B 1 89 ? -8.461 -26.312 -9.938 1 96.31 89 GLY B O 1
ATOM 2778 N N . VAL B 1 90 ? -7.211 -24.531 -9.922 1 96.62 90 VAL B N 1
ATOM 2779 C CA . VAL B 1 90 ? -6.129 -25.203 -9.219 1 96.62 90 VAL B CA 1
ATOM 2780 C C . VAL B 1 90 ? -6.199 -24.875 -7.727 1 96.62 90 VAL B C 1
ATOM 2782 O O . VAL B 1 90 ? -5.984 -25.75 -6.879 1 96.62 90 VAL B O 1
ATOM 2785 N N . VAL B 1 91 ? -6.473 -23.641 -7.418 1 96 91 VAL B N 1
ATOM 2786 C CA . VAL B 1 91 ? -6.578 -23.219 -6.027 1 96 91 VAL B CA 1
ATOM 2787 C C . VAL B 1 91 ? -7.793 -23.875 -5.375 1 96 91 VAL B C 1
ATOM 2789 O O . VAL B 1 91 ? -8.875 -23.906 -5.965 1 96 91 VAL B O 1
ATOM 2792 N N . THR B 1 92 ? -7.582 -24.344 -4.184 1 94.56 92 THR B N 1
ATOM 2793 C CA . THR B 1 92 ? -8.672 -24.938 -3.416 1 94.56 92 THR B CA 1
ATOM 2794 C C . THR B 1 92 ? -8.812 -24.25 -2.059 1 94.56 92 THR B C 1
ATOM 2796 O O . THR B 1 92 ? -7.984 -23.406 -1.692 1 94.56 92 THR B O 1
ATOM 2799 N N . LYS B 1 93 ? -9.836 -24.656 -1.336 1 91.88 93 LYS B N 1
ATOM 2800 C CA . LYS B 1 93 ? -10.125 -24.078 -0.026 1 91.88 93 LYS B CA 1
ATOM 2801 C C . LYS B 1 93 ? -9.023 -24.422 0.979 1 91.88 93 LYS B C 1
ATOM 2803 O O . LYS B 1 93 ? -8.906 -23.766 2.02 1 91.88 93 LYS B O 1
ATOM 2808 N N . LYS B 1 94 ? -8.281 -25.406 0.645 1 92.81 94 LYS B N 1
ATOM 2809 C CA . LYS B 1 94 ? -7.207 -25.812 1.547 1 92.81 94 LYS B CA 1
ATOM 2810 C C . LYS B 1 94 ? -6.012 -24.875 1.45 1 92.81 94 LYS B C 1
ATOM 2812 O O . LYS B 1 94 ? -5.133 -24.891 2.316 1 92.81 94 LYS B O 1
ATOM 2817 N N . HIS B 1 95 ? -5.945 -24.172 0.431 1 95 95 HIS B N 1
ATOM 2818 C CA . HIS B 1 95 ? -4.816 -23.266 0.223 1 95 95 HIS B CA 1
ATOM 2819 C C . HIS B 1 95 ? -4.961 -22 1.057 1 95 95 HIS B C 1
ATOM 2821 O O . HIS B 1 95 ? -6.074 -21.5 1.256 1 95 95 HIS B O 1
ATOM 2827 N N . ASP B 1 96 ? -3.822 -21.453 1.453 1 95 96 ASP B N 1
ATOM 2828 C CA . ASP B 1 96 ? -3.803 -20.297 2.334 1 95 96 ASP B CA 1
ATOM 2829 C C . ASP B 1 96 ? -3.779 -19 1.53 1 95 96 ASP B C 1
ATOM 2831 O O . ASP B 1 96 ? -4.199 -17.953 2.023 1 95 96 ASP B O 1
ATOM 2835 N N . SER B 1 97 ? -3.229 -19.094 0.394 1 96.38 97 SER B N 1
ATOM 2836 C CA . SER B 1 97 ? -3.037 -17.859 -0.382 1 96.38 97 SER B CA 1
ATOM 2837 C C . SER B 1 97 ? -2.787 -18.172 -1.853 1 96.38 97 SER B C 1
ATOM 2839 O O . SER B 1 97 ? -2.576 -19.328 -2.221 1 96.38 97 SER B O 1
ATOM 2841 N N . PHE B 1 98 ? -2.967 -17.219 -2.676 1 97.75 98 PHE B N 1
ATOM 2842 C CA . PHE B 1 98 ? -2.617 -17.234 -4.09 1 97.75 98 PHE B CA 1
ATOM 2843 C C . PHE B 1 98 ? -1.629 -16.125 -4.414 1 97.75 98 PHE B C 1
ATOM 2845 O O . PHE B 1 98 ? -1.836 -14.969 -4.023 1 97.75 98 PHE B O 1
ATOM 2852 N N . ILE B 1 99 ? -0.523 -16.484 -5.098 1 98.5 99 ILE B N 1
ATOM 2853 C CA . ILE B 1 99 ? 0.501 -15.516 -5.457 1 98.5 99 ILE B CA 1
ATOM 2854 C C . ILE B 1 99 ? 0.73 -15.547 -6.969 1 98.5 99 ILE B C 1
ATOM 2856 O O . ILE B 1 99 ? 0.848 -16.625 -7.562 1 98.5 99 ILE B O 1
ATOM 2860 N N . CYS B 1 100 ? 0.705 -14.398 -7.57 1 98.5 100 CYS B N 1
ATOM 2861 C CA . CYS B 1 100 ? 0.984 -14.266 -9 1 98.5 100 CYS B CA 1
ATOM 2862 C C . CYS B 1 100 ? 2.133 -13.297 -9.242 1 98.5 100 CYS B C 1
ATOM 2864 O O . CYS B 1 100 ? 2.041 -12.117 -8.891 1 98.5 100 CYS B O 1
ATOM 2866 N N . CYS B 1 101 ? 3.24 -13.789 -9.797 1 98.06 101 CYS B N 1
ATOM 2867 C CA . CYS B 1 101 ? 4.387 -12.977 -10.188 1 98.06 101 CYS B CA 1
ATOM 2868 C C . CYS B 1 101 ? 4.43 -12.781 -11.695 1 98.06 101 CYS B C 1
ATOM 2870 O O . CYS B 1 101 ? 4.441 -13.758 -12.453 1 98.06 101 CYS B O 1
ATOM 2872 N N . ILE B 1 102 ? 4.449 -11.539 -12.102 1 96.88 102 ILE B N 1
ATOM 2873 C CA . ILE B 1 102 ? 4.496 -11.266 -13.531 1 96.88 102 ILE B CA 1
ATOM 2874 C C . ILE B 1 102 ? 5.746 -10.453 -13.867 1 96.88 102 ILE B C 1
ATOM 2876 O O . ILE B 1 102 ? 5.898 -9.32 -13.406 1 96.88 102 ILE B O 1
ATOM 2880 N N . LEU B 1 103 ? 6.648 -11.031 -14.586 1 95.06 103 LEU B N 1
ATOM 2881 C CA . LEU B 1 103 ? 7.859 -10.414 -15.109 1 95.06 103 LEU B CA 1
ATOM 2882 C C . LEU B 1 103 ? 7.691 -10.062 -16.578 1 95.06 103 LEU B C 1
ATOM 2884 O O . LEU B 1 103 ? 7.605 -10.945 -17.438 1 95.06 103 LEU B O 1
ATOM 2888 N N . SER B 1 104 ? 7.539 -8.797 -16.891 1 93.62 104 SER B N 1
ATOM 2889 C CA . SER B 1 104 ? 7.238 -8.367 -18.25 1 93.62 104 SER B CA 1
ATOM 2890 C C . SER B 1 104 ? 7.586 -6.895 -18.469 1 93.62 104 SER B C 1
ATOM 2892 O O . SER B 1 104 ? 8.227 -6.277 -17.609 1 93.62 104 SER B O 1
ATOM 2894 N N . HIS B 1 105 ? 7.387 -6.414 -19.688 1 88.62 105 HIS B N 1
ATOM 2895 C CA . HIS B 1 105 ? 7.305 -4.973 -19.875 1 88.62 105 HIS B CA 1
ATOM 2896 C C . HIS B 1 105 ? 5.984 -4.418 -19.359 1 88.62 105 HIS B C 1
ATOM 2898 O O . HIS B 1 105 ? 5.023 -5.168 -19.172 1 88.62 105 HIS B O 1
ATOM 2904 N N . GLY B 1 106 ? 6.062 -3.191 -19.062 1 85.38 106 GLY B N 1
ATOM 2905 C CA . GLY B 1 106 ? 4.867 -2.52 -18.578 1 85.38 106 GLY B CA 1
ATOM 2906 C C . GLY B 1 106 ? 4.734 -1.096 -19.078 1 85.38 106 GLY B C 1
ATOM 2907 O O . GLY B 1 106 ? 5.645 -0.578 -19.734 1 85.38 106 GLY B O 1
ATOM 2908 N N . ASN B 1 107 ? 3.592 -0.638 -18.875 1 77.19 107 ASN B N 1
ATOM 2909 C CA . ASN B 1 107 ? 3.291 0.763 -19.156 1 77.19 107 ASN B CA 1
ATOM 2910 C C . ASN B 1 107 ? 2.488 1.396 -18.016 1 77.19 107 ASN B C 1
ATOM 2912 O O . ASN B 1 107 ? 2.195 0.74 -17.016 1 77.19 107 ASN B O 1
ATOM 2916 N N . PRO B 1 108 ? 2.172 2.596 -18.125 1 67.75 108 PRO B N 1
ATOM 2917 C CA . PRO B 1 108 ? 1.535 3.279 -17 1 67.75 108 PRO B CA 1
ATOM 2918 C C . PRO B 1 108 ? 0.196 2.654 -16.609 1 67.75 108 PRO B C 1
ATOM 2920 O O . PRO B 1 108 ? -0.255 2.811 -15.469 1 67.75 108 PRO B O 1
ATOM 2923 N N . VAL B 1 109 ? -0.375 1.896 -17.5 1 70.88 109 VAL B N 1
ATOM 2924 C CA . VAL B 1 109 ? -1.74 1.45 -17.234 1 70.88 109 VAL B CA 1
ATOM 2925 C C . VAL B 1 109 ? -1.733 -0.021 -16.828 1 70.88 109 VAL B C 1
ATOM 2927 O O . VAL B 1 109 ? -2.73 -0.533 -16.312 1 70.88 109 VAL B O 1
ATOM 2930 N N . GLY B 1 110 ? -0.604 -0.627 -17.062 1 84.12 110 GLY B N 1
ATOM 2931 C CA . GLY B 1 110 ? -0.597 -2.035 -16.703 1 84.12 110 GLY B CA 1
ATOM 2932 C C . GLY B 1 110 ? 0.599 -2.789 -17.25 1 84.12 110 GLY B C 1
ATOM 2933 O O . GLY B 1 110 ? 1.607 -2.182 -17.609 1 84.12 110 GLY B O 1
ATOM 2934 N N . ILE B 1 111 ? 0.444 -4.125 -17.219 1 90.44 111 ILE B N 1
ATOM 2935 C CA . ILE B 1 111 ? 1.488 -5.043 -17.672 1 90.44 111 ILE B CA 1
ATOM 2936 C C . ILE B 1 111 ? 1.2 -5.5 -19.094 1 90.44 111 ILE B C 1
ATOM 2938 O O . ILE B 1 111 ? 0.043 -5.711 -19.469 1 90.44 111 ILE B O 1
ATOM 2942 N N . GLU B 1 112 ? 2.268 -5.688 -19.812 1 92.5 112 GLU B N 1
ATOM 2943 C CA . GLU B 1 112 ? 2.088 -6.035 -21.219 1 92.5 112 GLU B CA 1
ATOM 2944 C C . GLU B 1 112 ? 2.328 -7.523 -21.453 1 92.5 112 GLU B C 1
ATOM 2946 O O . GLU B 1 112 ? 3.25 -8.109 -20.875 1 92.5 112 GLU B O 1
ATOM 2951 N N . GLY B 1 113 ? 1.433 -8.102 -22.297 1 96.44 113 GLY B N 1
ATOM 2952 C CA . GLY B 1 113 ? 1.794 -9.375 -22.891 1 96.44 113 GLY B CA 1
ATOM 2953 C C . GLY B 1 113 ? 2.865 -9.258 -23.969 1 96.44 113 GLY B C 1
ATOM 2954 O O . GLY B 1 113 ? 3.252 -8.148 -24.344 1 96.44 113 GLY B O 1
ATOM 2955 N N . VAL B 1 114 ? 3.348 -10.406 -24.438 1 97.12 114 VAL B N 1
ATOM 2956 C CA . VAL B 1 114 ? 4.43 -10.359 -25.422 1 97.12 114 VAL B CA 1
ATOM 2957 C C . VAL B 1 114 ? 3.926 -9.734 -26.719 1 97.12 114 VAL B C 1
ATOM 2959 O O . VAL B 1 114 ? 4.723 -9.359 -27.578 1 97.12 114 VAL B O 1
ATOM 2962 N N . ASP B 1 115 ? 2.627 -9.602 -26.891 1 96.38 115 ASP B N 1
ATOM 2963 C CA . ASP B 1 115 ? 2.035 -8.961 -28.062 1 96.38 115 ASP B CA 1
ATOM 2964 C C . ASP B 1 115 ? 1.954 -7.449 -27.875 1 96.38 115 ASP B C 1
ATOM 2966 O O . ASP B 1 115 ? 1.423 -6.738 -28.719 1 96.38 115 ASP B O 1
ATOM 2970 N N . GLY B 1 116 ? 2.314 -6.949 -26.766 1 92.25 116 GLY B N 1
ATOM 2971 C CA . GLY B 1 116 ? 2.316 -5.52 -26.516 1 92.25 116 GLY B CA 1
ATOM 2972 C C . GLY B 1 116 ? 0.991 -5.004 -25.984 1 92.25 116 GLY B C 1
ATOM 2973 O O . GLY B 1 116 ? 0.871 -3.83 -25.625 1 92.25 116 GLY B O 1
ATOM 2974 N N . LYS B 1 117 ? 0.073 -5.879 -25.922 1 94.88 117 LYS B N 1
ATOM 2975 C CA . LYS B 1 117 ? -1.215 -5.477 -25.359 1 94.88 117 LYS B CA 1
ATOM 2976 C C . LYS B 1 117 ? -1.176 -5.469 -23.844 1 94.88 117 LYS B C 1
ATOM 2978 O O . LYS B 1 117 ? -0.418 -6.227 -23.234 1 94.88 117 LYS B O 1
ATOM 2983 N N . THR B 1 118 ? -2.021 -4.648 -23.25 1 92.25 118 THR B N 1
ATOM 2984 C CA . THR B 1 118 ? -1.903 -4.348 -21.828 1 92.25 118 THR B CA 1
ATOM 2985 C C . THR B 1 118 ? -2.947 -5.117 -21.031 1 92.25 118 THR B C 1
ATOM 2987 O O . THR B 1 118 ? -4.094 -5.254 -21.453 1 92.25 118 THR B O 1
ATOM 2990 N N . VAL B 1 119 ? -2.576 -5.656 -19.906 1 93.44 119 VAL B N 1
ATOM 2991 C CA . VAL B 1 119 ? -3.434 -6.176 -18.844 1 93.44 119 VAL B CA 1
ATOM 2992 C C . VAL B 1 119 ? -3.324 -5.289 -17.609 1 93.44 119 VAL B C 1
ATOM 2994 O O . VAL B 1 119 ? -2.227 -5.051 -17.109 1 93.44 119 VAL B O 1
ATOM 2997 N N . THR B 1 120 ? -4.453 -4.832 -17.109 1 87.38 120 THR B N 1
ATOM 2998 C CA . THR B 1 120 ? -4.406 -3.928 -15.961 1 87.38 120 THR B CA 1
ATOM 2999 C C . THR B 1 120 ? -4.453 -4.711 -14.648 1 87.38 120 THR B C 1
ATOM 3001 O O . THR B 1 120 ? -4.934 -5.844 -14.617 1 87.38 120 THR B O 1
ATOM 3004 N N . VAL B 1 121 ? -3.975 -4.086 -13.648 1 86.44 121 VAL B N 1
ATOM 3005 C CA . VAL B 1 121 ? -4.012 -4.668 -12.312 1 86.44 121 VAL B CA 1
ATOM 3006 C C . VAL B 1 121 ? -5.461 -4.895 -11.883 1 86.44 121 VAL B C 1
ATOM 3008 O O . VAL B 1 121 ? -5.785 -5.918 -11.281 1 86.44 121 VAL B O 1
ATOM 3011 N N . ALA B 1 122 ? -6.297 -3.941 -12.234 1 84.12 122 ALA B N 1
ATOM 3012 C CA . ALA B 1 122 ? -7.715 -4.031 -11.898 1 84.12 122 ALA B CA 1
ATOM 3013 C C . ALA B 1 122 ? -8.352 -5.27 -12.531 1 84.12 122 ALA B C 1
ATOM 3015 O O . ALA B 1 122 ? -9.164 -5.949 -11.891 1 84.12 122 ALA B O 1
ATOM 3016 N N . GLU B 1 123 ? -8 -5.566 -13.75 1 88.75 123 GLU B N 1
ATOM 3017 C CA . GLU B 1 123 ? -8.523 -6.75 -14.422 1 88.75 123 GLU B CA 1
ATOM 3018 C C . GLU B 1 123 ? -8.109 -8.031 -13.703 1 88.75 123 GLU B C 1
ATOM 3020 O O . GLU B 1 123 ? -8.914 -8.945 -13.523 1 88.75 123 GLU B O 1
ATOM 3025 N N . LEU B 1 124 ? -6.895 -8.047 -13.328 1 92.5 124 LEU B N 1
ATOM 3026 C CA . LEU B 1 124 ? -6.379 -9.234 -12.641 1 92.5 124 LEU B CA 1
ATOM 3027 C C . LEU B 1 124 ? -7.062 -9.422 -11.289 1 92.5 124 LEU B C 1
ATOM 3029 O O . LEU B 1 124 ? -7.422 -10.547 -10.93 1 92.5 124 LEU B O 1
ATOM 3033 N N . ALA B 1 125 ? -7.234 -8.32 -10.586 1 89.25 125 ALA B N 1
ATOM 3034 C CA . ALA B 1 125 ? -7.938 -8.375 -9.305 1 89.25 125 ALA B CA 1
ATOM 3035 C C . ALA B 1 125 ? -9.367 -8.875 -9.492 1 89.25 125 ALA B C 1
ATOM 3037 O O . ALA B 1 125 ? -9.852 -9.703 -8.711 1 89.25 125 ALA B O 1
ATOM 3038 N N . ASP B 1 126 ? -9.992 -8.391 -10.523 1 88.25 126 ASP B N 1
ATOM 3039 C CA . ASP B 1 126 ? -11.367 -8.789 -10.805 1 88.25 126 ASP B CA 1
ATOM 3040 C C . ASP B 1 126 ? -11.453 -10.289 -11.094 1 88.25 126 ASP B C 1
ATOM 3042 O O . ASP B 1 126 ? -12.391 -10.953 -10.648 1 88.25 126 ASP B O 1
ATOM 3046 N N . ILE B 1 127 ? -10.547 -10.734 -11.781 1 93.75 127 ILE B N 1
ATOM 3047 C CA . ILE B 1 127 ? -10.531 -12.148 -12.148 1 93.75 127 ILE B CA 1
ATOM 3048 C C . ILE B 1 127 ? -10.461 -13.008 -10.891 1 93.75 127 ILE B C 1
ATOM 3050 O O . ILE B 1 127 ? -11.258 -13.93 -10.719 1 93.75 127 ILE B O 1
ATOM 3054 N N . VAL B 1 128 ? -9.594 -12.68 -9.969 1 94.81 128 VAL B N 1
ATOM 3055 C CA . VAL B 1 128 ? -9.336 -13.562 -8.836 1 94.81 128 VAL B CA 1
ATOM 3056 C C . VAL B 1 128 ? -10.383 -13.336 -7.754 1 94.81 128 VAL B C 1
ATOM 3058 O O . VAL B 1 128 ? -10.508 -14.133 -6.824 1 94.81 128 VAL B O 1
ATOM 3061 N N . ASN B 1 129 ? -11.094 -12.258 -7.91 1 88.5 129 ASN B N 1
ATOM 3062 C CA . ASN B 1 129 ? -12.156 -11.977 -6.953 1 88.5 129 ASN B CA 1
ATOM 3063 C C . ASN B 1 129 ? -13.508 -12.508 -7.441 1 88.5 129 ASN B C 1
ATOM 3065 O O . ASN B 1 129 ? -14.516 -12.375 -6.746 1 88.5 129 ASN B O 1
ATOM 3069 N N . SER B 1 130 ? -13.578 -13.07 -8.562 1 86.5 130 SER B N 1
ATOM 3070 C CA . SER B 1 130 ? -14.82 -13.555 -9.148 1 86.5 130 SER B CA 1
ATOM 3071 C C . SER B 1 130 ? -15.391 -14.727 -8.359 1 86.5 130 SER B C 1
ATOM 3073 O O . SER B 1 130 ? -14.703 -15.305 -7.512 1 86.5 130 SER B O 1
ATOM 3075 N N . LYS B 1 131 ? -16.594 -15 -8.672 1 88.19 131 LYS B N 1
ATOM 3076 C CA . LYS B 1 131 ? -17.297 -16.094 -8 1 88.19 131 LYS B CA 1
ATOM 3077 C C . LYS B 1 131 ? -16.625 -17.438 -8.289 1 88.19 131 LYS B C 1
ATOM 3079 O O . LYS B 1 131 ? -16.641 -18.344 -7.453 1 88.19 131 LYS B O 1
ATOM 3084 N N . GLU B 1 132 ? -16.047 -17.516 -9.422 1 91.75 132 GLU B N 1
ATOM 3085 C CA . GLU B 1 132 ? -15.375 -18.75 -9.82 1 91.75 132 GLU B CA 1
ATOM 3086 C C . GLU B 1 132 ? -14.148 -19.016 -8.953 1 91.75 132 GLU B C 1
ATOM 3088 O O . GLU B 1 132 ? -13.641 -20.141 -8.922 1 91.75 132 GLU B O 1
ATOM 3093 N N . CYS B 1 133 ? -13.68 -18 -8.219 1 94.19 133 CYS B N 1
ATOM 3094 C CA . CYS B 1 133 ? -12.5 -18.109 -7.371 1 94.19 133 CYS B CA 1
ATOM 3095 C C . CYS B 1 133 ? -12.875 -18.016 -5.898 1 94.19 133 CYS B C 1
ATOM 3097 O O . CYS B 1 133 ? -12.18 -17.359 -5.117 1 94.19 133 CYS B O 1
ATOM 3099 N N . SER B 1 134 ? -13.945 -18.578 -5.508 1 91.88 134 SER B N 1
ATOM 3100 C CA . SER B 1 134 ? -14.5 -18.469 -4.164 1 91.88 134 SER B CA 1
ATOM 3101 C C . SER B 1 134 ? -13.539 -19.031 -3.121 1 91.88 134 SER B C 1
ATOM 3103 O O . SER B 1 134 ? -13.578 -18.625 -1.957 1 91.88 134 SER B O 1
ATOM 3105 N N . ALA B 1 135 ? -12.68 -19.984 -3.547 1 93.69 135 ALA B N 1
ATOM 3106 C CA . ALA B 1 135 ? -11.703 -20.547 -2.629 1 93.69 135 ALA B CA 1
ATOM 3107 C C . ALA B 1 135 ? -10.75 -19.484 -2.104 1 93.69 135 ALA B C 1
ATOM 3109 O O . ALA B 1 135 ? -10.078 -19.688 -1.087 1 93.69 135 ALA B O 1
ATOM 3110 N N . LEU B 1 136 ? -10.719 -18.344 -2.781 1 93.56 136 LEU B N 1
ATOM 3111 C CA . LEU B 1 136 ? -9.781 -17.281 -2.432 1 93.56 136 LEU B CA 1
ATOM 3112 C C . LEU B 1 136 ? -10.453 -16.203 -1.59 1 93.56 136 LEU B C 1
ATOM 3114 O O . LEU B 1 136 ? -9.797 -15.281 -1.108 1 93.56 136 LEU B O 1
ATOM 3118 N N . HIS B 1 137 ? -11.734 -16.312 -1.413 1 88.31 137 HIS B N 1
ATOM 3119 C CA . HIS B 1 137 ? -12.43 -15.312 -0.619 1 88.31 137 HIS B CA 1
ATOM 3120 C C . HIS B 1 137 ? -11.938 -15.312 0.825 1 88.31 137 HIS B C 1
ATOM 3122 O O . HIS B 1 137 ? -11.883 -16.359 1.467 1 88.31 137 HIS B O 1
ATOM 3128 N N . GLY B 1 138 ? -11.562 -14.125 1.291 1 88.44 138 GLY B N 1
ATOM 3129 C CA . GLY B 1 138 ? -11.086 -13.984 2.658 1 88.44 138 GLY B CA 1
ATOM 3130 C C . GLY B 1 138 ? -9.633 -14.391 2.824 1 88.44 138 GLY B C 1
ATOM 3131 O O . GLY B 1 138 ? -9.125 -14.453 3.947 1 88.44 138 GLY B O 1
ATOM 3132 N N . LYS B 1 139 ? -9.031 -14.688 1.681 1 93.5 139 LYS B N 1
ATOM 3133 C CA . LYS B 1 139 ? -7.637 -15.102 1.715 1 93.5 139 LYS B CA 1
ATOM 3134 C C . LYS B 1 139 ? -6.75 -14.109 0.969 1 93.5 139 LYS B C 1
ATOM 3136 O O . LYS B 1 139 ? -7.199 -13.445 0.034 1 93.5 139 LYS B O 1
ATOM 3141 N N . PRO B 1 140 ? -5.445 -14.078 1.375 1 96.12 140 PRO B N 1
ATOM 3142 C CA . PRO B 1 140 ? -4.539 -13.148 0.707 1 96.12 140 PRO B CA 1
ATOM 3143 C C . PRO B 1 140 ? -4.305 -13.5 -0.761 1 96.12 140 PRO B C 1
ATOM 3145 O O . PRO B 1 140 ? -4.004 -14.648 -1.083 1 96.12 140 PRO B O 1
ATOM 3148 N N . LYS B 1 141 ? -4.539 -12.57 -1.572 1 96.81 141 LYS B N 1
ATOM 3149 C CA . LYS B 1 141 ? -4.164 -12.602 -2.982 1 96.81 141 LYS B CA 1
ATOM 3150 C C . LYS B 1 141 ? -3.027 -11.625 -3.268 1 96.81 141 LYS B C 1
ATOM 3152 O O . LYS B 1 141 ? -3.217 -10.406 -3.205 1 96.81 141 LYS B O 1
ATOM 3157 N N . ILE B 1 142 ? -1.852 -12.133 -3.631 1 97.38 142 ILE B N 1
ATOM 3158 C CA . ILE B 1 142 ? -0.635 -11.336 -3.732 1 97.38 142 ILE B CA 1
ATOM 3159 C C . ILE B 1 142 ? -0.165 -11.289 -5.184 1 97.38 142 ILE B C 1
ATOM 3161 O O . ILE B 1 142 ? 0.022 -12.336 -5.812 1 97.38 142 ILE B O 1
ATOM 3165 N N . PHE B 1 143 ? -0.049 -10.078 -5.691 1 95.62 143 PHE B N 1
ATOM 3166 C CA . PHE B 1 143 ? 0.506 -9.867 -7.02 1 95.62 143 PHE B CA 1
ATOM 3167 C C . PHE B 1 143 ? 1.828 -9.117 -6.945 1 95.62 143 PHE B C 1
ATOM 3169 O O . PHE B 1 143 ? 1.909 -8.055 -6.316 1 95.62 143 PHE B O 1
ATOM 3176 N N . LEU B 1 144 ? 2.875 -9.656 -7.531 1 95.69 144 LEU B N 1
ATOM 3177 C CA . LEU B 1 144 ? 4.195 -9.039 -7.59 1 95.69 144 LEU B CA 1
ATOM 3178 C C . LEU B 1 144 ? 4.602 -8.758 -9.031 1 95.69 144 LEU B C 1
ATOM 3180 O O . LEU B 1 144 ? 4.668 -9.68 -9.852 1 95.69 144 LEU B O 1
ATOM 3184 N N . PHE B 1 145 ? 4.84 -7.512 -9.297 1 92.06 145 PHE B N 1
ATOM 3185 C CA . PHE B 1 145 ? 5.113 -7.117 -10.672 1 92.06 145 PHE B CA 1
ATOM 3186 C C . PHE B 1 145 ? 6.555 -6.645 -10.828 1 92.06 145 PHE B C 1
ATOM 3188 O O . PHE B 1 145 ? 6.996 -5.75 -10.102 1 92.06 145 PHE B O 1
ATOM 3195 N N . GLN B 1 146 ? 7.273 -7.242 -11.672 1 88.56 146 GLN B N 1
ATOM 3196 C CA . GLN B 1 146 ? 8.531 -6.727 -12.203 1 88.56 146 GLN B CA 1
ATOM 3197 C C . GLN B 1 146 ? 8.375 -6.297 -13.656 1 88.56 146 GLN B C 1
ATOM 3199 O O . GLN B 1 146 ? 8.508 -7.117 -14.57 1 88.56 146 GLN B O 1
ATOM 3204 N N . ALA B 1 147 ? 7.961 -5.078 -13.812 1 81.69 147 ALA B N 1
ATOM 3205 C CA . ALA B 1 147 ? 7.695 -4.57 -15.156 1 81.69 147 ALA B CA 1
ATOM 3206 C C . ALA B 1 147 ? 8.664 -3.453 -15.523 1 81.69 147 ALA B C 1
ATOM 3208 O O . ALA B 1 147 ? 8.844 -2.5 -14.758 1 81.69 147 ALA B O 1
ATOM 3209 N N . THR B 1 148 ? 9.398 -3.619 -16.547 1 67.25 148 THR B N 1
ATOM 3210 C CA . THR B 1 148 ? 10.32 -2.598 -17.031 1 67.25 148 THR B CA 1
ATOM 3211 C C . THR B 1 148 ? 9.664 -1.757 -18.125 1 67.25 148 THR B C 1
ATOM 3213 O O . THR B 1 148 ? 8.875 -2.268 -18.922 1 67.25 148 THR B O 1
ATOM 3216 N N . ARG B 1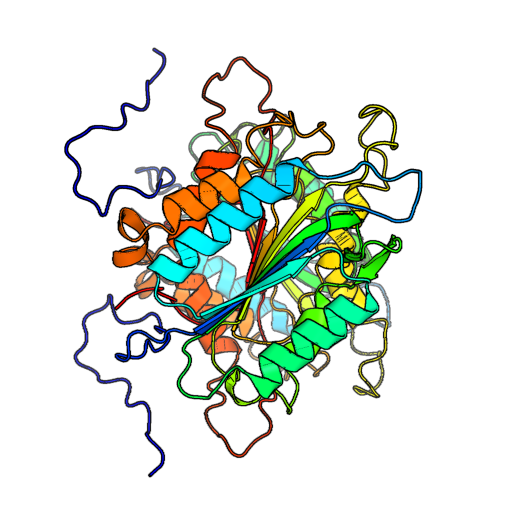 149 ? 9.867 -0.391 -18.031 1 58.06 149 ARG B N 1
ATOM 3217 C CA . ARG B 1 149 ? 9.344 0.462 -19.094 1 58.06 149 ARG B CA 1
ATOM 3218 C C . ARG B 1 149 ? 10.188 0.324 -20.359 1 58.06 149 ARG B C 1
ATOM 3220 O O . ARG B 1 149 ? 11.391 0.085 -20.297 1 58.06 149 ARG B O 1
ATOM 3227 N N . GLY B 1 150 ? 9.789 -0.256 -21.344 1 46.53 150 GLY B N 1
ATOM 3228 C CA . GLY B 1 150 ? 10.516 -0.432 -22.594 1 46.53 150 GLY B CA 1
ATOM 3229 C C . GLY B 1 150 ? 11.492 0.698 -22.875 1 46.53 150 GLY B C 1
ATOM 3230 O O . GLY B 1 150 ? 11.344 1.801 -22.344 1 46.53 150 GLY B O 1
ATOM 3231 N N . SER B 1 151 ? 12.695 0.368 -23.328 1 40.41 151 SER B N 1
ATOM 3232 C CA . SER B 1 151 ? 13.898 1.133 -23.625 1 40.41 151 SER B CA 1
ATOM 3233 C C . SER B 1 151 ? 13.57 2.391 -24.422 1 40.41 151 SER B C 1
ATOM 3235 O O . SER B 1 151 ? 14.352 3.348 -24.422 1 40.41 151 SER B O 1
ATOM 3237 N N . ASN B 1 152 ? 12.789 2.346 -25.578 1 37.75 152 ASN B N 1
ATOM 3238 C CA . ASN B 1 152 ? 12.977 3.414 -26.562 1 37.75 152 ASN B CA 1
ATOM 3239 C C . ASN B 1 152 ? 12.555 4.77 -26 1 37.75 152 ASN B C 1
ATOM 3241 O O . ASN B 1 152 ? 12.242 5.688 -26.75 1 37.75 152 ASN B O 1
ATOM 3245 N N . ILE B 1 153 ? 12.172 4.863 -24.922 1 34.81 153 ILE B N 1
ATOM 3246 C CA . ILE B 1 153 ? 11.938 6.254 -24.547 1 34.81 153 ILE B CA 1
ATOM 3247 C C . ILE B 1 153 ? 13.266 6.93 -24.219 1 34.81 153 ILE B C 1
ATOM 3249 O O . ILE B 1 153 ? 14.023 6.441 -23.375 1 34.81 153 ILE B O 1
ATOM 3253 N N . PRO B 1 154 ? 13.773 7.852 -25.109 1 34.81 154 PRO B N 1
ATOM 3254 C CA . PRO B 1 154 ? 15.016 8.602 -24.891 1 34.81 154 PRO B CA 1
ATOM 3255 C C . PRO B 1 154 ? 15.305 8.836 -23.422 1 34.81 154 PRO B C 1
ATOM 3257 O O . PRO B 1 154 ? 14.398 8.797 -22.594 1 34.81 154 PRO B O 1
ATOM 3260 N N . GLU B 1 155 ? 16.625 9.141 -23.156 1 32.31 155 GLU B N 1
ATOM 3261 C CA . GLU B 1 155 ? 17.234 9.508 -21.875 1 32.31 155 GLU B CA 1
ATOM 3262 C C . GLU B 1 155 ? 16.266 10.289 -21 1 32.31 155 GLU B C 1
ATOM 3264 O O . GLU B 1 155 ? 15.383 10.977 -21.5 1 32.31 155 GLU B O 1
ATOM 3269 N N . PRO B 1 156 ? 16.344 10.078 -19.734 1 32.59 156 PRO B N 1
ATOM 3270 C CA . PRO B 1 156 ? 15.523 10.922 -18.859 1 32.59 156 PRO B CA 1
ATOM 3271 C C . PRO B 1 156 ? 15.539 12.391 -19.266 1 32.59 156 PRO B C 1
ATOM 3273 O O . PRO B 1 156 ? 16.562 13.07 -19.125 1 32.59 156 PRO B O 1
ATOM 3276 N N . ALA B 1 157 ? 15.398 12.859 -20.625 1 29.03 157 ALA B N 1
ATOM 3277 C CA . ALA B 1 157 ? 15.062 14.281 -20.547 1 29.03 157 ALA B CA 1
ATOM 3278 C C . ALA B 1 157 ? 14.227 14.578 -19.297 1 29.03 157 ALA B C 1
ATOM 3280 O O . ALA B 1 157 ? 13.602 13.672 -18.734 1 29.03 157 ALA B O 1
ATOM 3281 N N . VAL B 1 158 ? 13.93 15.828 -18.938 1 30.89 158 VAL B N 1
ATOM 3282 C CA . VAL B 1 158 ? 13.062 16.297 -17.875 1 30.89 158 VAL B CA 1
ATOM 3283 C C . VAL B 1 158 ? 11.898 15.32 -17.688 1 30.89 158 VAL B C 1
ATOM 3285 O O . VAL B 1 158 ? 11.305 14.867 -18.672 1 30.89 158 VAL B O 1
ATOM 3288 N N . ALA B 1 159 ? 11.875 14.547 -16.625 1 34.69 159 ALA B N 1
ATOM 3289 C CA . ALA B 1 159 ? 10.789 13.656 -16.219 1 34.69 159 ALA B CA 1
ATOM 3290 C C . ALA B 1 159 ? 9.523 13.93 -17.016 1 34.69 159 ALA B C 1
ATOM 3292 O O . ALA B 1 159 ? 8.859 14.953 -16.828 1 34.69 159 ALA B O 1
ATOM 3293 N N . ASP B 1 160 ? 9.492 13.68 -18.312 1 31.36 160 ASP B N 1
ATOM 3294 C CA . ASP B 1 160 ? 8.289 13.969 -19.094 1 31.36 160 ASP B CA 1
ATOM 3295 C C . ASP B 1 160 ? 7.047 13.375 -18.438 1 31.36 160 ASP B C 1
ATOM 3297 O O . ASP B 1 160 ? 7.129 12.367 -17.75 1 31.36 160 ASP B O 1
ATOM 3301 N N . GLU B 1 161 ? 5.863 14.039 -18.562 1 33.59 161 GLU B N 1
ATOM 3302 C CA . GLU B 1 161 ? 4.48 13.938 -18.109 1 33.59 161 GLU B CA 1
ATOM 3303 C C . GLU B 1 161 ? 3.975 12.5 -18.203 1 33.59 161 GLU B C 1
ATOM 3305 O O . GLU B 1 161 ? 3.105 12.086 -17.438 1 33.59 161 GLU B O 1
ATOM 3310 N N . GLU B 1 162 ? 4.52 11.789 -19.188 1 33.31 162 GLU B N 1
ATOM 3311 C CA . GLU B 1 162 ? 3.852 10.539 -19.547 1 33.31 162 GLU B CA 1
ATOM 3312 C C . GLU B 1 162 ? 4.262 9.406 -18.609 1 33.31 162 GLU B C 1
ATOM 3314 O O . GLU B 1 162 ? 3.445 8.547 -18.281 1 33.31 162 GLU B O 1
ATOM 3319 N N . GLU B 1 163 ? 5.496 9.227 -18.344 1 36.38 163 GLU B N 1
ATOM 3320 C CA . GLU B 1 163 ? 5.957 8.102 -17.547 1 36.38 163 GLU B CA 1
ATOM 3321 C C . GLU B 1 163 ? 5.387 8.172 -16.125 1 36.38 163 GLU B C 1
ATOM 3323 O O . GLU B 1 163 ? 5.047 7.141 -15.539 1 36.38 163 GLU B O 1
ATOM 3328 N N . GLN B 1 164 ? 5.406 9.32 -15.562 1 38.09 164 GLN B N 1
ATOM 3329 C CA . GLN B 1 164 ? 4.754 9.57 -14.281 1 38.09 164 GLN B CA 1
ATOM 3330 C C . GLN B 1 164 ? 3.289 9.148 -14.312 1 38.09 164 GLN B C 1
ATOM 3332 O O . GLN B 1 164 ? 2.701 8.836 -13.273 1 38.09 164 GLN B O 1
ATOM 3337 N N . ARG B 1 165 ? 2.842 8.969 -15.562 1 36.22 165 ARG B N 1
ATOM 3338 C CA . ARG B 1 165 ? 1.447 8.617 -15.812 1 36.22 165 ARG B CA 1
ATOM 3339 C C . ARG B 1 165 ? 1.22 7.121 -15.641 1 36.22 165 ARG B C 1
ATOM 3341 O O . ARG B 1 165 ? 0.093 6.684 -15.398 1 36.22 165 ARG B O 1
ATOM 3348 N N . VAL B 1 166 ? 2.23 6.363 -16.188 1 36.16 166 VAL B N 1
ATOM 3349 C CA . VAL B 1 166 ? 1.968 4.926 -16.172 1 36.16 166 VAL B CA 1
ATOM 3350 C C . VAL B 1 166 ? 1.701 4.461 -14.742 1 36.16 166 VAL B C 1
ATOM 3352 O O . VAL B 1 166 ? 0.828 3.623 -14.508 1 36.16 166 VAL B O 1
ATOM 3355 N N . SER B 1 167 ? 2.523 4.906 -13.781 1 39.47 167 SER B N 1
ATOM 3356 C CA . SER B 1 167 ? 2.291 4.473 -12.406 1 39.47 167 SER B CA 1
ATOM 3357 C C . SER B 1 167 ? 0.889 4.848 -11.938 1 39.47 167 SER B C 1
ATOM 3359 O O . SER B 1 167 ? 0.33 4.195 -11.055 1 39.47 167 SER B O 1
ATOM 3361 N N . ALA B 1 168 ? 0.375 5.797 -12.664 1 37.12 168 ALA B N 1
ATOM 3362 C CA . ALA B 1 168 ? -0.879 6.406 -12.234 1 37.12 168 ALA B CA 1
ATOM 3363 C C . ALA B 1 168 ? -2.057 5.469 -12.469 1 37.12 168 ALA B C 1
ATOM 3365 O O . ALA B 1 168 ? -2.975 5.395 -11.648 1 37.12 168 ALA B O 1
ATOM 3366 N N . SER B 1 169 ? -2.057 4.875 -13.625 1 36.31 169 SER B N 1
ATOM 3367 C CA . SER B 1 169 ? -3.285 4.184 -14 1 36.31 169 SER B CA 1
ATOM 3368 C C . SER B 1 169 ? -3.377 2.814 -13.336 1 36.31 169 SER B C 1
ATOM 3370 O O . SER B 1 169 ? -4.426 2.168 -13.375 1 36.31 169 SER B O 1
ATOM 3372 N N . LEU B 1 170 ? -2.199 2.131 -13.195 1 38.72 170 LEU B N 1
ATOM 3373 C CA . LEU B 1 170 ? -2.328 0.778 -12.664 1 38.72 170 LEU B CA 1
ATOM 3374 C C . LEU B 1 170 ? -3.168 0.77 -11.391 1 38.72 170 LEU B C 1
ATOM 3376 O O . LEU B 1 170 ? -3.496 -0.296 -10.867 1 38.72 170 LEU B O 1
ATOM 3380 N N . ARG B 1 171 ? -3.318 1.908 -10.742 1 42.69 171 ARG B N 1
ATOM 3381 C CA . ARG B 1 171 ? -3.381 1.978 -9.281 1 42.69 171 ARG B CA 1
ATOM 3382 C C . ARG B 1 171 ? -4.82 1.898 -8.789 1 42.69 171 ARG B C 1
ATOM 3384 O O . ARG B 1 171 ? -5.098 2.146 -7.617 1 42.69 171 ARG B O 1
ATOM 3391 N N . ALA B 1 172 ? -5.898 1.923 -9.688 1 42.75 172 ALA B N 1
ATOM 3392 C CA . ALA B 1 172 ? -7.133 1.858 -8.906 1 42.75 172 ALA B CA 1
ATOM 3393 C C . ALA B 1 172 ? -7.336 0.466 -8.32 1 42.75 172 ALA B C 1
ATOM 3395 O O . ALA B 1 172 ? -7.391 -0.524 -9.055 1 42.75 172 ALA B O 1
ATOM 3396 N N . LEU B 1 173 ? -6.797 0.158 -7.16 1 49.69 173 LEU B N 1
ATOM 3397 C CA . LEU B 1 173 ? -7.105 -1.17 -6.641 1 49.69 173 LEU B CA 1
ATOM 3398 C C . LEU B 1 173 ? -8.617 -1.373 -6.535 1 49.69 173 LEU B C 1
ATOM 3400 O O . LEU B 1 173 ? -9.359 -0.42 -6.293 1 49.69 173 LEU B O 1
ATOM 3404 N N . PRO B 1 174 ? -9.078 -2.465 -7.121 1 51.94 174 PRO B N 1
ATOM 3405 C CA . PRO B 1 174 ? -10.461 -2.869 -6.855 1 51.94 174 PRO B CA 1
ATOM 3406 C C . PRO B 1 174 ? -10.82 -2.811 -5.371 1 51.94 174 PRO B C 1
ATOM 3408 O O . PRO B 1 174 ? -9.945 -2.967 -4.516 1 51.94 174 PRO B O 1
ATOM 3411 N N . PRO B 1 175 ? -12.031 -2.354 -5.105 1 60.25 175 PRO B N 1
ATOM 3412 C CA . PRO B 1 175 ? -12.586 -2.264 -3.752 1 60.25 175 PRO B CA 1
ATOM 3413 C C . PRO B 1 175 ? -12.617 -3.613 -3.037 1 60.25 175 PRO B C 1
ATOM 3415 O O . PRO B 1 175 ? -13.352 -3.783 -2.064 1 60.25 175 PRO B O 1
ATOM 3418 N N . GLU B 1 176 ? -11.641 -4.469 -3.441 1 74.62 176 GLU B N 1
ATOM 3419 C CA . GLU B 1 176 ? -11.719 -5.801 -2.85 1 74.62 176 GLU B CA 1
ATOM 3420 C C . GLU B 1 176 ? -10.703 -5.965 -1.725 1 74.62 176 GLU B C 1
ATOM 3422 O O . GLU B 1 176 ? -9.633 -5.348 -1.75 1 74.62 176 GLU B O 1
ATOM 3427 N N . ALA B 1 177 ? -11.141 -6.727 -0.844 1 87.69 177 ALA B N 1
ATOM 3428 C CA . ALA B 1 177 ? -10.336 -6.953 0.35 1 87.69 177 ALA B CA 1
ATOM 3429 C C . ALA B 1 177 ? -9.281 -8.031 0.101 1 87.69 177 ALA B C 1
ATOM 3431 O O . ALA B 1 177 ? -9.398 -8.82 -0.837 1 87.69 177 ALA B O 1
ATOM 3432 N N . ASP B 1 178 ? -8.203 -8.078 0.87 1 93.38 178 ASP B N 1
ATOM 3433 C CA . ASP B 1 178 ? -7.227 -9.156 1.017 1 93.38 178 ASP B CA 1
ATOM 3434 C C . ASP B 1 178 ? -6.309 -9.234 -0.201 1 93.38 178 ASP B C 1
ATOM 3436 O O . ASP B 1 178 ? -5.941 -10.328 -0.638 1 93.38 178 ASP B O 1
ATOM 3440 N N . PHE B 1 179 ? -6.047 -8.062 -0.752 1 93.75 179 PHE B N 1
ATOM 3441 C CA . PHE B 1 179 ? -5.105 -7.98 -1.862 1 93.75 179 PHE B CA 1
ATOM 3442 C C . PHE B 1 179 ? -3.828 -7.266 -1.438 1 93.75 179 PHE B C 1
ATOM 3444 O O . PHE B 1 179 ? -3.873 -6.324 -0.641 1 93.75 179 PHE B O 1
ATOM 3451 N N . LEU B 1 180 ? -2.711 -7.73 -1.958 1 95.44 180 LEU B N 1
ATOM 3452 C CA . LEU B 1 180 ? -1.45 -7 -1.916 1 95.44 180 LEU B CA 1
ATOM 3453 C C . LEU B 1 180 ? -0.786 -6.98 -3.289 1 95.44 180 LEU B C 1
ATOM 3455 O O . LEU B 1 180 ? -0.589 -8.031 -3.9 1 95.44 180 LEU B O 1
ATOM 3459 N N . PHE B 1 181 ? -0.515 -5.789 -3.738 1 92.56 181 PHE B N 1
ATOM 3460 C CA . PHE B 1 181 ? 0.204 -5.59 -4.992 1 92.56 181 PHE B CA 1
ATOM 3461 C C . PHE B 1 181 ? 1.581 -4.992 -4.734 1 92.56 181 PHE B C 1
ATOM 3463 O O . PHE B 1 181 ? 1.698 -3.945 -4.094 1 92.56 181 PHE B O 1
ATOM 3470 N N . GLY B 1 182 ? 2.594 -5.676 -5.137 1 92.25 182 GLY B N 1
ATOM 3471 C CA . GLY B 1 182 ? 3.955 -5.164 -5.086 1 92.25 182 GLY B CA 1
ATOM 3472 C C . GLY B 1 182 ? 4.504 -4.793 -6.449 1 92.25 182 GLY B C 1
ATOM 3473 O O . GLY B 1 182 ? 4.406 -5.578 -7.398 1 92.25 182 GLY B O 1
ATOM 3474 N N . PHE B 1 183 ? 5.102 -3.605 -6.492 1 88.12 183 PHE B N 1
ATOM 3475 C CA . PHE B 1 183 ? 5.641 -3.096 -7.746 1 88.12 183 PHE B CA 1
ATOM 3476 C C . PHE B 1 183 ? 7.129 -2.797 -7.613 1 88.12 183 PHE B C 1
ATOM 3478 O O . PHE B 1 183 ? 7.559 -2.16 -6.648 1 88.12 183 PHE B O 1
ATOM 3485 N N . SER B 1 184 ? 7.957 -3.219 -8.516 1 81.94 184 SER B N 1
ATOM 3486 C CA . SER B 1 184 ? 9.391 -2.939 -8.523 1 81.94 184 SER B CA 1
ATOM 3487 C C . SER B 1 184 ? 9.664 -1.473 -8.844 1 81.94 184 SER B C 1
ATOM 3489 O O . SER B 1 184 ? 10.688 -0.923 -8.422 1 81.94 184 SER B O 1
ATOM 3491 N N . THR B 1 185 ? 8.695 -0.581 -9.141 1 63.31 185 THR B N 1
ATOM 3492 C CA . THR B 1 185 ? 8.703 0.777 -9.672 1 63.31 185 THR B CA 1
ATOM 3493 C C . THR B 1 185 ? 10.117 1.191 -10.078 1 63.31 185 THR B C 1
ATOM 3495 O O . THR B 1 185 ? 11.07 0.97 -9.328 1 63.31 185 THR B O 1
ATOM 3498 N N . SER B 1 186 ? 10.75 0.754 -11.234 1 47.84 186 SER B N 1
ATOM 3499 C CA . SER B 1 186 ? 12.031 1.219 -11.758 1 47.84 186 SER B CA 1
ATOM 3500 C C . SER B 1 186 ? 11.969 2.689 -12.156 1 47.84 186 SER B C 1
ATOM 3502 O O . SER B 1 186 ? 10.938 3.16 -12.648 1 47.84 186 SER B O 1
ATOM 3504 N N . ASP B 1 187 ? 12.547 3.586 -11.281 1 42.28 187 ASP B N 1
ATOM 3505 C CA . ASP B 1 187 ? 12.797 4.887 -11.891 1 42.28 187 ASP B CA 1
ATOM 3506 C C . ASP B 1 187 ? 13.172 4.742 -13.359 1 42.28 187 ASP B C 1
ATOM 3508 O O . ASP B 1 187 ? 13.625 3.676 -13.789 1 42.28 187 ASP B O 1
ATOM 3512 N N . GLY B 1 188 ? 12.57 5.621 -14.227 1 36.88 188 GLY B N 1
ATOM 3513 C CA . GLY B 1 188 ? 13.164 5.941 -15.516 1 36.88 188 GLY B CA 1
ATOM 3514 C C . GLY B 1 188 ? 14.641 5.594 -15.586 1 36.88 188 GLY B C 1
ATOM 3515 O O . GLY B 1 188 ? 15.297 5.887 -16.594 1 36.88 188 GLY B O 1
ATOM 3516 N N . ASN B 1 189 ? 15.172 5.652 -14.5 1 35 189 ASN B N 1
ATOM 3517 C CA . ASN B 1 189 ? 16.594 5.434 -14.703 1 35 189 ASN B CA 1
ATOM 3518 C C . ASN B 1 189 ? 16.891 4.004 -15.164 1 35 189 ASN B C 1
ATOM 3520 O O . ASN B 1 189 ? 16.219 3.064 -14.734 1 35 189 ASN B O 1
ATOM 3524 N N . VAL B 1 190 ? 17.234 3.93 -16.344 1 32.78 190 VAL B N 1
ATOM 3525 C CA . VAL B 1 190 ? 17.688 2.676 -16.938 1 32.78 190 VAL B CA 1
ATOM 3526 C C . VAL B 1 190 ? 18.156 1.732 -15.828 1 32.78 190 VAL B C 1
ATOM 3528 O O . VAL B 1 190 ? 19 2.096 -15 1 32.78 190 VAL B O 1
ATOM 3531 N N . ALA B 1 191 ? 17.203 1.003 -15.352 1 35.19 191 ALA B N 1
ATOM 3532 C CA . ALA B 1 191 ? 17.625 -0.131 -14.539 1 35.19 191 ALA B CA 1
ATOM 3533 C C . ALA B 1 191 ? 19.094 -0.451 -14.758 1 35.19 191 ALA B C 1
ATOM 3535 O O . ALA B 1 191 ? 19.531 -0.633 -15.898 1 35.19 191 ALA B O 1
ATOM 3536 N N . ALA B 1 192 ? 19.984 0.156 -14.047 1 34.81 192 ALA B N 1
ATOM 3537 C CA . ALA B 1 192 ? 21.312 -0.425 -14.203 1 34.81 192 ALA B CA 1
ATOM 3538 C C . ALA B 1 192 ? 21.234 -1.942 -14.352 1 34.81 192 ALA B C 1
ATOM 3540 O O . ALA B 1 192 ? 21.047 -2.658 -13.367 1 34.81 192 ALA B O 1
ATOM 3541 N N . ARG B 1 193 ? 20.422 -2.383 -15.242 1 35.28 193 ARG B N 1
ATOM 3542 C CA . ARG B 1 193 ? 20.344 -3.807 -15.547 1 35.28 193 ARG B CA 1
ATOM 3543 C C . ARG B 1 193 ? 21.734 -4.426 -15.641 1 35.28 193 ARG B C 1
ATOM 3545 O O . ARG B 1 193 ? 22.578 -3.965 -16.406 1 35.28 193 ARG B O 1
ATOM 3552 N N . ASP B 1 194 ? 22.203 -4.762 -14.586 1 38.41 194 ASP B N 1
ATOM 3553 C CA . ASP B 1 194 ? 23.203 -5.781 -14.906 1 38.41 194 ASP B CA 1
ATOM 3554 C C . ASP B 1 194 ? 22.578 -6.945 -15.664 1 38.41 194 ASP B C 1
ATOM 3556 O O . ASP B 1 194 ? 21.734 -7.668 -15.117 1 38.41 194 ASP B O 1
ATOM 3560 N N . VAL B 1 195 ? 22.406 -6.926 -16.953 1 43.03 195 VAL B N 1
ATOM 3561 C CA . VAL B 1 195 ? 21.828 -7.816 -17.953 1 43.03 195 VAL B CA 1
ATOM 3562 C C . VAL B 1 195 ? 21.969 -9.266 -17.5 1 43.03 195 VAL B C 1
ATOM 3564 O O . VAL B 1 195 ? 21.219 -10.141 -17.938 1 43.03 195 VAL B O 1
ATOM 3567 N N . TYR B 1 196 ? 22.969 -9.562 -16.578 1 46.03 196 TYR B N 1
ATOM 3568 C CA . TYR B 1 196 ? 23.266 -10.977 -16.359 1 46.03 196 TYR B CA 1
ATOM 3569 C C . TYR B 1 196 ? 22.719 -11.453 -15.016 1 46.03 196 TYR B C 1
ATOM 3571 O O . TYR B 1 196 ? 22.531 -12.648 -14.805 1 46.03 196 TYR B O 1
ATOM 3579 N N . THR B 1 197 ? 22.281 -10.516 -14.109 1 57.88 197 THR B N 1
ATOM 3580 C CA . THR B 1 197 ? 22.109 -11.109 -12.789 1 57.88 197 THR B CA 1
ATOM 3581 C C . THR B 1 197 ? 20.688 -10.93 -12.289 1 57.88 197 THR B C 1
ATOM 3583 O O . THR B 1 197 ? 20.344 -11.383 -11.195 1 57.88 197 THR B O 1
ATOM 3586 N N . GLY B 1 198 ? 19.766 -10.539 -13.18 1 65.25 198 GLY B N 1
ATOM 3587 C CA . GLY B 1 198 ? 18.406 -10.391 -12.711 1 65.25 198 GLY B CA 1
ATOM 3588 C C . GLY B 1 198 ? 18.125 -9.055 -12.055 1 65.25 198 GLY B C 1
ATOM 3589 O O . GLY B 1 198 ? 19.031 -8.211 -11.961 1 65.25 198 GLY B O 1
ATOM 3590 N N . SER B 1 199 ? 16.891 -8.812 -11.719 1 83.31 199 SER B N 1
ATOM 3591 C CA . SER B 1 199 ? 16.453 -7.531 -11.164 1 83.31 199 SER B CA 1
ATOM 3592 C C . SER B 1 199 ? 16.719 -7.461 -9.664 1 83.31 199 SER B C 1
ATOM 3594 O O . SER B 1 199 ? 16.609 -8.469 -8.969 1 83.31 199 SER B O 1
ATOM 3596 N N . GLN B 1 200 ? 17.094 -6.316 -9.195 1 84.75 200 GLN B N 1
ATOM 3597 C CA . GLN B 1 200 ? 17.359 -6.094 -7.777 1 84.75 200 GLN B CA 1
ATOM 3598 C C . GLN B 1 200 ? 16.094 -6.352 -6.945 1 84.75 200 GLN B C 1
ATOM 3600 O O . GLN B 1 200 ? 16.188 -6.863 -5.824 1 84.75 200 GLN B O 1
ATOM 3605 N N . TYR B 1 201 ? 15.016 -6.043 -7.477 1 89.88 201 TYR B N 1
ATOM 3606 C CA . TYR B 1 201 ? 13.75 -6.223 -6.77 1 89.88 201 TYR B CA 1
ATOM 3607 C C . TYR B 1 201 ? 13.477 -7.699 -6.508 1 89.88 201 TYR B C 1
ATOM 3609 O O . TYR B 1 201 ? 13.211 -8.102 -5.375 1 89.88 201 TYR B O 1
ATOM 3617 N N . ILE B 1 202 ? 13.578 -8.539 -7.531 1 93.31 202 ILE B N 1
ATOM 3618 C CA . ILE B 1 202 ? 13.305 -9.961 -7.398 1 93.31 202 ILE B CA 1
ATOM 3619 C C . ILE B 1 202 ? 14.359 -10.617 -6.516 1 93.31 202 ILE B C 1
ATOM 3621 O O . ILE B 1 202 ? 14.047 -11.492 -5.699 1 93.31 202 ILE B O 1
ATOM 3625 N N . LYS B 1 203 ? 15.617 -10.18 -6.676 1 92.12 203 LYS B N 1
ATOM 3626 C CA . LYS B 1 203 ? 16.672 -10.711 -5.809 1 92.12 203 LYS B CA 1
ATOM 3627 C C . LYS B 1 203 ? 16.359 -10.422 -4.34 1 92.12 203 LYS B C 1
ATOM 3629 O O . LYS B 1 203 ? 16.5 -11.297 -3.488 1 92.12 203 LYS B O 1
ATOM 3634 N N . ALA B 1 204 ? 15.938 -9.234 -4.074 1 92.88 204 ALA B N 1
ATOM 3635 C CA . ALA B 1 204 ? 15.609 -8.844 -2.703 1 92.88 204 ALA B CA 1
ATOM 3636 C C . ALA B 1 204 ? 14.406 -9.633 -2.186 1 92.88 204 ALA B C 1
ATOM 3638 O O . ALA B 1 204 ? 14.422 -10.125 -1.055 1 92.88 204 ALA B O 1
ATOM 3639 N N . LEU B 1 205 ? 13.375 -9.75 -3 1 96.38 205 LEU B N 1
ATOM 3640 C CA . LEU B 1 205 ? 12.203 -10.539 -2.619 1 96.38 205 LEU B CA 1
ATOM 3641 C C . LEU B 1 205 ? 12.609 -11.953 -2.225 1 96.38 205 LEU B C 1
ATOM 3643 O O . LEU B 1 205 ? 12.227 -12.438 -1.154 1 96.38 205 LEU B O 1
ATOM 3647 N N . CYS B 1 206 ? 13.367 -12.578 -3.084 1 96.94 206 CYS B N 1
ATOM 3648 C CA . CYS B 1 206 ? 13.719 -13.977 -2.869 1 96.94 206 CYS B CA 1
ATOM 3649 C C . CYS B 1 206 ? 14.625 -14.125 -1.651 1 96.94 206 CYS B C 1
ATOM 3651 O O . CYS B 1 206 ? 14.531 -15.117 -0.923 1 96.94 206 CYS B O 1
ATOM 3653 N N . GLU B 1 207 ? 15.484 -13.141 -1.464 1 95.38 207 GLU B N 1
ATOM 3654 C CA . GLU B 1 207 ? 16.328 -13.156 -0.276 1 95.38 207 GLU B CA 1
ATOM 3655 C C . GLU B 1 207 ? 15.492 -13.141 1 1 95.38 207 GLU B C 1
ATOM 3657 O O . GLU B 1 207 ? 15.68 -13.977 1.884 1 95.38 207 GLU B O 1
ATOM 3662 N N . TYR B 1 208 ? 14.562 -12.289 1.058 1 96.38 208 TYR B N 1
ATOM 3663 C CA . TYR B 1 208 ? 13.859 -12.086 2.32 1 96.38 208 TYR B CA 1
ATOM 3664 C C . TYR B 1 208 ? 12.688 -13.047 2.451 1 96.38 208 TYR B C 1
ATOM 3666 O O . TYR B 1 208 ? 12.18 -13.281 3.553 1 96.38 208 TYR B O 1
ATOM 3674 N N . PHE B 1 209 ? 12.211 -13.617 1.328 1 97.62 209 PHE B N 1
ATOM 3675 C CA . PHE B 1 209 ? 11.18 -14.648 1.406 1 97.62 209 PHE B CA 1
ATOM 3676 C C . PHE B 1 209 ? 11.789 -15.977 1.834 1 97.62 209 PHE B C 1
ATOM 3678 O O . PHE B 1 209 ? 11.062 -16.906 2.184 1 97.62 209 PHE B O 1
ATOM 3685 N N . ASP B 1 210 ? 13.094 -16.016 1.848 1 95.94 210 ASP B N 1
ATOM 3686 C CA . ASP B 1 210 ? 13.758 -17.203 2.365 1 95.94 210 ASP B CA 1
ATOM 3687 C C . ASP B 1 210 ? 13.297 -17.516 3.787 1 95.94 210 ASP B C 1
ATOM 3689 O O . ASP B 1 210 ? 13.148 -16.609 4.609 1 95.94 210 ASP B O 1
ATOM 3693 N N . PRO B 1 211 ? 13.125 -18.781 4.109 1 93.31 211 PRO B N 1
ATOM 3694 C CA . PRO B 1 211 ? 12.625 -19.188 5.422 1 93.31 211 PRO B CA 1
ATOM 3695 C C . PRO B 1 211 ? 13.469 -18.641 6.57 1 93.31 211 PRO B C 1
ATOM 3697 O O . PRO B 1 211 ? 12.992 -18.547 7.703 1 93.31 211 PRO B O 1
ATOM 3700 N N . LYS B 1 212 ? 14.688 -18.234 6.238 1 92.81 212 LYS B N 1
ATOM 3701 C CA . LYS B 1 212 ? 15.523 -17.578 7.25 1 92.81 212 LYS B CA 1
ATOM 3702 C C . LYS B 1 212 ? 14.836 -16.344 7.824 1 92.81 212 LYS B C 1
ATOM 3704 O O . LYS B 1 212 ? 14.977 -16.047 9.016 1 92.81 212 LYS B O 1
ATOM 3709 N N . TYR B 1 213 ? 14.125 -15.688 7.008 1 93.94 213 TYR B N 1
ATOM 3710 C CA . TYR B 1 213 ? 13.414 -14.484 7.441 1 93.94 213 TYR B CA 1
ATOM 3711 C C . TYR B 1 213 ? 11.914 -14.742 7.52 1 93.94 213 TYR B C 1
ATOM 3713 O O . TYR B 1 213 ? 11.266 -14.367 8.5 1 93.94 213 TYR B O 1
ATOM 3721 N N . SER B 1 214 ? 11.367 -15.438 6.559 1 93.25 214 SER B N 1
ATOM 3722 C CA . SER B 1 214 ? 9.922 -15.57 6.391 1 93.25 214 SER B CA 1
ATOM 3723 C C . SER B 1 214 ? 9.32 -16.5 7.441 1 93.25 214 SER B C 1
ATOM 3725 O O . SER B 1 214 ? 8.102 -16.547 7.609 1 93.25 214 SER B O 1
ATOM 3727 N N . SER B 1 215 ? 10.094 -17.234 8.219 1 90.56 215 SER B N 1
ATOM 3728 C CA . SER B 1 215 ? 9.602 -18.078 9.305 1 90.56 215 SER B CA 1
ATOM 3729 C C . SER B 1 215 ? 9.195 -17.25 10.516 1 90.56 215 SER B C 1
ATOM 3731 O O . SER B 1 215 ? 8.469 -17.719 11.383 1 90.56 215 SER B O 1
ATOM 3733 N N . ARG B 1 216 ? 9.633 -15.992 10.508 1 92.12 216 ARG B N 1
ATOM 3734 C CA . ARG B 1 216 ? 9.414 -15.195 11.711 1 92.12 216 ARG B CA 1
ATOM 3735 C C . ARG B 1 216 ? 8.719 -13.883 11.383 1 92.12 216 ARG B C 1
ATOM 3737 O O . ARG B 1 216 ? 8.133 -13.242 12.258 1 92.12 216 ARG B O 1
ATOM 3744 N N . LEU B 1 217 ? 8.891 -13.508 10.195 1 94.5 217 LEU B N 1
ATOM 3745 C CA . LEU B 1 217 ? 8.375 -12.188 9.82 1 94.5 217 LEU B CA 1
ATOM 3746 C C . LEU B 1 217 ? 7.129 -12.32 8.961 1 94.5 217 LEU B C 1
ATOM 3748 O O . LEU B 1 217 ? 7.031 -13.227 8.125 1 94.5 217 LEU B O 1
ATOM 3752 N N . SER B 1 218 ? 6.195 -11.422 9.195 1 94.94 218 SER B N 1
ATOM 3753 C CA . SER B 1 218 ? 5.008 -11.336 8.352 1 94.94 218 SER B CA 1
ATOM 3754 C C . SER B 1 218 ? 5.348 -10.758 6.98 1 94.94 218 SER B C 1
ATOM 3756 O O . SER B 1 218 ? 6.406 -10.156 6.797 1 94.94 218 SER B O 1
ATOM 3758 N N . LEU B 1 219 ? 4.496 -10.969 5.996 1 96.62 219 LEU B N 1
ATOM 3759 C CA . LEU B 1 219 ? 4.703 -10.492 4.637 1 96.62 219 LEU B CA 1
ATOM 3760 C C . LEU B 1 219 ? 4.984 -8.992 4.625 1 96.62 219 LEU B C 1
ATOM 3762 O O . LEU B 1 219 ? 5.891 -8.531 3.92 1 96.62 219 LEU B O 1
ATOM 3766 N N . ASP B 1 220 ? 4.184 -8.219 5.395 1 94.81 220 ASP B N 1
ATOM 3767 C CA . ASP B 1 220 ? 4.379 -6.773 5.422 1 94.81 220 ASP B CA 1
ATOM 3768 C C . ASP B 1 220 ? 5.781 -6.418 5.91 1 94.81 220 ASP B C 1
ATOM 3770 O O . ASP B 1 220 ? 6.422 -5.52 5.367 1 94.81 220 ASP B O 1
ATOM 3774 N N . GLU B 1 221 ? 6.25 -7.086 6.879 1 95.56 221 GLU B N 1
ATOM 3775 C CA . GLU B 1 221 ? 7.59 -6.848 7.402 1 95.56 221 GLU B CA 1
ATOM 3776 C C . GLU B 1 221 ? 8.656 -7.23 6.383 1 95.56 221 GLU B C 1
ATOM 3778 O O . GLU B 1 221 ? 9.656 -6.531 6.23 1 95.56 221 GLU B O 1
ATOM 3783 N N . LEU B 1 222 ? 8.445 -8.344 5.754 1 97 222 LEU B N 1
ATOM 3784 C CA . LEU B 1 222 ? 9.375 -8.773 4.719 1 97 222 LEU B CA 1
ATOM 3785 C C . LEU B 1 222 ? 9.484 -7.734 3.609 1 97 222 LEU B C 1
ATOM 3787 O O . LEU B 1 222 ? 10.578 -7.469 3.102 1 97 222 LEU B O 1
ATOM 3791 N N . LEU B 1 223 ? 8.375 -7.164 3.279 1 96.38 223 LEU B N 1
ATOM 3792 C CA . LEU B 1 223 ? 8.367 -6.195 2.191 1 96.38 223 LEU B CA 1
ATOM 3793 C C . LEU B 1 223 ? 9.023 -4.887 2.621 1 96.38 223 LEU B C 1
ATOM 3795 O O . LEU B 1 223 ? 9.57 -4.16 1.788 1 96.38 223 LEU B O 1
ATOM 3799 N N . LEU B 1 224 ? 9.008 -4.543 3.908 1 95.31 224 LEU B N 1
ATOM 3800 C CA . LEU B 1 224 ? 9.789 -3.414 4.402 1 95.31 224 LEU B CA 1
ATOM 3801 C C . LEU B 1 224 ? 11.281 -3.646 4.176 1 95.31 224 LEU B C 1
ATOM 3803 O O . LEU B 1 224 ? 12 -2.73 3.771 1 95.31 224 LEU B O 1
ATOM 3807 N N . LEU B 1 225 ? 11.695 -4.891 4.445 1 94.5 225 LEU B N 1
ATOM 3808 C CA . LEU B 1 225 ? 13.086 -5.246 4.219 1 94.5 225 LEU B CA 1
ATOM 3809 C C . LEU B 1 225 ? 13.453 -5.113 2.742 1 94.5 225 LEU B C 1
ATOM 3811 O O . LEU B 1 225 ? 14.523 -4.613 2.404 1 94.5 225 LEU B O 1
ATOM 3815 N N . VAL B 1 226 ? 12.578 -5.531 1.917 1 93.81 226 VAL B N 1
ATOM 3816 C CA . VAL B 1 226 ? 12.797 -5.445 0.478 1 93.81 226 VAL B CA 1
ATOM 3817 C C . VAL B 1 226 ? 12.922 -3.98 0.062 1 93.81 226 VAL B C 1
ATOM 3819 O O . VAL B 1 226 ? 13.859 -3.607 -0.651 1 93.81 226 VAL B O 1
ATOM 3822 N N . ASN B 1 227 ? 12 -3.131 0.51 1 91.38 227 ASN B N 1
ATOM 3823 C CA . ASN B 1 227 ? 12.047 -1.706 0.198 1 91.38 227 ASN B CA 1
ATOM 3824 C C . ASN B 1 227 ? 13.344 -1.067 0.674 1 91.38 227 ASN B C 1
ATOM 3826 O O . ASN B 1 227 ? 13.938 -0.255 -0.038 1 91.38 227 ASN B O 1
ATOM 3830 N N . TYR B 1 228 ? 13.727 -1.43 1.816 1 91.06 228 TYR B N 1
ATOM 3831 C CA . TYR B 1 228 ? 14.945 -0.885 2.393 1 91.06 228 TYR B CA 1
ATOM 3832 C C . TYR B 1 228 ? 16.156 -1.271 1.557 1 91.06 228 TYR B C 1
ATOM 3834 O O . TYR B 1 228 ? 16.984 -0.417 1.215 1 91.06 228 TYR B O 1
ATOM 3842 N N . LYS B 1 229 ? 16.234 -2.5 1.202 1 88.19 229 LYS B N 1
ATOM 3843 C CA . LYS B 1 229 ? 17.375 -3.012 0.458 1 88.19 229 LYS B CA 1
ATOM 3844 C C . LYS B 1 229 ? 17.438 -2.42 -0.947 1 88.19 229 LYS B C 1
ATOM 3846 O O . LYS B 1 229 ? 18.484 -1.96 -1.395 1 88.19 229 LYS B O 1
ATOM 3851 N N . VAL B 1 230 ? 16.344 -2.414 -1.633 1 87.44 230 VAL B N 1
ATOM 3852 C CA . VAL B 1 230 ? 16.297 -2.006 -3.033 1 87.44 230 VAL B CA 1
ATOM 3853 C C . VAL B 1 230 ? 16.516 -0.5 -3.139 1 87.44 230 VAL B C 1
ATOM 3855 O O . VAL B 1 230 ? 17.156 -0.028 -4.082 1 87.44 230 VAL B O 1
ATOM 3858 N N . SER B 1 231 ? 15.93 0.263 -2.26 1 81.25 231 SER B N 1
ATOM 3859 C CA . SER B 1 231 ? 16.062 1.716 -2.32 1 81.25 231 SER B CA 1
ATOM 3860 C C . SER B 1 231 ? 17.484 2.16 -2.041 1 81.25 231 SER B C 1
ATOM 3862 O O . SER B 1 231 ? 17.906 3.236 -2.479 1 81.25 231 SER B O 1
ATOM 3864 N N . GLY B 1 232 ? 18.312 1.322 -1.613 1 70 232 GLY B N 1
ATOM 3865 C CA . GLY B 1 232 ? 19.703 1.647 -1.286 1 70 232 GLY B CA 1
ATOM 3866 C C . GLY B 1 232 ? 19.828 2.586 -0.102 1 70 232 GLY B C 1
ATOM 3867 O O . GLY B 1 232 ? 18.828 3.174 0.341 1 70 232 GLY B O 1
ATOM 3868 N N . ASN B 1 233 ? 20.688 2.332 0.893 1 52.06 233 ASN B N 1
ATOM 3869 C CA . ASN B 1 233 ? 21.047 3.281 1.938 1 52.06 233 ASN B CA 1
ATOM 3870 C C . ASN B 1 233 ? 21.625 4.57 1.35 1 52.06 233 ASN B C 1
ATOM 3872 O O . ASN B 1 233 ? 22.734 4.574 0.825 1 52.06 233 ASN B O 1
ATOM 3876 N N . PRO B 1 234 ? 20.75 5.406 0.845 1 46.59 234 PRO B N 1
ATOM 3877 C CA . PRO B 1 234 ? 21.5 6.582 0.408 1 46.59 234 PRO B CA 1
ATOM 3878 C C . PRO B 1 234 ? 22.594 6.984 1.394 1 46.59 234 PRO B C 1
ATOM 3880 O O . PRO B 1 234 ? 22.328 7.676 2.379 1 46.59 234 PRO B O 1
ATOM 3883 N N . ILE B 1 235 ? 23.172 6.094 2.143 1 38.03 235 ILE B N 1
ATOM 3884 C CA . ILE B 1 235 ? 24.047 6.684 3.154 1 38.03 235 ILE B CA 1
ATOM 3885 C C . ILE B 1 235 ? 24.922 7.762 2.516 1 38.03 235 ILE B C 1
ATOM 3887 O O . ILE B 1 235 ? 25.578 8.539 3.219 1 38.03 235 ILE B O 1
ATOM 3891 N N . ASP B 1 236 ? 25.391 7.555 1.331 1 37.56 236 ASP B N 1
ATOM 3892 C CA . ASP B 1 236 ? 26.375 8.609 1.084 1 37.56 236 ASP B CA 1
ATOM 3893 C C . ASP B 1 236 ? 25.688 9.953 0.841 1 37.56 236 ASP B C 1
ATOM 3895 O O . ASP B 1 236 ? 25.016 10.133 -0.174 1 37.56 236 ASP B O 1
ATOM 3899 N N . TYR B 1 237 ? 25.391 10.602 1.935 1 37.41 237 TYR B N 1
ATOM 3900 C CA . TYR B 1 237 ? 24.875 11.961 2.078 1 37.41 237 TYR B CA 1
ATOM 3901 C C . TYR B 1 237 ? 25.281 12.828 0.9 1 37.41 237 TYR B C 1
ATOM 3903 O O . TYR B 1 237 ? 24.734 13.914 0.691 1 37.41 237 TYR B O 1
ATOM 3911 N N . ASN B 1 238 ? 26.438 12.586 0.428 1 37.88 238 ASN B N 1
ATOM 3912 C CA . ASN B 1 238 ? 27.016 13.516 -0.542 1 37.88 238 ASN B CA 1
ATOM 3913 C C . ASN B 1 238 ? 26.406 13.32 -1.929 1 37.88 238 ASN B C 1
ATOM 3915 O O . ASN B 1 238 ? 26.703 14.078 -2.855 1 37.88 238 ASN B O 1
ATOM 3919 N N . LEU B 1 239 ? 25.797 12.18 -2.154 1 38.97 239 LEU B N 1
ATOM 3920 C CA . LEU B 1 239 ? 25.25 12.023 -3.5 1 38.97 239 LEU B CA 1
ATOM 3921 C C . LEU B 1 239 ? 23.75 12.281 -3.512 1 38.97 239 LEU B C 1
ATOM 3923 O O . LEU B 1 239 ? 23.062 12.062 -2.506 1 38.97 239 LEU B O 1
ATOM 3927 N N . PRO B 1 240 ? 23.328 13.18 -4.367 1 40.72 240 PRO B N 1
ATOM 3928 C CA . PRO B 1 240 ? 21.891 13.398 -4.523 1 40.72 240 PRO B CA 1
ATOM 3929 C C . PRO B 1 240 ? 21.078 12.133 -4.262 1 40.72 240 PRO B C 1
ATOM 3931 O O . PRO B 1 240 ? 21.531 11.023 -4.539 1 40.72 240 PRO B O 1
ATOM 3934 N N . TYR B 1 241 ? 20.25 12.102 -3.273 1 42.25 241 TYR B N 1
ATOM 3935 C CA . TYR B 1 241 ? 19.266 11.109 -2.861 1 42.25 241 TYR B CA 1
ATOM 3936 C C . TYR B 1 241 ? 18.734 10.336 -4.062 1 42.25 241 TYR B C 1
ATOM 3938 O O . TYR B 1 241 ? 17.75 10.742 -4.68 1 42.25 241 TYR B O 1
ATOM 3946 N N . LYS B 1 242 ? 19.516 10.141 -5.105 1 46.25 242 LYS B N 1
ATOM 3947 C CA . LYS B 1 242 ? 18.906 9.43 -6.23 1 46.25 242 LYS B CA 1
ATOM 3948 C C . LYS B 1 242 ? 18.562 7.992 -5.855 1 46.25 242 LYS B C 1
ATOM 3950 O O . LYS B 1 242 ? 19.453 7.191 -5.566 1 46.25 242 LYS B O 1
ATOM 3955 N N . TYR B 1 243 ? 17.469 7.855 -5.129 1 48.16 243 TYR B N 1
ATOM 3956 C CA . TYR B 1 243 ? 17.047 6.465 -5.016 1 48.16 243 TYR B CA 1
ATOM 3957 C C . TYR B 1 243 ? 17.125 5.762 -6.367 1 48.16 243 TYR B C 1
ATOM 3959 O O . TYR B 1 243 ? 16.75 6.336 -7.391 1 48.16 243 TYR B O 1
ATOM 3967 N N . HIS B 1 244 ? 18.031 4.738 -6.543 1 56.22 244 HIS B N 1
ATOM 3968 C CA . HIS B 1 244 ? 18.094 3.951 -7.766 1 56.22 244 HIS B CA 1
ATOM 3969 C C . HIS B 1 244 ? 16.719 3.432 -8.164 1 56.22 244 HIS B C 1
ATOM 3971 O O . HIS B 1 244 ? 16.266 3.66 -9.289 1 56.22 244 HIS B O 1
ATOM 3977 N N . GLN B 1 245 ? 15.992 2.674 -7.246 1 70.19 245 GLN B N 1
ATOM 3978 C CA . GLN B 1 245 ? 14.695 2.041 -7.43 1 70.19 245 GLN B CA 1
ATOM 3979 C C . GLN B 1 245 ? 13.914 1.984 -6.117 1 70.19 245 GLN B C 1
ATOM 3981 O O . GLN B 1 245 ? 14.5 1.732 -5.059 1 70.19 245 GLN B O 1
ATOM 3986 N N . MET B 1 246 ? 12.703 2.516 -6.129 1 82.69 246 MET B N 1
ATOM 3987 C CA . MET B 1 246 ? 11.875 2.439 -4.93 1 82.69 246 MET B CA 1
ATOM 3988 C C . MET B 1 246 ? 10.617 1.606 -5.191 1 82.69 246 MET B C 1
ATOM 3990 O O . MET B 1 246 ? 9.672 2.08 -5.824 1 82.69 246 MET B O 1
ATOM 3994 N N . PRO B 1 247 ? 10.664 0.333 -4.641 1 88.5 247 PRO B N 1
ATOM 3995 C CA . PRO B 1 247 ? 9.445 -0.464 -4.801 1 88.5 247 PRO B CA 1
ATOM 3996 C C . PRO B 1 247 ? 8.25 0.13 -4.059 1 88.5 247 PRO B C 1
ATOM 3998 O O . PRO B 1 247 ? 8.422 0.868 -3.088 1 88.5 247 PRO B O 1
ATOM 4001 N N . GLU B 1 248 ? 7.086 -0.143 -4.582 1 88.88 248 GLU B N 1
ATOM 4002 C CA . GLU B 1 248 ? 5.84 0.32 -3.979 1 88.88 248 GLU B CA 1
ATOM 4003 C C . GLU B 1 248 ? 4.91 -0.85 -3.672 1 88.88 248 GLU B C 1
ATOM 4005 O O . GLU B 1 248 ? 4.84 -1.813 -4.438 1 88.88 248 GLU B O 1
ATOM 4010 N N . ILE B 1 249 ? 4.188 -0.687 -2.535 1 92.25 249 ILE B N 1
ATOM 4011 C CA . ILE B 1 249 ? 3.188 -1.68 -2.166 1 92.25 249 ILE B CA 1
ATOM 4012 C C . ILE B 1 249 ? 1.807 -1.029 -2.121 1 92.25 249 ILE B C 1
ATOM 4014 O O . ILE B 1 249 ? 1.656 0.088 -1.62 1 92.25 249 ILE B O 1
ATOM 4018 N N . ARG B 1 250 ? 0.866 -1.718 -2.664 1 90.88 250 ARG B N 1
ATOM 4019 C CA . ARG B 1 250 ? -0.546 -1.39 -2.502 1 90.88 250 ARG B CA 1
ATOM 4020 C C . ARG B 1 250 ? -1.301 -2.533 -1.83 1 90.88 250 ARG B C 1
ATOM 4022 O O . ARG B 1 250 ? -1.223 -3.68 -2.275 1 90.88 250 ARG B O 1
ATOM 4029 N N . SER B 1 251 ? -2.057 -2.184 -0.756 1 93.31 251 SER B N 1
ATOM 4030 C CA . SER B 1 251 ? -2.574 -3.301 0.025 1 93.31 251 SER B CA 1
ATOM 4031 C C . SER B 1 251 ? -3.971 -3 0.562 1 93.31 251 SER B C 1
ATOM 4033 O O . SER B 1 251 ? -4.246 -1.88 0.998 1 93.31 251 SER B O 1
ATOM 4035 N N . THR B 1 252 ? -4.852 -3.99 0.497 1 92.62 252 THR B N 1
ATOM 4036 C CA . THR B 1 252 ? -6.137 -4.012 1.185 1 92.62 252 THR B CA 1
ATOM 4037 C C . THR B 1 252 ? -6.207 -5.18 2.166 1 92.62 252 THR B C 1
ATOM 4039 O O . THR B 1 252 ? -7.293 -5.684 2.463 1 92.62 252 THR B O 1
ATOM 4042 N N . LEU B 1 253 ? -5.031 -5.648 2.596 1 94.38 253 LEU B N 1
ATOM 4043 C CA . LEU B 1 253 ? -4.992 -6.723 3.582 1 94.38 253 LEU B CA 1
ATOM 4044 C C . LEU B 1 253 ? -5.672 -6.293 4.879 1 94.38 253 LEU B C 1
ATOM 4046 O O . LEU B 1 253 ? -5.574 -5.133 5.281 1 94.38 253 LEU B O 1
ATOM 4050 N N . ARG B 1 254 ? -6.219 -7.27 5.5 1 92.94 254 ARG B N 1
ATOM 4051 C CA . ARG B 1 254 ? -6.945 -6.977 6.73 1 92.94 254 ARG B CA 1
ATOM 4052 C C . ARG B 1 254 ?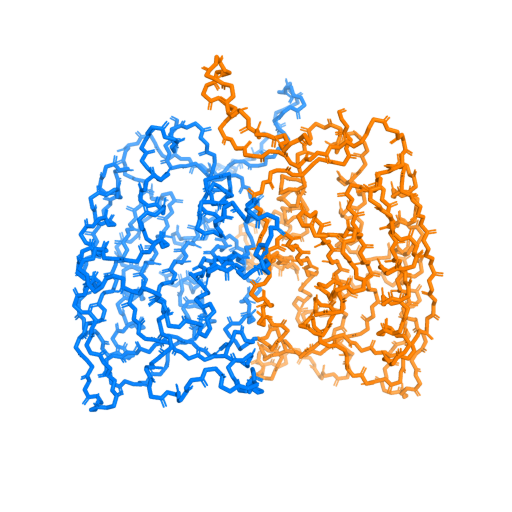 -6.277 -7.633 7.934 1 92.94 254 ARG B C 1
ATOM 4054 O O . ARG B 1 254 ? -6.719 -7.461 9.07 1 92.94 254 ARG B O 1
ATOM 4061 N N . GLY B 1 255 ? -5.238 -8.359 7.672 1 94.25 255 GLY B N 1
ATOM 4062 C CA . GLY B 1 255 ? -4.504 -9.062 8.711 1 94.25 255 GLY B CA 1
ATOM 4063 C C . GLY B 1 255 ? -3.066 -9.359 8.328 1 94.25 255 GLY B C 1
ATOM 4064 O O . GLY B 1 255 ? -2.65 -9.094 7.203 1 94.25 255 GLY B O 1
ATOM 4065 N N . LYS B 1 256 ? -2.367 -9.898 9.328 1 94.94 256 LYS B N 1
ATOM 4066 C CA . LYS B 1 256 ? -0.994 -10.328 9.086 1 94.94 256 LYS B CA 1
ATOM 4067 C C . LYS B 1 256 ? -0.963 -11.656 8.328 1 94.94 256 LYS B C 1
ATOM 4069 O O . LYS B 1 256 ? -1.728 -12.57 8.641 1 94.94 256 LYS B O 1
ATOM 4074 N N . PHE B 1 257 ? -0.123 -11.68 7.371 1 96.12 257 PHE B N 1
ATOM 4075 C CA . PHE B 1 257 ? 0.082 -12.914 6.617 1 96.12 257 PHE B CA 1
ATOM 4076 C C . PHE B 1 257 ? 1.502 -13.438 6.805 1 96.12 257 PHE B C 1
ATOM 4078 O O . PHE B 1 257 ? 2.469 -12.695 6.629 1 96.12 257 PHE B O 1
ATOM 4085 N N . TYR B 1 258 ? 1.56 -14.688 7.172 1 94.25 258 TYR B N 1
ATOM 4086 C CA . TYR B 1 258 ? 2.822 -15.406 7.297 1 94.25 258 TYR B CA 1
ATOM 4087 C C . TYR B 1 258 ? 2.902 -16.547 6.293 1 94.25 258 TYR B C 1
ATOM 4089 O O . TYR B 1 258 ? 1.925 -17.266 6.086 1 94.25 258 TYR B O 1
ATOM 4097 N N . PHE B 1 259 ? 4.086 -16.703 5.711 1 94.06 259 PHE B N 1
ATOM 4098 C CA . PHE B 1 259 ? 4.25 -17.797 4.754 1 94.06 259 PHE B CA 1
ATOM 4099 C C . PHE B 1 259 ? 4.289 -19.141 5.469 1 94.06 259 PHE B C 1
ATOM 4101 O O . PHE B 1 259 ? 3.887 -20.156 4.91 1 94.06 259 PHE B O 1
ATOM 4108 N N . LEU B 1 260 ? 4.891 -19.094 6.605 1 86.62 260 LEU B N 1
ATOM 4109 C CA . LEU B 1 260 ? 5.07 -20.328 7.363 1 86.62 260 LEU B CA 1
ATOM 4110 C C . LEU B 1 260 ? 4.5 -20.203 8.766 1 86.62 260 LEU B C 1
ATOM 4112 O O . LEU B 1 260 ? 4.387 -19.094 9.289 1 86.62 260 LEU B O 1
ATOM 4116 N N . LYS B 1 261 ? 4.008 -21.281 9.391 1 75.06 261 LYS B N 1
ATOM 4117 C CA . LYS B 1 261 ? 3.475 -21.297 10.758 1 75.06 261 LYS B CA 1
ATOM 4118 C C . LYS B 1 261 ? 4.59 -21.141 11.781 1 75.06 261 LYS B C 1
ATOM 4120 O O . LYS B 1 261 ? 5.691 -21.672 11.602 1 75.06 261 LYS B O 1
#

Secondary structure (DSSP, 8-state):
--------TTS-GGGGS-B----SSS--EEEEEEE----SSTTS---TTHHHHHHHHHHHHHHTTEEEEEEES--HHHHHHHHHHIIIII--TT-SEEEEEEEEEEETTEEE-TTS-EE-HHHHHHHHHSGGGGGGTTS-EEEEEEEEE-S-S-S--S--TTHHHHHHHTT---S-SSEEEEE--B-SS-----TTT--HHHHHHHHHHSHHHHTTS-HHHHHHHHHHHHH--TT-TTS----SB--EEEE---SB--S--/--------TTS-GGGGS-B----SSS--EEEEEEE----SSTTS---TTHHHHHHHHHHHHHHTTEEEEEEES--HHHHHHHHHHIIIII--TT-SEEEEEEEEEEETTEEEPTTS-EE-HHHHHHHHHSGGGGGG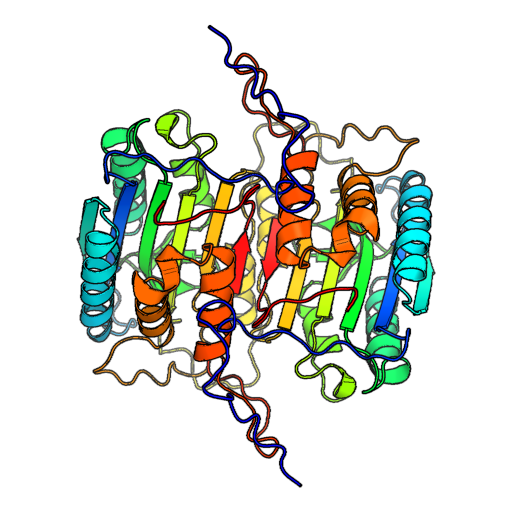TTS-EEEEEEEEE-S-S-S--S--TTHHHHHHHTT---S-SSEEEEE--B-SS-----TTT--HHHHHHHHHHSHHHHTTS-HHHHHHHHHHHHH--TT-TTS----SB--EEEE---SB--S--

Solvent-accessible surface area (backbone atoms only — not comparable to full-atom values): 27181 Å² total; per-residue (Å²): 135,80,79,68,82,68,78,70,84,79,65,60,86,82,68,70,58,47,64,58,73,67,55,84,81,59,48,32,25,43,32,41,38,38,45,36,31,66,43,71,46,86,76,42,69,67,35,69,27,49,54,56,37,52,52,46,49,50,53,40,40,44,74,57,30,29,51,73,46,79,48,65,50,40,39,32,69,49,47,55,50,50,54,38,49,42,48,39,66,67,48,42,72,68,30,35,35,42,36,39,37,41,36,26,44,30,52,24,50,22,40,31,16,24,69,68,39,71,39,36,50,40,56,54,51,49,49,52,65,30,79,71,13,55,50,43,65,95,27,48,37,37,37,39,38,46,51,45,68,59,69,77,61,73,70,80,53,76,85,54,75,60,66,65,41,12,46,6,40,37,33,16,70,60,71,52,70,23,30,36,37,37,35,40,46,58,41,82,50,70,64,83,58,51,68,81,76,24,52,64,53,55,52,36,45,40,59,39,55,27,63,90,42,22,54,78,35,37,51,71,54,38,49,19,46,30,27,34,61,49,24,44,77,58,69,59,78,85,47,80,79,65,56,66,24,30,34,36,37,37,36,25,39,38,44,46,43,52,77,44,125,134,78,80,67,82,67,80,69,85,78,65,58,88,83,67,71,59,48,64,58,71,66,53,86,56,81,46,34,24,41,32,40,37,38,45,36,30,68,44,71,47,85,74,41,70,69,35,68,28,48,56,56,37,51,52,46,50,50,52,40,41,46,72,56,29,28,51,73,44,79,48,65,48,40,38,32,68,48,47,54,50,49,52,38,49,42,46,40,67,66,48,41,72,68,30,35,36,42,36,40,37,40,37,23,44,30,55,22,50,23,39,32,17,24,68,67,39,72,40,38,51,40,56,54,52,50,49,50,66,30,78,71,13,53,49,43,65,97,27,48,38,38,38,39,38,46,48,44,68,59,69,78,62,73,70,80,53,76,87,54,78,60,64,63,40,12,46,7,39,32,35,15,71,61,69,52,70,23,30,37,39,37,35,42,46,61,40,81,50,71,65,82,60,52,66,80,74,27,53,64,54,55,51,36,46,41,58,40,54,27,63,91,41,21,53,78,36,36,52,72,56,40,49,20,46,31,27,35,60,48,25,45,75,68,63,59,78,85,47,78,78,64,57,65,24,31,35,36,37,38,34,24,40,37,42,48,43,52,76,44,127

Organism: Amphimedon queenslandica (NCBI:txid400682)

Radius of gyration: 22.12 Å; Cα contacts (8 Å, |Δi|>4): 1183; chains: 2; bounding box: 58×56×60 Å

Nearest PDB structures (foldseek):
  1gqf-assembly1_B  TM=8.150E-01  e=1.338E-17  Homo sapiens
  3r6l-assembly3_A  TM=8.695E-01  e=8.168E-10  Homo sapiens
  3r7b-assembly1_A  TM=8.687E-01  e=9.259E-10  Homo sapiens
  3r5j-assembly1_A  TM=8.585E-01  e=9.259E-10  Homo sapiens
  2p2c-assembly1_A  TM=8.453E-01  e=3.453E-09  Homo sapiens

pLDDT: mean 78.38, std 24.16, range [20.19, 98.88]

Sequence (522 aa):
MTGTLEFSKKKGTEDVVYKYDINETREHGVVLIINNVYFTEKDKADRESSNEDAKRLKKVFEGLHYQVIVHEDLLAEEIRTNVSAIAAGVVTKKHDSFICCILSHGNPVGIEGVDGKTVTVAELADIVNSKECSALHGKPKIFLFQATRGSNIPEPAVADEEEQRVSASLRALPPEADFLFGFSTSDGNVAARDVYTGSQYIKALCEYFDPKYSSRLSLDELLLLVNYKVSGNPIDYNLPYKYHQMPEIRSTLRGKFYFLKMTGTLEFSKKKGTEDVVYKYDINETREHGVVLIINNVYFTEKDKADRESSNEDAKRLKKVFEGLHYQVIVHEDLLAEEIRTNVSAIAAGVVTKKHDSFICCILSHGNPVGIEGVDGKTVTVAELADIVNSKECSALHGKPKIFLFQATRGSNIPEPAVADEEEQRVSASLRALPPEADFLFGFSTSDGNVAARDVYTGSQYIKALCEYFDPKYSSRLSLDELLLLVNYKVSGNPIDYNLPYKYHQMPEIRSTLRGKFYFLK

InterPro domains:
  IPR001309 Peptidase C14, p20 domain [PS50208] (27-152)
  IPR002138 Peptidase C14, caspase non-catalytic subunit p10 [PS50207] (169-261)
  IPR002398 Peptidase C14 family [PTHR47901] (16-260)
  IPR011600 Peptidase C14, caspase domain [PF00656] (29-258)
  IPR015917 Peptidase C14A, caspase catalytic domain [PR00376] (27-40)
  IPR015917 Peptidase C14A, caspase catalytic domain [PR00376] (47-65)
  IPR015917 Peptidase C14A, caspase catalytic domain [PR00376] (65-83)
  IPR015917 Peptidase C14A, caspase catalytic domain [PR00376] (98-106)
  IPR015917 Peptidase C14A, caspase catalytic domain [PR00376] (133-151)
  IPR015917 Peptidase C14A, caspase catalytic domain [PR00376] (191-202)
  IPR015917 Peptidase C14A, caspase catalytic domain [PR00376] (251-260)
  IPR015917 Peptidase C14A, caspase catalytic domain [SM00115] (19-261)
  IPR029030 Caspase-like domain superfamily [SSF52129] (16-259)